Protein AF-A0A8B7I8Q2-F1 (afdb_monomer)

Structure (mmCIF, N/CA/C/O backbone):
data_AF-A0A8B7I8Q2-F1
#
_entry.id   AF-A0A8B7I8Q2-F1
#
loop_
_atom_site.group_PDB
_atom_site.id
_atom_site.type_symbol
_atom_site.label_atom_id
_atom_site.label_alt_id
_atom_site.label_comp_id
_atom_site.label_asym_id
_atom_site.label_entity_id
_atom_site.label_seq_id
_atom_site.pdbx_PDB_ins_code
_atom_site.Cartn_x
_atom_site.Cartn_y
_atom_site.Cartn_z
_atom_site.occupancy
_atom_site.B_iso_or_equiv
_atom_site.auth_seq_id
_atom_site.auth_comp_id
_atom_site.auth_asym_id
_atom_site.auth_atom_id
_atom_site.pdbx_PDB_model_num
ATOM 1 N N . MET A 1 1 ? -118.260 15.295 162.765 1.00 47.03 1 MET A N 1
ATOM 2 C CA . MET A 1 1 ? -116.824 15.470 162.445 1.00 47.03 1 MET A CA 1
ATOM 3 C C . MET A 1 1 ? -116.044 14.214 162.834 1.00 47.03 1 MET A C 1
ATOM 5 O O . MET A 1 1 ? -115.246 14.248 163.761 1.00 47.03 1 MET A O 1
ATOM 9 N N . GLN A 1 2 ? -116.308 13.088 162.168 1.00 52.12 2 GLN A N 1
ATOM 10 C CA . GLN A 1 2 ? -115.640 11.808 162.457 1.00 52.12 2 GLN A CA 1
ATOM 11 C C . GLN A 1 2 ? -115.205 11.066 161.174 1.00 52.12 2 GLN A C 1
ATOM 13 O O . GLN A 1 2 ? -114.336 10.209 161.255 1.00 52.12 2 GLN A O 1
ATOM 18 N N . ASP A 1 3 ? -115.677 11.500 159.994 1.00 51.75 3 ASP A N 1
ATOM 19 C CA . ASP A 1 3 ? -115.380 10.877 158.690 1.00 51.75 3 ASP A CA 1
ATOM 20 C C . ASP A 1 3 ? -114.091 11.359 157.990 1.00 51.7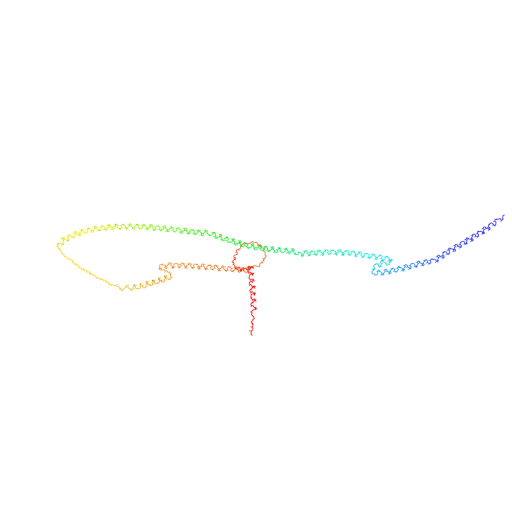5 3 ASP A C 1
ATOM 22 O O . ASP A 1 3 ? -113.591 10.687 157.098 1.00 51.75 3 ASP A O 1
ATOM 26 N N . GLN A 1 4 ? -113.489 12.486 158.393 1.00 56.09 4 GLN A N 1
ATOM 27 C CA . GLN A 1 4 ? -112.260 13.007 157.752 1.00 56.09 4 GLN A CA 1
ATOM 28 C C . GLN A 1 4 ? -110.961 12.338 158.244 1.00 56.09 4 GLN A C 1
ATOM 30 O O . GLN A 1 4 ? -109.911 12.470 157.621 1.00 56.09 4 GLN A O 1
ATOM 35 N N . LYS A 1 5 ? -111.002 11.619 159.375 1.00 56.53 5 LYS A N 1
ATOM 36 C CA . LYS A 1 5 ? -109.811 11.001 159.994 1.00 56.53 5 LYS A CA 1
ATOM 37 C C . LYS A 1 5 ? -109.520 9.592 159.450 1.00 56.53 5 LYS A C 1
ATOM 39 O O . LYS A 1 5 ? -108.396 9.103 159.573 1.00 56.53 5 LYS A O 1
ATOM 44 N N . THR A 1 6 ? -110.522 8.951 158.855 1.00 57.69 6 THR A N 1
ATOM 45 C CA . THR A 1 6 ? -110.436 7.654 158.167 1.00 57.69 6 THR A CA 1
ATOM 46 C C . THR A 1 6 ? -109.921 7.801 156.731 1.00 57.69 6 THR A C 1
ATOM 48 O O . THR A 1 6 ? -109.089 6.999 156.320 1.00 57.69 6 THR A O 1
ATOM 51 N N . ASP A 1 7 ? -110.295 8.873 156.026 1.00 63.97 7 ASP A N 1
ATOM 52 C CA . ASP A 1 7 ? -109.866 9.170 154.645 1.00 63.97 7 ASP A CA 1
ATOM 53 C C . ASP A 1 7 ? -108.349 9.448 154.526 1.00 63.97 7 ASP A C 1
ATOM 55 O O . ASP A 1 7 ? -107.637 8.852 153.717 1.00 63.97 7 ASP A O 1
ATOM 59 N N . ILE A 1 8 ? -107.799 10.259 155.438 1.00 68.25 8 ILE A N 1
ATOM 60 C CA . ILE A 1 8 ? -106.362 10.599 155.453 1.00 68.25 8 ILE A CA 1
ATOM 61 C C . ILE A 1 8 ? -105.486 9.371 155.755 1.00 68.25 8 ILE A C 1
ATOM 63 O O . ILE A 1 8 ? -104.403 9.218 155.190 1.00 68.25 8 ILE A O 1
ATOM 67 N N . ASN A 1 9 ? -105.938 8.469 156.632 1.00 65.56 9 ASN A N 1
ATOM 68 C CA . ASN A 1 9 ? -105.179 7.254 156.946 1.00 65.56 9 ASN A CA 1
ATOM 69 C C . ASN A 1 9 ? -105.118 6.286 155.758 1.00 65.56 9 ASN A C 1
ATOM 71 O O . ASN A 1 9 ? -104.094 5.632 155.562 1.00 65.56 9 ASN A O 1
ATOM 75 N N . GLN A 1 10 ? -106.172 6.228 154.943 1.00 73.62 10 GLN A N 1
ATOM 76 C CA . GLN A 1 10 ? -106.195 5.404 153.740 1.00 73.62 10 GLN A CA 1
ATOM 77 C C . GLN A 1 10 ? -105.263 5.966 152.657 1.00 73.62 10 GLN A C 1
ATOM 79 O O . GLN A 1 10 ? -104.451 5.216 152.116 1.00 73.62 10 GLN A O 1
ATOM 84 N N . GLN A 1 11 ? -105.257 7.289 152.448 1.00 75.00 11 GLN A N 1
ATOM 85 C CA . GLN A 1 11 ? -104.297 7.955 151.555 1.00 75.00 11 GLN A CA 1
ATOM 86 C C . GLN A 1 11 ? -102.836 7.762 151.993 1.00 75.00 11 GLN A C 1
ATOM 88 O O . GLN A 1 11 ? -101.957 7.552 151.157 1.00 75.00 11 GLN A O 1
ATOM 93 N N . ILE A 1 12 ? -102.548 7.786 153.301 1.00 75.69 12 ILE A N 1
ATOM 94 C CA . ILE A 1 12 ? -101.197 7.512 153.821 1.00 75.69 12 ILE A CA 1
ATOM 95 C C . ILE A 1 12 ? -100.788 6.060 153.542 1.00 75.69 12 ILE A C 1
ATOM 97 O O . ILE A 1 12 ? -99.634 5.804 153.187 1.00 75.69 12 ILE A O 1
ATOM 101 N N . GLN A 1 13 ? -101.712 5.109 153.679 1.00 76.12 13 GLN A N 1
ATOM 102 C CA . GLN A 1 13 ? -101.445 3.699 153.403 1.00 76.12 13 GLN A CA 1
ATOM 103 C C . GLN A 1 13 ? -101.223 3.452 151.899 1.00 76.12 13 GLN A C 1
ATOM 105 O O . GLN A 1 13 ? -100.302 2.721 151.526 1.00 76.12 13 GLN A O 1
ATOM 110 N N . GLU A 1 14 ? -101.986 4.113 151.026 1.00 79.06 14 GLU A N 1
ATOM 111 C CA . GLU A 1 14 ? -101.798 4.065 149.570 1.00 79.06 14 GLU A CA 1
ATOM 112 C C . GLU A 1 14 ? -100.461 4.678 149.148 1.00 79.06 14 GLU A C 1
ATOM 114 O O . GLU A 1 14 ? -99.699 4.037 148.427 1.00 79.06 14 GLU A O 1
ATOM 119 N N . LEU A 1 15 ? -100.109 5.863 149.660 1.00 82.50 15 LEU A N 1
ATOM 120 C CA . LEU A 1 15 ? -98.821 6.501 149.373 1.00 82.50 15 LEU A CA 1
ATOM 121 C C . LEU A 1 15 ? -97.637 5.650 149.842 1.00 82.50 15 LEU A C 1
ATOM 123 O O . LEU A 1 15 ? -96.655 5.524 149.115 1.00 82.50 15 LEU A O 1
ATOM 127 N N . ARG A 1 16 ? -97.730 5.001 151.011 1.00 79.25 16 ARG A N 1
ATOM 128 C CA . ARG A 1 16 ? -96.712 4.035 151.465 1.00 79.25 16 ARG A CA 1
ATOM 129 C C . ARG A 1 16 ? -96.596 2.839 150.523 1.00 79.25 16 ARG A C 1
ATOM 131 O O . ARG A 1 16 ? -95.485 2.392 150.246 1.00 79.25 16 ARG A O 1
ATOM 138 N N . THR A 1 17 ? -97.719 2.351 150.003 1.00 78.38 17 THR A N 1
ATOM 139 C CA . THR A 1 17 ? -97.742 1.240 149.041 1.00 78.38 17 THR A CA 1
ATOM 140 C C . THR A 1 17 ? -97.115 1.651 147.705 1.00 78.38 17 THR A C 1
ATOM 142 O O . THR A 1 17 ? -96.287 0.922 147.164 1.00 78.38 17 THR A O 1
ATOM 145 N N . ILE A 1 18 ? -97.429 2.853 147.211 1.00 82.81 18 ILE A N 1
ATOM 146 C CA . ILE A 1 18 ? -96.861 3.419 145.977 1.00 82.81 18 ILE A CA 1
ATOM 147 C C . ILE A 1 18 ? -95.353 3.650 146.118 1.00 82.81 18 ILE A C 1
ATOM 149 O O . ILE A 1 18 ? -94.598 3.278 145.221 1.00 82.81 18 ILE A O 1
ATOM 153 N N . ILE A 1 19 ? -94.900 4.221 147.239 1.00 82.69 19 ILE A N 1
ATOM 154 C CA . ILE A 1 19 ? -93.471 4.431 147.514 1.00 82.69 19 ILE A CA 1
ATOM 155 C C . ILE A 1 19 ? -92.742 3.084 147.564 1.00 82.69 19 ILE A C 1
ATOM 157 O O . ILE A 1 19 ? -91.712 2.933 146.911 1.00 82.69 19 ILE A O 1
ATOM 161 N N . SER A 1 20 ? -93.312 2.079 148.237 1.00 81.31 20 SER A N 1
ATOM 162 C CA . SER A 1 20 ? -92.741 0.729 148.286 1.00 81.31 20 SER A CA 1
ATOM 163 C C . SER A 1 20 ? -92.626 0.090 146.894 1.00 81.31 20 SER A C 1
ATOM 165 O O . SER A 1 20 ? -91.579 -0.467 146.564 1.00 81.31 20 SER A O 1
ATOM 167 N N . LEU A 1 21 ? -93.649 0.232 146.043 1.00 84.31 21 LEU A N 1
ATOM 168 C CA . LEU A 1 21 ? -93.635 -0.234 144.651 1.00 84.31 21 LEU A CA 1
ATOM 169 C C . LEU A 1 21 ? -92.610 0.512 143.788 1.00 84.31 21 LEU A C 1
ATOM 171 O O . LEU A 1 21 ? -91.916 -0.112 142.988 1.00 84.31 21 LEU A O 1
ATOM 175 N N . GLN A 1 22 ? -92.473 1.831 143.950 1.00 84.25 22 GLN A N 1
ATOM 176 C CA . GLN A 1 22 ? -91.458 2.614 143.241 1.00 84.25 22 GLN A CA 1
ATOM 177 C C . GLN A 1 22 ? -90.038 2.255 143.688 1.00 84.25 22 GLN A C 1
ATOM 179 O O . GLN A 1 22 ? -89.136 2.182 142.853 1.00 84.25 22 GLN A O 1
ATOM 184 N N . GLU A 1 23 ? -89.822 2.007 144.978 1.00 83.25 23 GLU A N 1
ATOM 185 C CA . GLU A 1 23 ? -88.543 1.526 145.504 1.00 83.25 23 GLU A CA 1
ATOM 186 C C . GLU A 1 23 ? -88.225 0.116 144.994 1.00 83.25 23 GLU A C 1
ATOM 188 O O . GLU A 1 23 ? -87.094 -0.140 144.573 1.00 83.25 23 GLU A O 1
ATOM 193 N N . GLN A 1 24 ? -89.222 -0.772 144.918 1.00 84.19 24 GLN A N 1
ATOM 194 C CA . GLN A 1 24 ? -89.082 -2.083 144.279 1.00 84.19 24 GLN A CA 1
ATOM 195 C C . GLN A 1 24 ? -88.766 -1.970 142.784 1.00 84.19 24 GLN A C 1
ATOM 197 O O . GLN A 1 24 ? -87.852 -2.639 142.307 1.00 84.19 24 GLN A O 1
ATOM 202 N N . GLY A 1 25 ? -89.461 -1.100 142.049 1.00 84.19 25 GLY A N 1
ATOM 203 C CA . GLY A 1 25 ? -89.227 -0.869 140.623 1.00 84.19 25 GLY A CA 1
ATOM 204 C C . GLY A 1 25 ? -87.832 -0.311 140.341 1.00 84.19 25 GLY A C 1
ATOM 205 O O . GLY A 1 25 ? -87.136 -0.809 139.458 1.00 84.19 25 GLY A O 1
ATOM 206 N N . LYS A 1 26 ? -87.367 0.661 141.141 1.00 88.31 26 LYS A N 1
ATOM 207 C CA . LYS A 1 26 ? -85.987 1.175 141.071 1.00 88.31 26 LYS A CA 1
ATOM 208 C C . LYS A 1 26 ? -84.963 0.081 141.360 1.00 88.31 26 LYS A C 1
ATOM 210 O O . LYS A 1 26 ? -83.946 0.007 140.674 1.00 88.31 26 LYS A O 1
ATOM 215 N N . LYS A 1 27 ? -85.237 -0.783 142.341 1.00 87.88 27 LYS A N 1
ATOM 216 C CA . LYS A 1 27 ? -84.365 -1.908 142.688 1.00 87.88 27 LYS A CA 1
ATOM 217 C C . LYS A 1 27 ? -84.275 -2.928 141.551 1.00 87.88 27 LYS A C 1
ATOM 219 O O . LYS A 1 27 ? -83.167 -3.294 141.180 1.00 87.88 27 LYS A O 1
ATOM 224 N N . LEU A 1 28 ? -85.403 -3.324 140.960 1.00 86.94 28 LEU A N 1
ATOM 225 C CA . LEU A 1 28 ? -85.438 -4.244 139.818 1.00 86.94 28 LEU A CA 1
ATOM 226 C C . LEU A 1 28 ? -84.756 -3.650 138.576 1.00 86.94 28 LEU A C 1
ATOM 228 O O . LEU A 1 28 ? -84.016 -4.351 137.894 1.00 86.94 28 LEU A O 1
ATOM 232 N N . TYR A 1 29 ? -84.947 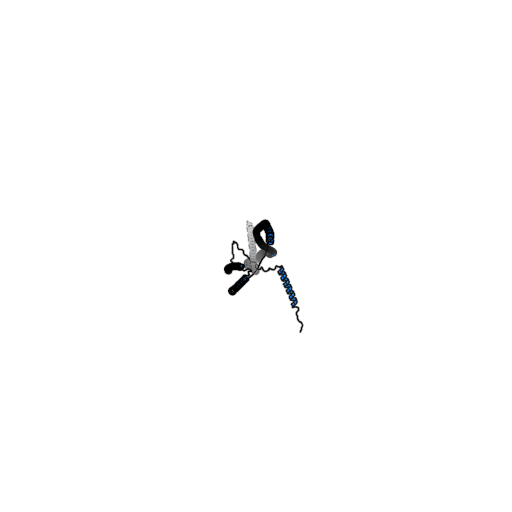-2.355 138.297 1.00 88.06 29 TYR A N 1
ATOM 233 C CA . TYR A 1 29 ? -84.272 -1.688 137.179 1.00 88.06 29 TYR A CA 1
ATOM 234 C C . TYR A 1 29 ? -82.755 -1.608 137.384 1.00 88.06 29 TYR A C 1
ATOM 236 O O . TYR A 1 29 ? -82.004 -1.902 136.457 1.00 88.06 29 TYR A O 1
ATOM 244 N N . MET A 1 30 ? -82.292 -1.253 138.591 1.00 88.31 30 MET A N 1
ATOM 245 C CA . MET A 1 30 ? -80.858 -1.290 138.897 1.00 88.31 30 MET A CA 1
ATOM 246 C C . MET A 1 30 ? -80.298 -2.703 138.763 1.00 88.31 30 MET A C 1
ATOM 248 O O . MET A 1 30 ? -79.259 -2.860 138.136 1.00 88.31 30 MET A O 1
ATOM 252 N N . GLN A 1 31 ? -81.007 -3.722 139.258 1.00 88.06 31 GLN A N 1
ATOM 253 C CA . GLN A 1 31 ? -80.599 -5.121 139.105 1.00 88.06 31 GLN A CA 1
ATOM 254 C C . GLN A 1 31 ? -80.479 -5.527 137.631 1.00 88.06 31 GLN A C 1
ATOM 256 O O . GLN A 1 31 ? -79.477 -6.119 137.247 1.00 88.06 31 GLN A O 1
ATOM 261 N N . LEU A 1 32 ? -81.444 -5.152 136.785 1.00 89.06 32 LEU A N 1
ATOM 262 C CA . LEU A 1 32 ? -81.399 -5.439 135.350 1.00 89.06 32 LEU A CA 1
ATOM 263 C C . LEU A 1 32 ? -80.264 -4.688 134.631 1.00 89.06 32 LEU A C 1
ATOM 265 O O . LEU A 1 32 ? -79.595 -5.246 133.761 1.00 89.06 32 LEU A O 1
ATOM 269 N N . ALA A 1 33 ? -80.038 -3.417 134.971 1.00 87.62 33 ALA A N 1
ATOM 270 C CA . ALA A 1 33 ? -78.952 -2.623 134.401 1.00 87.62 33 ALA A CA 1
ATOM 271 C C . ALA A 1 33 ? -77.576 -3.165 134.823 1.00 87.62 33 ALA A C 1
ATOM 273 O O . ALA A 1 33 ? -76.662 -3.242 134.003 1.00 87.62 33 ALA A O 1
ATOM 274 N N . GLU A 1 34 ? -77.445 -3.585 136.080 1.00 88.69 34 GLU A N 1
ATOM 275 C CA . GLU A 1 34 ? -76.244 -4.210 136.628 1.00 88.69 34 GLU A CA 1
ATOM 276 C C . GLU A 1 34 ? -75.988 -5.582 135.988 1.00 88.69 34 GLU A C 1
ATOM 278 O O . GLU A 1 34 ? -74.852 -5.875 135.620 1.00 88.69 34 GLU A O 1
ATOM 283 N N . GLU A 1 35 ? -77.038 -6.365 135.722 1.00 88.00 35 GLU A N 1
ATOM 284 C CA . GLU A 1 35 ? -76.958 -7.624 134.972 1.00 88.00 35 GLU A CA 1
ATOM 285 C C . GLU A 1 35 ? -76.541 -7.411 133.505 1.00 88.00 35 GLU A C 1
ATOM 287 O O . GLU A 1 35 ? -75.734 -8.161 132.959 1.00 88.00 35 GLU A O 1
ATOM 292 N N . LYS A 1 36 ? -77.027 -6.360 132.835 1.00 88.31 36 LYS A N 1
ATOM 293 C CA . LYS A 1 36 ? -76.575 -6.031 131.471 1.00 88.31 36 LYS A CA 1
ATOM 294 C C . LYS A 1 36 ? -75.138 -5.524 131.439 1.00 88.31 36 LYS A C 1
ATOM 296 O O . LYS A 1 36 ? -74.395 -5.850 130.512 1.00 88.31 36 LYS A O 1
ATOM 301 N N . LEU A 1 37 ? -74.731 -4.743 132.436 1.00 89.31 37 LEU A N 1
ATOM 302 C CA . LEU A 1 37 ? -73.348 -4.297 132.571 1.00 89.31 37 LEU A CA 1
ATOM 303 C C . LEU A 1 37 ? -72.409 -5.459 132.899 1.00 89.31 37 LEU A C 1
ATOM 305 O O . LEU A 1 37 ? -71.310 -5.483 132.350 1.00 89.31 37 LEU A O 1
ATOM 309 N N . SER A 1 38 ? -72.826 -6.432 133.714 1.00 87.31 38 SER A N 1
ATOM 310 C CA . SER A 1 38 ? -72.037 -7.641 133.972 1.00 87.31 38 SER A CA 1
ATOM 311 C C . SER A 1 38 ? -71.929 -8.516 132.720 1.00 87.31 38 SER A C 1
ATOM 313 O O . SER A 1 38 ? -70.814 -8.822 132.311 1.00 87.31 38 SER A O 1
ATOM 315 N N . GLN A 1 39 ? -73.038 -8.772 132.014 1.00 89.00 39 GLN A N 1
ATOM 316 C CA . GLN A 1 39 ? -73.032 -9.473 130.719 1.00 89.00 39 GLN A CA 1
ATOM 317 C C . GLN A 1 39 ? -72.083 -8.804 129.710 1.00 89.00 39 GLN A C 1
ATOM 319 O O . GLN A 1 39 ? -71.291 -9.472 129.045 1.00 89.00 39 GLN A O 1
ATOM 324 N N . ASN A 1 40 ? -72.115 -7.472 129.615 1.00 86.69 40 ASN A N 1
ATOM 325 C CA . ASN A 1 40 ? -71.211 -6.727 128.739 1.00 86.69 40 ASN A CA 1
ATOM 326 C C . ASN A 1 40 ? -69.755 -6.781 129.217 1.00 86.69 40 ASN A C 1
ATOM 328 O O . ASN A 1 40 ? -68.848 -6.880 128.388 1.00 86.69 40 ASN A O 1
ATOM 332 N N . ARG A 1 41 ? -69.517 -6.725 130.532 1.00 90.19 41 ARG A N 1
ATOM 333 C CA . ARG A 1 41 ? -68.182 -6.855 131.133 1.00 90.19 41 ARG A CA 1
ATOM 334 C C . ARG A 1 41 ? -67.573 -8.230 130.852 1.00 90.19 41 ARG A C 1
ATOM 336 O O . ARG A 1 41 ? -66.362 -8.299 130.653 1.00 90.19 41 ARG A O 1
ATOM 343 N N . ASP A 1 42 ? -68.403 -9.264 130.755 1.00 88.00 42 ASP A N 1
ATOM 344 C CA . ASP A 1 42 ? -67.989 -10.634 130.451 1.00 88.00 42 ASP A CA 1
ATOM 345 C C . ASP A 1 42 ? -67.789 -10.876 128.939 1.00 88.00 42 ASP A C 1
ATOM 347 O O . ASP A 1 42 ? -66.884 -11.615 128.546 1.00 88.00 42 ASP A O 1
ATOM 351 N N . LEU A 1 43 ? -68.554 -10.207 128.062 1.00 91.94 43 LEU A N 1
ATOM 352 C CA . LEU A 1 43 ? -68.443 -10.356 126.599 1.00 91.94 43 LEU A CA 1
ATOM 353 C C . LEU A 1 43 ? -67.264 -9.578 125.980 1.00 91.94 43 LEU A C 1
ATOM 355 O O . LEU A 1 43 ? -66.635 -10.039 125.024 1.00 91.94 43 LEU A O 1
ATOM 359 N N . LEU A 1 44 ? -66.938 -8.395 126.510 1.00 91.44 44 LEU A N 1
ATOM 360 C CA . LEU A 1 44 ? -65.878 -7.517 125.985 1.00 91.44 44 LEU A CA 1
ATOM 361 C C . LEU A 1 44 ? -64.494 -8.196 125.888 1.00 91.44 44 LEU A C 1
ATOM 363 O O . LEU A 1 44 ? -63.813 -8.019 124.872 1.00 91.44 44 LEU A O 1
ATOM 367 N N . PRO A 1 45 ? -64.052 -8.980 126.893 1.00 91.56 45 PRO A N 1
ATOM 368 C CA . PRO A 1 45 ? -62.825 -9.766 126.814 1.00 91.56 45 PRO A CA 1
ATOM 369 C C . PRO A 1 45 ? -62.837 -10.801 125.687 1.00 91.56 45 PRO A C 1
ATOM 371 O O . PRO A 1 45 ? -61.803 -10.976 125.045 1.00 91.56 45 PRO A O 1
ATOM 374 N N . CYS A 1 46 ? -63.985 -11.436 125.420 1.00 89.50 46 CYS A N 1
ATOM 375 C CA . CYS A 1 46 ? -64.140 -12.421 124.348 1.00 89.50 46 CYS A CA 1
ATOM 376 C C . CYS A 1 46 ? -63.974 -11.766 122.970 1.00 89.50 46 CYS A C 1
ATOM 378 O O . CYS A 1 46 ? -63.105 -12.183 122.213 1.00 89.50 46 CYS A O 1
ATOM 380 N N . LEU A 1 47 ? -64.683 -10.663 122.698 1.00 90.75 47 LEU A N 1
ATOM 381 C CA . LEU A 1 47 ? -64.549 -9.917 121.435 1.00 90.75 47 LEU A CA 1
ATOM 382 C C . LEU A 1 47 ? -63.133 -9.364 121.228 1.00 90.75 47 LEU A C 1
ATOM 384 O O . LEU A 1 47 ? -62.590 -9.423 120.128 1.00 90.75 47 LEU A O 1
ATOM 388 N N . ARG A 1 48 ? -62.496 -8.851 122.290 1.00 93.19 48 ARG A N 1
ATOM 389 C CA . ARG A 1 48 ? -61.084 -8.432 122.233 1.00 93.19 48 ARG A CA 1
ATOM 390 C C . ARG A 1 48 ? -60.139 -9.612 122.011 1.00 93.19 48 ARG A C 1
ATOM 392 O O . ARG A 1 48 ? -59.080 -9.415 121.426 1.00 93.19 48 ARG A O 1
ATOM 399 N N . GLY A 1 49 ? -60.493 -10.796 122.507 1.00 92.12 49 GLY A N 1
ATOM 400 C CA . GLY A 1 49 ? -59.822 -12.058 122.205 1.00 92.12 49 GLY A CA 1
ATOM 401 C C . GLY A 1 49 ? -59.877 -12.346 120.713 1.00 92.12 49 GLY A C 1
ATOM 402 O O . GLY A 1 49 ? -58.829 -12.364 120.084 1.00 92.12 49 GLY A O 1
ATOM 403 N N . THR A 1 50 ? -61.081 -12.402 120.141 1.00 92.88 50 THR A N 1
ATOM 404 C CA . THR A 1 50 ? -61.298 -12.633 118.706 1.00 92.88 50 THR A CA 1
ATOM 405 C C . THR A 1 50 ? -60.540 -11.633 117.837 1.00 92.88 50 THR A C 1
ATOM 407 O O . THR A 1 50 ? -59.797 -12.034 116.956 1.00 92.88 50 THR A O 1
ATOM 410 N N . VAL A 1 51 ? -60.622 -10.332 118.138 1.00 92.88 51 VAL A N 1
ATOM 411 C CA . VAL A 1 51 ? -59.893 -9.306 117.373 1.00 92.88 51 VAL A CA 1
ATOM 412 C C . VAL A 1 51 ? -58.376 -9.490 117.473 1.00 92.88 51 VAL A C 1
ATOM 414 O O . VAL A 1 51 ? -57.669 -9.291 116.489 1.00 92.88 51 VAL A O 1
ATOM 417 N N . ARG A 1 52 ? -57.844 -9.871 118.642 1.00 93.62 52 ARG A N 1
ATOM 418 C CA . ARG A 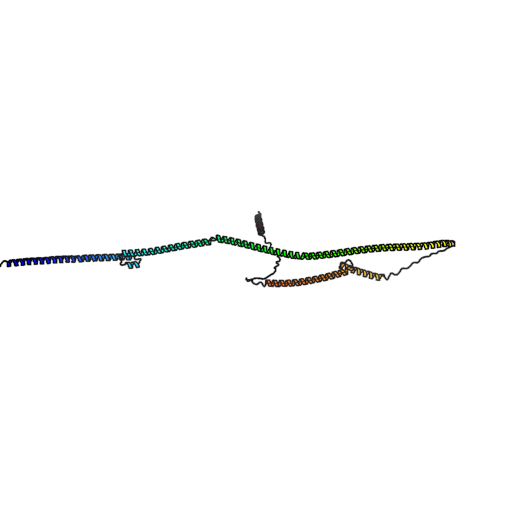1 52 ? -56.411 -10.176 118.769 1.00 93.62 52 ARG A CA 1
ATOM 419 C C . ARG A 1 52 ? -56.031 -11.425 117.985 1.00 93.62 52 ARG A C 1
ATOM 421 O O . ARG A 1 52 ? -54.977 -11.415 117.358 1.00 93.62 52 ARG A O 1
ATOM 428 N N . ASP A 1 53 ? -56.863 -12.457 118.011 1.00 91.75 53 ASP A N 1
ATOM 429 C CA . ASP A 1 53 ? -56.628 -13.696 117.274 1.00 91.75 53 ASP A CA 1
ATOM 430 C C . ASP A 1 53 ? -56.651 -13.439 115.759 1.00 91.75 53 ASP A C 1
ATOM 432 O O . ASP A 1 53 ? -55.751 -13.897 115.055 1.00 91.75 53 ASP A O 1
ATOM 436 N N . ASP A 1 54 ? -57.577 -12.608 115.272 1.00 90.75 54 ASP A N 1
ATOM 437 C CA . ASP A 1 54 ? -57.655 -12.177 113.871 1.00 90.75 54 ASP A CA 1
ATOM 438 C C . ASP A 1 54 ? -56.435 -11.337 113.459 1.00 90.75 54 ASP A C 1
ATOM 440 O O . ASP A 1 54 ? -55.850 -11.561 112.398 1.00 90.75 54 ASP A O 1
ATOM 444 N N . ILE A 1 55 ? -55.986 -10.406 114.312 1.00 89.88 55 ILE A N 1
ATOM 445 C CA . ILE A 1 55 ? -54.754 -9.629 114.083 1.00 89.88 55 ILE A CA 1
ATOM 446 C C . ILE A 1 55 ? -53.533 -10.558 114.035 1.00 89.88 55 ILE A C 1
ATOM 448 O O . ILE A 1 55 ? -52.664 -10.403 113.174 1.00 89.88 55 ILE A O 1
ATOM 452 N N . CYS A 1 56 ? -53.459 -11.542 114.932 1.00 89.56 56 CYS A N 1
ATOM 453 C CA . CYS A 1 56 ? -52.401 -12.548 114.924 1.00 89.56 56 CYS A CA 1
ATOM 454 C C . CYS A 1 56 ? -52.446 -13.402 113.648 1.00 89.56 56 CYS A C 1
ATOM 456 O O . CYS A 1 56 ? -51.399 -13.644 113.045 1.00 89.56 56 CYS A O 1
ATOM 458 N N . ALA A 1 57 ? -53.632 -13.825 113.204 1.00 88.38 57 ALA A N 1
ATOM 459 C CA . ALA A 1 57 ? -53.818 -14.599 111.981 1.00 88.38 57 ALA A CA 1
ATOM 460 C C . ALA A 1 57 ? -53.406 -13.805 110.729 1.00 88.38 57 ALA A C 1
ATOM 462 O O . ALA A 1 57 ? -52.677 -14.337 109.888 1.00 88.38 57 ALA A O 1
ATOM 463 N N . LEU A 1 58 ? -53.780 -12.524 110.646 1.00 87.62 58 LEU A N 1
ATOM 464 C CA . LEU A 1 58 ? -53.339 -11.607 109.589 1.00 87.62 58 LEU A CA 1
ATOM 465 C C . LEU A 1 58 ? -51.817 -11.442 109.590 1.00 87.62 58 LEU A C 1
ATOM 467 O O . LEU A 1 58 ? -51.185 -11.609 108.551 1.00 87.62 58 LEU A O 1
ATOM 471 N N . GLY A 1 59 ? -51.203 -11.225 110.756 1.00 85.44 59 GLY A N 1
ATOM 472 C CA . GLY A 1 59 ? -49.747 -11.121 110.865 1.00 85.44 59 GLY A CA 1
ATOM 473 C C . GLY A 1 59 ? -49.007 -12.408 110.472 1.00 85.44 59 GLY A C 1
ATOM 474 O O . GLY A 1 59 ? -47.893 -12.349 109.949 1.00 85.44 59 GLY A O 1
ATOM 475 N N . ILE A 1 60 ? -49.601 -13.588 110.694 1.00 86.19 60 ILE A N 1
ATOM 476 C CA . ILE A 1 60 ? -49.055 -14.869 110.214 1.00 86.19 60 ILE A CA 1
ATOM 477 C C . ILE A 1 60 ? -49.193 -14.979 108.690 1.00 86.19 60 ILE A C 1
ATOM 479 O O . ILE A 1 60 ? -48.248 -15.424 108.036 1.00 86.19 60 ILE A O 1
ATOM 483 N N . ALA A 1 61 ? -50.332 -14.578 108.122 1.00 84.25 61 ALA A N 1
ATOM 484 C CA . ALA A 1 61 ? -50.558 -14.582 106.678 1.00 84.25 61 ALA A CA 1
ATOM 485 C C . ALA A 1 61 ? -49.594 -13.630 105.949 1.00 84.25 61 ALA A C 1
ATOM 487 O O . ALA A 1 61 ? -48.900 -14.061 105.035 1.00 84.25 61 ALA A O 1
ATOM 488 N N . GLU A 1 62 ? -49.434 -12.393 106.427 1.00 82.94 62 GLU A N 1
ATOM 489 C CA . GLU A 1 62 ? -48.490 -11.416 105.865 1.00 82.94 62 GLU A CA 1
ATOM 490 C C . GLU A 1 62 ? -47.039 -11.915 105.896 1.00 82.94 62 GLU A C 1
ATOM 492 O O . GLU A 1 62 ? -46.295 -11.747 104.931 1.00 82.94 62 GLU A O 1
ATOM 497 N N . LYS A 1 63 ? -46.624 -12.579 106.984 1.00 84.06 63 LYS A N 1
ATOM 498 C CA . LYS A 1 63 ? -45.285 -13.184 107.072 1.00 84.06 63 LYS A CA 1
ATOM 499 C C . LYS A 1 63 ? -45.100 -14.319 106.068 1.00 84.06 63 LYS A C 1
ATOM 501 O O . LYS A 1 63 ? -44.022 -14.438 105.490 1.00 84.06 63 LYS A O 1
ATOM 506 N N . ARG A 1 64 ? -46.121 -15.158 105.859 1.00 82.88 64 ARG A N 1
ATOM 507 C CA . ARG A 1 64 ? -46.081 -16.227 104.846 1.00 82.88 64 ARG A CA 1
ATOM 508 C C . ARG A 1 64 ? -45.986 -15.641 103.442 1.00 82.88 64 ARG A C 1
ATOM 510 O O . ARG A 1 64 ? -45.120 -16.065 102.683 1.00 82.88 64 ARG A O 1
ATOM 517 N N . ASP A 1 65 ? -46.787 -14.626 103.145 1.00 83.44 65 ASP A N 1
ATOM 518 C CA . ASP A 1 65 ? -46.746 -13.902 101.876 1.00 83.44 65 ASP A CA 1
ATOM 519 C C . ASP A 1 65 ? -45.364 -13.287 101.634 1.00 83.44 65 ASP A C 1
ATOM 521 O O . ASP A 1 65 ? -44.787 -13.446 100.560 1.00 83.44 65 ASP A O 1
ATOM 525 N N . GLN A 1 66 ? -44.769 -12.669 102.655 1.00 81.06 66 GLN A N 1
ATOM 526 C CA . GLN A 1 66 ? -43.435 -12.082 102.561 1.00 81.06 66 GLN A CA 1
ATOM 527 C C . GLN A 1 66 ? -42.344 -13.129 102.283 1.00 81.06 66 GLN A C 1
ATOM 529 O O . GLN A 1 66 ? -41.429 -12.866 101.496 1.00 81.06 66 GLN A O 1
ATOM 534 N N . VAL A 1 67 ? -42.440 -14.322 102.882 1.00 83.31 67 VAL A N 1
ATOM 535 C CA . VAL A 1 67 ? -41.519 -15.440 102.612 1.00 83.31 67 VAL A CA 1
ATOM 536 C C . VAL A 1 67 ? -41.684 -15.946 101.179 1.00 83.31 67 VAL A C 1
ATOM 538 O O . VAL A 1 67 ? -40.687 -16.058 100.465 1.00 83.31 67 VAL A O 1
ATOM 541 N N . ILE A 1 68 ? -42.922 -16.175 100.731 1.00 81.88 68 ILE A N 1
ATOM 542 C CA . ILE A 1 68 ? -43.226 -16.652 99.373 1.00 81.88 68 ILE A CA 1
ATOM 543 C C . ILE A 1 68 ? -42.729 -15.645 98.326 1.00 81.88 68 ILE A C 1
ATOM 545 O O . ILE A 1 68 ? -42.030 -16.021 97.385 1.00 81.88 68 ILE A O 1
ATOM 549 N N . ILE A 1 69 ? -43.009 -14.352 98.514 1.00 80.19 69 ILE A N 1
ATOM 550 C CA . ILE A 1 69 ? -42.554 -13.282 97.615 1.00 80.19 69 ILE A CA 1
ATOM 551 C C . ILE A 1 69 ? -41.023 -13.208 97.585 1.00 80.19 69 ILE A C 1
ATOM 553 O O . ILE A 1 69 ? -40.436 -13.075 96.513 1.00 80.19 69 ILE A O 1
ATOM 557 N N . SER A 1 70 ? -40.353 -13.328 98.733 1.00 78.50 70 SER A N 1
ATOM 558 C CA . SER A 1 70 ? -38.885 -13.278 98.800 1.00 78.50 70 SER A CA 1
ATOM 559 C C . SER A 1 70 ? -38.220 -14.481 98.126 1.00 78.50 70 SER A C 1
ATOM 561 O O . SER A 1 70 ? -37.158 -14.344 97.518 1.00 78.50 70 SER A O 1
ATOM 563 N N . GLU A 1 71 ? -38.834 -15.661 98.217 1.00 79.75 71 GLU A N 1
ATOM 564 C CA . GLU A 1 71 ? -38.347 -16.877 97.572 1.00 79.75 71 GLU A CA 1
ATOM 565 C C . GLU A 1 71 ? -38.519 -16.835 96.050 1.00 79.75 71 GLU A C 1
ATOM 567 O O . GLU A 1 71 ? -37.564 -17.114 95.322 1.00 79.75 71 GLU A O 1
ATOM 572 N N . VAL A 1 72 ? -39.685 -16.407 95.563 1.00 73.31 72 VAL A N 1
ATOM 573 C CA . VAL A 1 72 ? -39.967 -16.296 94.122 1.00 73.31 72 VAL A CA 1
ATOM 574 C C . VAL A 1 72 ? -39.157 -15.162 93.483 1.00 73.31 72 VAL A C 1
ATOM 576 O O . VAL A 1 72 ? -38.594 -15.325 92.401 1.00 73.31 72 VAL A O 1
ATOM 579 N N . CYS A 1 73 ? -39.002 -14.032 94.176 1.00 71.19 73 CYS A N 1
ATOM 580 C CA . CYS A 1 73 ? -38.231 -12.886 93.690 1.00 71.19 73 CYS A CA 1
ATOM 581 C C . CYS A 1 73 ? -36.719 -12.994 93.962 1.00 71.19 73 CYS A C 1
ATOM 583 O O . CYS A 1 73 ? -35.992 -12.029 93.715 1.00 71.19 73 CYS A O 1
ATOM 585 N N . ARG A 1 74 ? -36.204 -14.143 94.429 1.00 71.44 74 ARG A N 1
ATOM 586 C CA . ARG A 1 74 ? -34.779 -14.336 94.782 1.00 71.44 74 ARG A CA 1
ATOM 587 C C . ARG A 1 74 ? -33.823 -13.979 93.631 1.00 71.44 74 ARG A C 1
A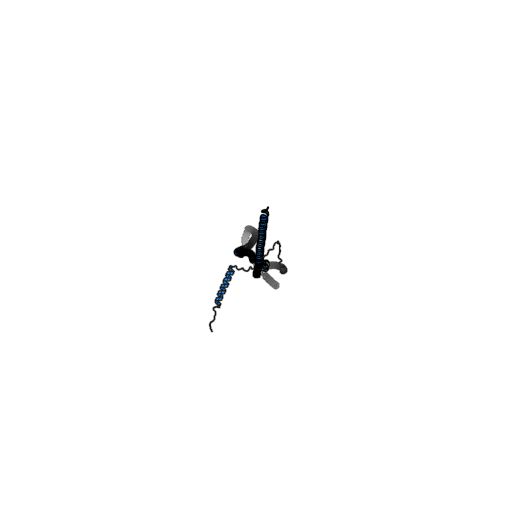TOM 589 O O . ARG A 1 74 ? -32.717 -13.500 93.876 1.00 71.44 74 ARG A O 1
ATOM 596 N N . ALA A 1 75 ? -34.261 -14.159 92.383 1.00 66.81 75 ALA A N 1
ATOM 597 C CA . ALA A 1 75 ? -33.504 -13.792 91.185 1.00 66.81 75 ALA A CA 1
ATOM 598 C C . ALA A 1 75 ? -33.653 -12.308 90.774 1.00 66.81 75 ALA A C 1
ATOM 600 O O . ALA A 1 75 ? -32.725 -11.733 90.208 1.00 66.81 75 ALA A O 1
ATOM 601 N N . GLN A 1 76 ? -34.783 -11.658 91.080 1.00 70.00 76 GLN A N 1
ATOM 602 C CA . GLN A 1 76 ? -35.088 -10.266 90.715 1.00 70.00 76 GLN A CA 1
ATOM 603 C C . GLN A 1 76 ? -35.121 -9.370 91.960 1.00 70.00 76 GLN A C 1
ATOM 605 O O . GLN A 1 76 ? -36.172 -9.016 92.497 1.00 70.00 76 GLN A O 1
ATOM 610 N N . LYS A 1 77 ? -33.925 -8.945 92.388 1.00 67.62 77 LYS A N 1
ATOM 611 C CA . LYS A 1 77 ? -33.719 -8.130 93.601 1.00 67.62 77 LYS A CA 1
ATOM 612 C C . LYS A 1 77 ? -34.540 -6.832 93.616 1.00 67.62 77 LYS A C 1
ATOM 614 O O . LYS A 1 77 ? -35.046 -6.451 94.664 1.00 67.62 77 LYS A O 1
ATOM 619 N N . HIS A 1 78 ? -34.713 -6.178 92.465 1.00 67.19 78 HIS A N 1
ATOM 620 C CA . HIS A 1 78 ? -35.499 -4.942 92.350 1.00 67.19 78 HIS A CA 1
ATOM 621 C C . HIS A 1 78 ? -37.003 -5.171 92.600 1.00 67.19 78 HIS A C 1
ATOM 623 O O . HIS A 1 78 ? -37.653 -4.375 93.272 1.00 67.19 78 HIS A O 1
ATOM 629 N N . LEU A 1 79 ? -37.554 -6.288 92.115 1.00 64.44 79 LEU A N 1
ATOM 630 C CA . LEU A 1 79 ? -38.975 -6.617 92.264 1.00 64.44 79 LEU A CA 1
ATOM 631 C C . LEU A 1 79 ? -39.304 -7.118 93.680 1.00 64.44 79 LEU A C 1
ATOM 633 O O . LEU A 1 79 ? -40.378 -6.822 94.209 1.00 64.44 79 LEU A O 1
ATOM 637 N N . GLY A 1 80 ? -38.351 -7.808 94.319 1.00 63.59 80 GLY A N 1
ATOM 638 C CA . GLY A 1 80 ? -38.457 -8.257 95.710 1.00 63.59 80 GLY A CA 1
ATOM 639 C C . GLY A 1 80 ? -38.572 -7.104 96.712 1.00 63.59 80 GLY A C 1
ATOM 640 O O . GLY A 1 80 ? -39.373 -7.181 97.639 1.00 63.59 80 GLY A O 1
ATOM 641 N N . VAL A 1 81 ? -37.851 -5.997 96.492 1.00 66.75 81 VAL A N 1
ATOM 642 C CA . VAL A 1 81 ? -37.920 -4.804 97.361 1.00 66.75 81 VAL A CA 1
ATOM 643 C C . VAL A 1 81 ? -39.255 -4.067 97.205 1.00 66.75 81 VAL A C 1
ATOM 645 O O . VAL A 1 81 ? -39.858 -3.662 98.196 1.00 66.75 81 VAL A O 1
ATOM 648 N N . VAL A 1 82 ? -39.758 -3.941 95.973 1.00 64.00 82 VAL A N 1
ATOM 649 C CA . VAL A 1 82 ? -41.022 -3.241 95.663 1.00 64.00 82 VAL A CA 1
ATOM 650 C C . VAL A 1 82 ? -42.264 -4.027 96.118 1.00 64.00 82 VAL A C 1
ATOM 652 O O . VAL A 1 82 ? -43.339 -3.446 96.285 1.00 64.00 82 VAL A O 1
ATOM 655 N N . SER A 1 83 ? -42.127 -5.335 96.350 1.00 63.38 83 SER A N 1
ATOM 656 C CA . SER A 1 83 ? -43.235 -6.239 96.701 1.00 63.38 83 SER A CA 1
ATOM 657 C C . SER A 1 83 ? -43.206 -6.714 98.161 1.00 63.38 83 SER A C 1
ATOM 659 O O . SER A 1 83 ? -44.078 -7.464 98.585 1.00 63.38 83 SER A O 1
ATOM 661 N N . ALA A 1 84 ? -42.246 -6.247 98.970 1.00 62.03 84 ALA A N 1
ATOM 662 C CA . ALA A 1 84 ? -42.008 -6.721 100.339 1.00 62.03 84 ALA A CA 1
ATOM 663 C C . ALA A 1 84 ? -43.140 -6.426 101.351 1.00 62.03 84 ALA A C 1
ATOM 665 O O . ALA A 1 84 ? -43.053 -6.868 102.496 1.00 62.03 84 ALA A O 1
ATOM 666 N N . ARG A 1 85 ? -44.166 -5.659 100.951 1.00 64.56 85 ARG A N 1
ATOM 667 C CA . ARG A 1 85 ? -45.349 -5.291 101.758 1.00 64.56 85 ARG A CA 1
ATOM 668 C C . ARG A 1 85 ? -46.681 -5.490 101.022 1.00 64.56 85 ARG A C 1
ATOM 670 O O . ARG A 1 85 ? -47.704 -4.987 101.471 1.00 64.56 85 ARG A O 1
ATOM 677 N N . SER A 1 86 ? -46.673 -6.143 99.863 1.00 67.00 86 SER A N 1
ATOM 678 C CA . SER A 1 86 ? -47.887 -6.391 99.079 1.00 67.00 86 SER A CA 1
ATOM 679 C C . SER A 1 86 ? -48.373 -7.820 99.263 1.00 67.00 86 SER A C 1
ATOM 681 O O . SER A 1 86 ? -47.550 -8.723 99.377 1.00 67.00 86 SER A O 1
ATOM 683 N N . ALA A 1 87 ? -49.688 -8.029 99.200 1.00 76.81 87 ALA A N 1
ATOM 684 C CA . ALA A 1 87 ? -50.259 -9.366 99.069 1.00 76.81 87 ALA A CA 1
ATOM 685 C C . ALA A 1 87 ? -49.698 -10.083 97.826 1.00 76.81 87 ALA A C 1
ATOM 687 O O . ALA A 1 87 ? -49.374 -9.437 96.819 1.00 76.81 87 ALA A O 1
ATOM 688 N N . VAL A 1 88 ? -49.620 -11.414 97.885 1.00 77.94 88 VAL A N 1
ATOM 689 C CA . VAL A 1 88 ? -49.063 -12.268 96.816 1.00 77.94 88 VAL A CA 1
ATOM 690 C C . VAL A 1 88 ? -49.686 -11.981 95.441 1.00 77.94 88 VAL A C 1
ATOM 692 O O . VAL A 1 88 ? -48.966 -11.964 94.444 1.00 77.94 88 VAL A O 1
ATOM 695 N N . GLU A 1 89 ? -50.981 -11.660 95.374 1.00 79.19 89 GLU A N 1
ATOM 696 C CA . GLU A 1 89 ? -51.666 -11.349 94.107 1.00 79.19 89 GLU A CA 1
ATOM 697 C C . GLU A 1 89 ? -51.135 -10.082 93.416 1.00 79.19 89 GLU A C 1
ATOM 699 O O . GLU A 1 89 ? -50.897 -10.089 92.210 1.00 79.19 89 GLU A O 1
ATOM 704 N N . MET A 1 90 ? -50.845 -9.012 94.164 1.00 80.44 90 MET A N 1
ATOM 705 C CA . MET A 1 90 ? -50.260 -7.797 93.575 1.00 80.44 90 MET A CA 1
ATOM 706 C C . MET A 1 90 ? -48.816 -8.023 93.108 1.00 80.44 90 MET A C 1
ATOM 708 O O . MET A 1 90 ? -48.380 -7.433 92.120 1.00 80.44 90 MET A O 1
ATOM 712 N N . ALA A 1 91 ? -48.056 -8.869 93.810 1.00 79.56 91 ALA A N 1
ATOM 713 C CA . ALA A 1 91 ? -46.708 -9.247 93.385 1.00 79.56 91 ALA A CA 1
ATOM 714 C C . ALA A 1 91 ? -46.748 -10.083 92.093 1.00 79.56 91 ALA A C 1
ATOM 716 O O . ALA A 1 91 ? -45.937 -9.870 91.188 1.00 79.56 91 ALA A O 1
ATOM 717 N N . ARG A 1 92 ? -47.731 -10.986 91.981 1.00 82.12 92 ARG A N 1
ATOM 718 C CA . ARG A 1 92 ? -47.985 -11.797 90.788 1.00 82.12 92 ARG A CA 1
ATOM 719 C C . ARG A 1 92 ? -48.346 -10.940 89.576 1.00 82.12 92 ARG A C 1
ATOM 721 O O . ARG A 1 92 ? -47.763 -11.141 88.516 1.00 82.12 92 ARG A O 1
ATOM 728 N N . GLU A 1 93 ? -49.241 -9.967 89.731 1.00 87.62 93 GLU A N 1
ATOM 729 C CA . GLU A 1 93 ? -49.628 -9.055 88.645 1.00 87.62 93 GLU A CA 1
ATOM 730 C C . GLU A 1 93 ? -48.441 -8.209 88.157 1.00 87.62 93 GLU A C 1
ATOM 732 O O . GLU A 1 93 ? -48.199 -8.102 86.955 1.00 87.62 93 GLU A O 1
ATOM 737 N N . LYS A 1 94 ? -47.621 -7.680 89.077 1.00 84.38 94 LYS A N 1
ATOM 738 C CA . LYS A 1 94 ? -46.399 -6.939 88.720 1.00 84.38 94 LYS A CA 1
ATOM 739 C C . LYS A 1 94 ? -45.395 -7.795 87.950 1.00 84.38 94 LYS A C 1
ATOM 741 O O . LYS A 1 94 ? -44.821 -7.319 86.974 1.00 84.38 94 LYS A O 1
ATOM 746 N N . LEU A 1 95 ? -45.183 -9.043 88.371 1.00 84.56 95 LEU A N 1
ATOM 747 C CA . LEU A 1 95 ? -44.307 -9.975 87.658 1.00 84.56 95 LEU A CA 1
ATOM 748 C C . LEU A 1 95 ? -44.871 -10.318 86.274 1.00 84.56 95 LEU A C 1
ATOM 750 O O . LEU A 1 95 ? -44.125 -10.377 85.302 1.00 84.56 95 LEU A O 1
ATOM 754 N N . GLN A 1 96 ? -46.185 -10.510 86.169 1.00 89.06 96 GLN A N 1
ATOM 755 C CA . GLN A 1 96 ? -46.850 -10.778 84.898 1.00 89.06 96 GLN A CA 1
ATOM 756 C C . GLN A 1 96 ? -46.700 -9.603 83.919 1.00 89.06 96 GLN A C 1
ATOM 758 O O . GLN A 1 96 ? -46.417 -9.836 82.744 1.00 89.06 96 GLN A O 1
ATOM 763 N N . ASN A 1 97 ? -46.802 -8.364 84.405 1.00 90.31 97 ASN A N 1
ATOM 764 C CA . ASN A 1 97 ? -46.562 -7.165 83.602 1.00 90.31 97 ASN A CA 1
ATOM 765 C C . ASN A 1 97 ? -45.089 -7.053 83.159 1.00 90.31 97 ASN A C 1
ATOM 767 O O . ASN A 1 97 ? -44.846 -6.850 81.974 1.00 90.31 97 ASN A O 1
ATOM 771 N N . ASP A 1 98 ? -44.106 -7.297 84.042 1.00 87.44 98 ASP A N 1
ATOM 772 C CA . ASP A 1 98 ? -42.674 -7.322 83.662 1.00 87.44 98 ASP A CA 1
ATOM 773 C C . ASP A 1 98 ? -42.380 -8.399 82.603 1.00 87.44 98 ASP A C 1
ATOM 775 O O . ASP A 1 98 ? -41.648 -8.157 81.643 1.00 87.44 98 ASP A O 1
ATOM 779 N N . ILE A 1 99 ? -42.979 -9.589 82.732 1.00 90.25 99 ILE A N 1
ATOM 780 C CA . ILE A 1 99 ? -42.854 -10.654 81.728 1.00 90.25 99 ILE A CA 1
ATOM 781 C C . ILE A 1 99 ? -43.450 -10.200 80.392 1.00 90.25 99 ILE A C 1
ATOM 783 O O . ILE A 1 99 ? -42.828 -10.408 79.350 1.00 90.25 99 ILE A O 1
ATOM 787 N N . PHE A 1 100 ? -44.628 -9.575 80.406 1.00 94.56 100 PHE A N 1
ATOM 788 C CA . PHE A 1 100 ? -45.279 -9.088 79.193 1.00 94.56 100 PHE A CA 1
ATOM 789 C C . PHE A 1 100 ? -44.458 -7.993 78.503 1.00 94.56 100 PHE A C 1
ATOM 791 O O . PHE A 1 100 ? -44.218 -8.078 77.298 1.00 94.56 100 PHE A O 1
ATOM 798 N N . ASP A 1 101 ? -43.943 -7.027 79.263 1.00 92.75 101 ASP A N 1
ATOM 799 C CA . ASP A 1 101 ? -43.080 -5.963 78.749 1.00 92.75 101 ASP A CA 1
ATOM 800 C C . ASP A 1 101 ? -41.800 -6.536 78.130 1.00 92.75 101 ASP A C 1
ATOM 802 O O . ASP A 1 101 ? -41.431 -6.184 77.006 1.00 92.75 101 ASP A O 1
ATOM 806 N N . ARG A 1 102 ? -41.156 -7.500 78.800 1.00 93.69 102 ARG A N 1
ATOM 807 C CA . ARG A 1 102 ? -39.980 -8.204 78.263 1.00 93.69 102 ARG A CA 1
ATOM 808 C C . ARG A 1 102 ? -40.297 -8.964 76.978 1.00 93.69 102 ARG A C 1
ATOM 810 O O . ARG A 1 102 ? -39.515 -8.900 76.032 1.00 93.69 102 ARG A O 1
ATOM 817 N N . VAL A 1 103 ? -41.425 -9.672 76.918 1.00 96.75 103 VAL A N 1
ATOM 818 C CA . VAL A 1 103 ? -41.861 -10.390 75.709 1.00 96.75 103 VAL A CA 1
ATOM 819 C C . VAL A 1 103 ? -42.135 -9.411 74.568 1.00 96.75 103 VAL A C 1
ATOM 821 O O . VAL A 1 103 ? -41.727 -9.676 73.438 1.00 96.75 103 VAL A O 1
ATOM 824 N N . ASN A 1 104 ? -42.744 -8.259 74.848 1.00 96.12 104 ASN A N 1
ATOM 825 C CA . ASN A 1 104 ? -42.966 -7.216 73.848 1.00 96.12 104 ASN A CA 1
ATOM 826 C C . ASN A 1 104 ? -41.650 -6.660 73.301 1.00 96.12 104 ASN A C 1
ATOM 828 O O . ASN A 1 104 ? -41.502 -6.548 72.084 1.00 96.12 104 ASN A O 1
ATOM 832 N N . VAL A 1 105 ? -40.668 -6.391 74.166 1.00 96.75 105 VAL A N 1
ATOM 833 C CA . VAL A 1 105 ? -39.322 -5.979 73.737 1.00 96.75 105 VAL A CA 1
ATOM 834 C C . VAL A 1 105 ? -38.673 -7.060 72.866 1.00 96.75 105 VAL A C 1
ATOM 836 O O . VAL A 1 105 ? -38.165 -6.754 71.788 1.00 96.75 105 VAL A O 1
ATOM 839 N N . CYS A 1 106 ? -38.742 -8.332 73.267 1.00 96.50 106 CYS A N 1
ATOM 840 C CA . CYS A 1 106 ? -38.224 -9.445 72.466 1.00 96.50 106 CYS A CA 1
ATOM 841 C C . CYS A 1 106 ? -38.919 -9.561 71.100 1.00 96.50 106 CYS A C 1
ATOM 843 O O . CYS A 1 106 ? -38.250 -9.772 70.090 1.00 96.50 106 CYS A O 1
ATOM 845 N N . ASN A 1 107 ? -40.242 -9.390 71.043 1.00 97.12 107 ASN A N 1
ATOM 846 C CA . ASN A 1 107 ? -41.008 -9.422 69.797 1.00 97.12 107 ASN A CA 1
ATOM 847 C C . ASN A 1 107 ? -40.619 -8.272 68.859 1.00 97.12 107 ASN A C 1
ATOM 849 O O . ASN A 1 107 ? -40.465 -8.494 67.656 1.00 97.12 107 ASN A O 1
ATOM 853 N N . MET A 1 108 ? -40.400 -7.071 69.402 1.00 97.06 108 MET A N 1
ATOM 854 C CA . MET A 1 108 ? -39.899 -5.927 68.636 1.00 97.06 108 MET A CA 1
ATOM 855 C C . MET A 1 108 ? -38.504 -6.198 68.066 1.00 97.06 108 MET A C 1
ATOM 857 O O . MET A 1 108 ? -38.286 -6.015 66.869 1.00 97.06 108 MET A O 1
ATOM 861 N N . LEU A 1 109 ? -37.580 -6.713 68.883 1.00 97.38 109 LEU A N 1
ATOM 862 C CA . LEU A 1 109 ? -36.232 -7.072 68.431 1.00 97.38 109 LEU A CA 1
ATOM 863 C C . LEU A 1 109 ? -36.251 -8.177 67.364 1.00 97.38 109 LEU A C 1
ATOM 865 O O . LEU A 1 109 ? -35.523 -8.092 66.377 1.00 97.38 109 LEU A O 1
ATOM 869 N N . LEU A 1 110 ? -37.110 -9.190 67.513 1.00 97.56 110 LEU A N 1
ATOM 870 C CA . LEU A 1 110 ? -37.301 -10.239 66.506 1.00 97.56 110 LEU A CA 1
ATOM 871 C C . LEU A 1 110 ? -37.840 -9.683 65.187 1.00 97.56 110 LEU A C 1
ATOM 873 O O . LEU A 1 110 ? -37.417 -10.122 64.117 1.00 97.56 110 LEU A O 1
ATOM 877 N N . TYR A 1 111 ? -38.772 -8.731 65.246 1.00 97.31 111 TYR A N 1
ATOM 878 C CA . TYR A 1 111 ? -39.273 -8.060 64.053 1.00 97.31 111 TYR A CA 1
ATOM 879 C C . TYR A 1 111 ? -38.155 -7.297 63.338 1.00 97.31 111 TYR A C 1
ATOM 881 O O . TYR A 1 111 ? -37.990 -7.457 62.127 1.00 97.31 111 TYR A O 1
ATOM 889 N N . GLU A 1 112 ? -37.346 -6.530 64.072 1.00 97.44 112 GLU A N 1
ATOM 890 C CA . GLU A 1 112 ? -36.211 -5.829 63.477 1.00 97.44 112 GLU A CA 1
ATOM 891 C C . GLU A 1 112 ? -35.172 -6.782 62.877 1.00 97.44 112 GLU A C 1
ATOM 893 O O . GLU A 1 112 ? -34.660 -6.524 61.788 1.00 97.44 112 GLU A O 1
ATOM 898 N N . LEU A 1 113 ? -34.864 -7.889 63.559 1.00 97.81 113 LEU A N 1
ATOM 899 C CA . LEU A 1 113 ? -33.931 -8.902 63.065 1.00 97.81 113 LEU A CA 1
ATOM 900 C C . LEU A 1 113 ? -34.434 -9.488 61.740 1.00 97.81 113 LEU A C 1
ATOM 902 O O . LEU A 1 113 ? -33.696 -9.503 60.761 1.00 97.81 113 LEU A O 1
ATOM 906 N N . ARG A 1 114 ? -35.723 -9.837 61.658 1.00 97.56 114 ARG A N 1
ATOM 907 C CA . ARG A 1 114 ? -36.347 -10.308 60.410 1.00 97.56 114 ARG A CA 1
ATOM 908 C C . ARG A 1 114 ? -36.302 -9.269 59.291 1.00 97.56 114 ARG A C 1
ATOM 910 O O . ARG A 1 114 ? -36.170 -9.641 58.129 1.00 97.56 114 ARG A O 1
ATOM 917 N N . GLN A 1 115 ? -36.441 -7.981 59.605 1.00 97.12 115 GLN A N 1
ATOM 918 C CA . GLN A 1 115 ? -36.308 -6.919 58.602 1.00 97.12 115 GLN A CA 1
ATOM 919 C C . GLN A 1 115 ? -34.867 -6.806 58.091 1.00 97.12 115 GLN A C 1
ATOM 921 O O . GLN A 1 115 ? -34.654 -6.696 56.884 1.00 97.12 115 GLN A O 1
ATOM 926 N N . ARG A 1 116 ? -33.879 -6.899 58.990 1.00 97.44 116 ARG A N 1
ATOM 927 C CA . ARG A 1 116 ? -32.458 -6.916 58.618 1.00 97.44 116 ARG A CA 1
ATOM 928 C C . ARG A 1 116 ? -32.106 -8.143 57.773 1.00 97.44 116 ARG A C 1
ATOM 930 O O . ARG A 1 116 ? -31.427 -7.982 56.766 1.00 97.44 116 ARG A O 1
ATOM 937 N N . ASP A 1 117 ? -32.627 -9.320 58.112 1.00 97.38 117 ASP A N 1
ATOM 938 C CA . ASP A 1 117 ? -32.432 -10.542 57.319 1.00 97.38 117 ASP A CA 1
ATOM 939 C C . ASP A 1 117 ? -32.977 -10.390 55.894 1.00 97.38 117 ASP A C 1
ATOM 941 O O . ASP A 1 117 ? -32.271 -10.674 54.929 1.00 97.38 117 ASP A O 1
ATOM 945 N N . ARG A 1 118 ? -34.194 -9.850 55.737 1.00 97.56 118 ARG A N 1
ATOM 946 C CA . ARG A 1 118 ? -34.769 -9.576 54.406 1.00 97.56 118 ARG A CA 1
ATOM 947 C C . ARG A 1 118 ? -33.912 -8.605 53.595 1.00 97.56 118 ARG A C 1
ATOM 949 O O . ARG A 1 118 ? -33.713 -8.825 52.405 1.00 97.56 118 ARG A O 1
ATOM 956 N N . ALA A 1 119 ? -33.404 -7.545 54.226 1.00 97.12 119 ALA A N 1
ATOM 957 C CA . ALA A 1 119 ? -32.534 -6.577 53.562 1.00 97.12 119 ALA A CA 1
ATOM 958 C C . ALA A 1 119 ? -31.196 -7.203 53.129 1.00 97.12 119 ALA A C 1
ATOM 960 O O . ALA A 1 119 ? -30.705 -6.916 52.039 1.00 97.12 119 ALA A O 1
ATOM 961 N N . LEU A 1 120 ? -30.622 -8.086 53.953 1.00 97.62 120 LEU A N 1
ATOM 962 C CA . LEU A 1 120 ? -29.409 -8.827 53.607 1.00 97.62 120 LEU A CA 1
ATOM 963 C C . LEU A 1 120 ? -29.637 -9.804 52.453 1.00 97.62 120 LEU A C 1
ATOM 965 O O . LEU A 1 120 ? -28.791 -9.895 51.566 1.00 97.62 120 LEU A O 1
ATOM 969 N N . ASP A 1 121 ? -30.761 -10.517 52.439 1.00 97.31 121 ASP A N 1
ATOM 970 C CA . ASP A 1 121 ? -31.097 -11.433 51.348 1.00 97.31 121 ASP A CA 1
ATOM 971 C C . ASP A 1 121 ? -31.313 -10.696 50.020 1.00 97.31 121 ASP A C 1
ATOM 973 O O . ASP A 1 121 ? -30.918 -11.195 48.965 1.00 97.31 121 ASP A O 1
ATOM 977 N N . GLU A 1 122 ? -31.892 -9.495 50.064 1.00 97.25 122 GLU A N 1
ATOM 978 C CA . GLU A 1 122 ? -32.028 -8.626 48.894 1.00 97.25 122 GLU A CA 1
ATOM 979 C C . GLU A 1 122 ? -30.658 -8.153 48.383 1.00 97.25 122 GLU A C 1
ATOM 981 O O . GLU A 1 122 ? -30.341 -8.323 47.206 1.00 97.25 122 GLU A O 1
ATOM 986 N N . LEU A 1 123 ? -29.789 -7.659 49.273 1.00 96.94 123 LEU A N 1
ATOM 987 C CA . LEU A 1 123 ? -28.419 -7.266 48.919 1.00 96.94 123 LEU A CA 1
ATOM 988 C C . LEU A 1 123 ? -27.606 -8.435 48.346 1.00 96.94 123 LEU A C 1
ATOM 990 O O . LEU A 1 123 ? -26.865 -8.259 47.380 1.00 96.94 123 LEU A O 1
ATOM 994 N N . ARG A 1 124 ? -27.757 -9.644 48.900 1.00 96.62 124 ARG A N 1
ATOM 995 C CA . ARG A 1 124 ? -27.114 -10.861 48.376 1.00 96.62 124 ARG A CA 1
ATOM 996 C C . ARG A 1 124 ? -27.595 -11.198 46.968 1.00 96.62 124 ARG A C 1
ATOM 998 O O . ARG A 1 124 ? -26.765 -11.523 46.122 1.00 96.62 124 ARG A O 1
ATOM 1005 N N . ARG A 1 125 ? -28.901 -11.091 46.693 1.00 96.19 125 ARG A N 1
ATOM 1006 C CA . ARG A 1 125 ? -29.445 -11.278 45.336 1.00 96.19 125 ARG A CA 1
ATOM 1007 C C . ARG A 1 125 ? -28.900 -10.245 44.357 1.00 96.19 125 ARG A C 1
ATOM 1009 O O . ARG A 1 125 ? -28.503 -10.618 43.258 1.00 96.19 125 ARG A O 1
ATOM 1016 N N . GLN A 1 126 ? -28.841 -8.976 44.757 1.00 95.38 126 GLN A N 1
ATOM 1017 C CA . GLN A 1 126 ? -28.293 -7.905 43.920 1.00 95.38 126 GLN A CA 1
ATOM 1018 C C . GLN A 1 126 ? -26.812 -8.130 43.608 1.00 95.38 126 GLN A C 1
ATOM 1020 O O . GLN A 1 126 ? -26.410 -8.023 42.451 1.00 95.38 126 GLN A O 1
ATOM 1025 N N . LEU A 1 127 ? -26.014 -8.513 44.609 1.00 93.25 127 LEU A N 1
ATOM 1026 C CA . LEU A 1 127 ? -24.609 -8.871 44.412 1.00 93.25 127 LEU A CA 1
ATOM 1027 C C . LEU A 1 127 ? -24.471 -10.037 43.427 1.00 93.25 127 LEU A C 1
ATOM 1029 O O . LEU A 1 127 ? -23.664 -9.972 42.506 1.00 93.25 127 LEU A O 1
ATOM 1033 N N . GLN A 1 128 ? -25.275 -11.087 43.593 1.00 92.44 128 GLN A N 1
ATOM 1034 C CA . GLN A 1 128 ? -25.220 -12.251 42.718 1.00 92.44 128 GLN A CA 1
ATOM 1035 C C . GLN A 1 128 ? -25.604 -11.911 41.274 1.00 92.44 128 GLN A C 1
ATOM 1037 O O . GLN A 1 128 ? -24.897 -12.313 40.355 1.00 92.44 128 GLN A O 1
ATOM 1042 N N . HIS A 1 129 ? -26.639 -11.094 41.072 1.00 88.25 129 HIS A N 1
ATOM 1043 C CA . HIS A 1 129 ? -26.995 -10.589 39.748 1.00 88.25 129 HIS A CA 1
ATOM 1044 C C . HIS A 1 129 ? -25.857 -9.767 39.127 1.00 88.25 129 HIS A C 1
ATOM 1046 O O . HIS A 1 129 ? -25.560 -9.927 37.946 1.00 88.25 129 HIS A O 1
ATOM 1052 N N . LEU A 1 130 ? -25.196 -8.902 39.906 1.00 87.56 130 LEU A N 1
ATOM 1053 C CA . LEU A 1 130 ? -24.053 -8.123 39.424 1.00 87.56 130 LEU A CA 1
ATOM 1054 C C . LEU A 1 130 ? -22.891 -9.029 38.995 1.00 87.56 130 LEU A C 1
ATOM 1056 O O . LEU A 1 130 ? -22.370 -8.855 37.895 1.00 87.56 130 LEU A O 1
ATOM 1060 N N . MET A 1 131 ? -22.547 -10.045 39.792 1.00 83.25 131 MET A N 1
ATOM 1061 C CA . MET A 1 131 ? -21.521 -11.028 39.418 1.00 83.25 131 MET A CA 1
ATOM 1062 C C . MET A 1 131 ? -21.910 -11.831 38.166 1.00 83.25 131 MET A C 1
ATOM 1064 O O . MET A 1 131 ? -21.062 -12.113 37.322 1.00 83.25 131 MET A O 1
ATOM 1068 N N . GLU A 1 132 ? -23.184 -12.192 38.006 1.00 80.38 132 GLU A N 1
ATOM 1069 C CA . GLU A 1 132 ? -23.691 -12.882 36.810 1.00 80.38 132 GLU A CA 1
ATOM 1070 C C . GLU A 1 132 ? -23.646 -11.983 35.561 1.00 80.38 132 GLU A C 1
ATOM 1072 O O . GLU A 1 132 ? -23.308 -12.450 34.473 1.00 80.38 132 GLU A O 1
ATOM 1077 N N . THR A 1 133 ? -23.907 -10.678 35.700 1.00 72.62 133 THR A N 1
ATOM 1078 C CA . THR A 1 133 ? -23.730 -9.715 34.599 1.00 72.62 133 THR A CA 1
ATOM 1079 C C . THR A 1 133 ? -22.264 -9.470 34.255 1.00 72.62 133 THR A C 1
ATOM 1081 O O . THR A 1 133 ? -21.932 -9.351 33.077 1.00 72.62 133 THR A O 1
ATOM 1084 N N . GLU A 1 134 ? -21.378 -9.442 35.252 1.00 66.56 134 GLU A N 1
ATOM 1085 C CA . GLU A 1 134 ? -19.933 -9.279 35.062 1.00 66.56 134 GLU A CA 1
ATOM 1086 C C . GLU A 1 134 ? -19.318 -10.526 34.400 1.00 66.56 134 GLU A C 1
ATOM 1088 O O . GLU A 1 134 ? -18.479 -10.414 33.513 1.00 66.56 134 GLU A O 1
ATOM 1093 N N . THR A 1 135 ? -19.833 -11.718 34.725 1.00 58.91 135 THR A N 1
ATOM 1094 C CA . THR A 1 135 ? -19.491 -12.993 34.062 1.00 58.91 135 THR A CA 1
ATOM 1095 C C . THR A 1 135 ? -20.230 -13.227 32.738 1.00 58.91 135 THR A C 1
ATOM 1097 O O . THR A 1 135 ? -20.017 -14.251 32.079 1.00 58.91 135 THR A O 1
ATOM 1100 N N . GLY A 1 136 ? -21.024 -12.258 32.263 1.00 61.19 136 GLY A N 1
ATOM 1101 C CA . GLY A 1 136 ? -21.593 -12.179 30.911 1.00 61.19 136 GLY A CA 1
ATOM 1102 C C . GLY A 1 136 ? -20.543 -11.987 29.800 1.00 61.19 136 GLY A C 1
ATOM 1103 O O . GLY A 1 136 ? -20.795 -11.331 28.788 1.00 61.19 136 GLY A O 1
ATOM 1104 N N . ASP A 1 137 ? -19.366 -12.589 29.962 1.00 68.50 137 ASP A N 1
ATOM 1105 C CA . ASP A 1 137 ? -18.171 -12.535 29.120 1.00 68.50 137 ASP A CA 1
ATOM 1106 C C . ASP A 1 137 ? -18.424 -12.902 27.660 1.00 68.50 137 ASP A C 1
ATOM 1108 O O . ASP A 1 137 ? -17.638 -12.550 26.792 1.00 68.50 137 ASP A O 1
ATOM 1112 N N . LYS A 1 138 ? -19.527 -13.581 27.335 1.00 76.88 138 LYS A N 1
ATOM 1113 C CA . LYS A 1 138 ? -19.841 -13.962 25.949 1.00 76.88 138 LYS A CA 1
ATOM 1114 C C . LYS A 1 138 ? -19.964 -12.746 25.032 1.00 76.88 138 LYS A C 1
ATOM 1116 O O . LYS A 1 138 ? -19.535 -12.809 23.881 1.00 76.88 138 LYS A O 1
ATOM 1121 N N . GLN A 1 139 ? -20.525 -11.642 25.529 1.00 80.00 139 GLN A N 1
ATOM 1122 C CA . GLN A 1 139 ? -20.701 -10.427 24.734 1.00 80.00 139 GLN A CA 1
ATOM 1123 C C . GLN A 1 139 ? -19.371 -9.675 24.566 1.00 80.00 139 GLN A C 1
ATOM 1125 O O . GLN A 1 139 ? -19.036 -9.277 23.451 1.00 80.00 139 GLN A O 1
ATOM 1130 N N . HIS A 1 140 ? -18.562 -9.590 25.627 1.00 82.12 140 HIS A N 1
ATOM 1131 C CA . HIS A 1 140 ? -17.197 -9.051 25.574 1.00 82.12 140 HIS A CA 1
ATOM 1132 C C . HIS A 1 140 ? -16.265 -9.911 24.707 1.00 82.12 140 HIS A C 1
ATOM 1134 O O . HIS A 1 140 ? -15.484 -9.388 23.915 1.00 82.12 140 HIS A O 1
ATOM 1140 N N . GLN A 1 141 ? -16.388 -11.234 24.772 1.00 86.50 141 GLN A N 1
ATOM 1141 C CA . GLN A 1 141 ? -15.632 -12.180 23.958 1.00 86.50 141 GLN A CA 1
ATOM 1142 C C . GLN A 1 141 ? -16.015 -12.075 22.478 1.00 86.50 141 GLN A C 1
ATOM 1144 O O . GLN A 1 141 ? -15.127 -12.074 21.622 1.00 86.50 141 GLN A O 1
ATOM 1149 N N . ALA A 1 142 ? -17.308 -11.940 22.163 1.00 89.44 142 ALA A N 1
ATOM 1150 C CA . ALA A 1 142 ? -17.771 -11.678 20.802 1.00 89.44 142 ALA A CA 1
ATOM 1151 C C . ALA A 1 142 ? -17.233 -10.335 20.281 1.00 89.44 142 ALA A C 1
ATOM 1153 O O . ALA A 1 142 ? -16.703 -10.278 19.172 1.00 89.44 142 ALA A O 1
ATOM 1154 N N . GLN A 1 143 ? -17.276 -9.274 21.094 1.00 91.25 143 GLN A N 1
ATOM 1155 C CA . GLN A 1 143 ? -16.678 -7.981 20.745 1.00 91.25 143 GLN A CA 1
ATOM 1156 C C . GLN A 1 143 ? -15.162 -8.086 20.522 1.00 91.25 143 GLN A C 1
ATOM 1158 O O . GLN A 1 143 ? -14.669 -7.597 19.510 1.00 91.25 143 GLN A O 1
ATOM 1163 N N . MET A 1 144 ? -14.420 -8.790 21.382 1.00 91.75 144 MET A N 1
ATOM 1164 C CA . MET A 1 144 ? -12.984 -9.031 21.192 1.00 91.75 144 MET A CA 1
ATOM 1165 C C . MET A 1 144 ? -12.681 -9.809 19.907 1.00 91.75 144 MET A C 1
ATOM 1167 O O . MET A 1 144 ? -11.679 -9.536 19.247 1.00 91.75 144 MET A O 1
ATOM 1171 N N . GLN A 1 145 ? -13.517 -10.779 19.524 1.00 94.88 145 GLN A N 1
ATOM 1172 C CA . GLN A 1 145 ? -13.363 -11.477 18.244 1.00 94.88 145 GLN A CA 1
ATOM 1173 C C . GLN A 1 145 ? -13.583 -10.534 17.057 1.00 94.88 145 GLN A C 1
ATOM 1175 O O . GLN A 1 145 ? -12.802 -10.574 16.106 1.00 94.88 145 GLN A O 1
ATOM 1180 N N . VAL A 1 146 ? -14.593 -9.661 17.126 1.00 96.69 146 VAL A N 1
ATOM 1181 C CA . VAL A 1 146 ? -14.837 -8.640 16.097 1.00 96.69 146 VAL A CA 1
ATOM 1182 C C . VAL A 1 146 ? -13.658 -7.670 16.003 1.00 96.69 146 VAL A C 1
ATOM 1184 O O . VAL A 1 146 ? -13.181 -7.424 14.898 1.00 96.69 146 VAL A O 1
ATOM 1187 N N . ILE A 1 147 ? -13.136 -7.184 17.133 1.00 96.38 147 ILE A N 1
ATOM 1188 C CA . ILE A 1 147 ? -11.965 -6.294 17.175 1.00 96.38 147 ILE A CA 1
ATOM 1189 C C . ILE A 1 147 ? -10.765 -6.966 16.503 1.00 96.38 147 ILE A C 1
ATOM 1191 O O . ILE A 1 147 ? -10.232 -6.419 15.542 1.00 96.38 147 ILE A O 1
ATOM 1195 N N . ARG A 1 148 ? -10.419 -8.201 16.893 1.00 97.38 148 ARG A N 1
ATOM 1196 C CA . ARG A 1 148 ? -9.316 -8.952 16.262 1.00 97.38 148 ARG A CA 1
ATOM 1197 C C . ARG A 1 148 ? -9.518 -9.146 14.760 1.00 97.38 148 ARG A C 1
ATOM 1199 O O . ARG A 1 148 ? -8.561 -9.129 13.986 1.00 97.38 148 ARG A O 1
ATOM 1206 N N . GLN A 1 149 ? -10.753 -9.377 14.317 1.00 98.06 149 GLN A N 1
ATOM 1207 C CA . GLN A 1 149 ? -11.054 -9.530 12.894 1.00 98.06 149 GLN A CA 1
ATOM 1208 C C . GLN A 1 149 ? -10.872 -8.208 12.136 1.00 98.06 149 GLN A C 1
ATOM 1210 O O . GLN A 1 149 ? -10.332 -8.213 11.028 1.00 98.06 149 GLN A O 1
ATOM 1215 N N . LEU A 1 150 ? -11.302 -7.090 12.725 1.00 98.06 150 LEU A N 1
ATOM 1216 C CA . LEU A 1 150 ? -11.133 -5.754 12.161 1.00 98.06 150 LEU A CA 1
ATOM 1217 C C . LEU A 1 150 ? -9.658 -5.354 12.107 1.00 98.06 150 LEU A C 1
ATOM 1219 O O . LEU A 1 150 ? -9.209 -4.924 11.050 1.00 98.06 150 LEU A O 1
ATOM 1223 N N . GLU A 1 151 ? -8.890 -5.584 13.171 1.00 97.75 151 GLU A N 1
ATOM 1224 C CA . GLU A 1 151 ? -7.439 -5.351 13.212 1.00 97.75 151 GLU A CA 1
ATOM 1225 C C . GLU A 1 151 ? -6.723 -6.115 12.092 1.00 97.75 151 GLU A C 1
ATOM 1227 O O . GLU A 1 151 ? -6.020 -5.519 11.276 1.00 97.75 151 GLU A O 1
ATOM 1232 N N . ASN A 1 152 ? -7.005 -7.415 11.953 1.00 98.50 152 ASN A N 1
ATOM 1233 C CA . ASN A 1 152 ? -6.451 -8.238 10.875 1.00 98.50 152 ASN A CA 1
ATOM 1234 C C . ASN A 1 152 ? -6.843 -7.735 9.476 1.00 98.50 152 ASN A C 1
ATOM 1236 O O . ASN A 1 152 ? -6.064 -7.840 8.524 1.00 98.50 152 ASN A O 1
ATOM 1240 N N . ASN A 1 153 ? -8.070 -7.239 9.310 1.00 98.62 153 ASN A N 1
ATOM 1241 C CA . ASN A 1 153 ? -8.537 -6.700 8.035 1.00 98.62 153 ASN A CA 1
ATOM 1242 C C . ASN A 1 153 ? -7.872 -5.354 7.713 1.00 98.62 153 ASN A C 1
ATOM 1244 O O . ASN A 1 153 ? -7.512 -5.119 6.556 1.00 98.62 153 ASN A O 1
ATOM 1248 N N . ILE A 1 154 ? -7.674 -4.499 8.719 1.00 98.31 154 ILE A N 1
ATOM 1249 C CA . ILE A 1 154 ? -6.963 -3.224 8.598 1.00 98.31 154 ILE A CA 1
ATOM 1250 C C . ILE A 1 154 ? -5.510 -3.485 8.217 1.00 98.31 154 ILE A C 1
ATOM 1252 O O . ILE A 1 154 ? -5.052 -2.946 7.214 1.00 98.31 154 ILE A O 1
ATOM 1256 N N . GLU A 1 155 ? -4.814 -4.375 8.924 1.00 98.31 155 GLU A N 1
ATOM 1257 C CA . GLU A 1 155 ? -3.415 -4.692 8.637 1.00 98.31 155 GLU A CA 1
ATOM 1258 C C . GLU A 1 155 ? -3.242 -5.263 7.221 1.00 98.31 155 GLU A C 1
ATOM 1260 O O . GLU A 1 155 ? -2.402 -4.796 6.451 1.00 98.31 155 GLU A O 1
ATOM 1265 N N . LYS A 1 156 ? -4.120 -6.182 6.792 1.00 98.62 156 LYS A N 1
ATOM 1266 C CA . LYS A 1 156 ? -4.138 -6.670 5.399 1.00 98.62 156 LYS A CA 1
ATOM 1267 C C . LYS A 1 156 ? -4.363 -5.550 4.386 1.00 98.62 156 LYS A C 1
ATOM 1269 O O . LYS A 1 156 ? -3.788 -5.587 3.298 1.00 98.62 156 LYS A O 1
ATOM 1274 N N . THR A 1 157 ? -5.221 -4.588 4.708 1.00 98.44 157 THR A N 1
ATOM 1275 C CA . THR A 1 157 ? -5.512 -3.455 3.825 1.00 98.44 157 THR A CA 1
ATOM 1276 C C . THR A 1 157 ? -4.318 -2.509 3.748 1.00 98.44 157 THR A C 1
ATOM 1278 O O . THR A 1 157 ? -3.925 -2.140 2.645 1.00 98.44 157 THR A O 1
ATOM 1281 N N . LEU A 1 158 ? -3.670 -2.205 4.874 1.00 98.44 158 LEU A N 1
ATOM 1282 C CA . LEU A 1 158 ? -2.439 -1.413 4.926 1.00 98.44 158 LEU A CA 1
ATOM 1283 C C . LEU A 1 158 ? -1.315 -2.066 4.116 1.00 98.44 158 LEU A C 1
ATOM 1285 O O . LEU A 1 158 ? -0.686 -1.399 3.297 1.00 98.44 158 LEU A O 1
ATOM 1289 N N . MET A 1 159 ? -1.123 -3.380 4.255 1.00 98.06 159 MET A N 1
ATOM 1290 C CA . MET A 1 159 ? -0.138 -4.117 3.460 1.00 98.06 159 MET A CA 1
ATOM 1291 C C . MET A 1 159 ? -0.437 -4.032 1.958 1.00 98.06 159 MET A C 1
ATOM 1293 O O . MET A 1 159 ? 0.472 -3.780 1.169 1.00 98.06 159 MET A O 1
ATOM 1297 N N . LYS A 1 160 ? -1.708 -4.163 1.546 1.00 98.62 160 LYS A N 1
ATOM 1298 C CA . LYS A 1 160 ? -2.113 -3.985 0.139 1.00 98.62 160 LYS A CA 1
ATOM 1299 C C . LYS A 1 160 ? -1.864 -2.567 -0.366 1.00 98.62 160 LYS A C 1
ATOM 1301 O O . LYS A 1 160 ? -1.388 -2.413 -1.487 1.00 98.62 160 LYS A O 1
ATOM 1306 N N . VAL A 1 161 ? -2.171 -1.550 0.440 1.00 98.38 161 VAL A N 1
ATOM 1307 C CA . VAL A 1 161 ? -1.916 -0.143 0.097 1.00 98.38 161 VAL A CA 1
ATOM 1308 C C . VAL A 1 161 ? -0.423 0.085 -0.095 1.00 98.38 161 VAL A C 1
ATOM 1310 O O . VAL A 1 161 ? -0.028 0.619 -1.124 1.00 98.38 161 VAL A O 1
ATOM 1313 N N . HIS A 1 162 ? 0.413 -0.388 0.826 1.00 98.38 162 HIS A N 1
ATOM 1314 C CA . HIS A 1 162 ? 1.861 -0.241 0.730 1.00 98.38 162 HIS A CA 1
ATOM 1315 C C . HIS A 1 162 ? 2.444 -0.967 -0.494 1.00 98.38 162 HIS A C 1
ATOM 1317 O O . HIS A 1 162 ? 3.253 -0.402 -1.232 1.00 98.38 162 HIS A O 1
ATOM 1323 N N . THR A 1 163 ? 1.997 -2.194 -0.785 1.00 98.31 163 THR A N 1
ATOM 1324 C CA . THR A 1 163 ? 2.383 -2.890 -2.023 1.00 98.31 163 THR A CA 1
ATOM 1325 C C . THR A 1 163 ? 1.907 -2.131 -3.264 1.00 98.31 163 THR A C 1
ATOM 1327 O O . THR A 1 163 ? 2.675 -1.970 -4.209 1.00 98.31 163 THR A O 1
ATOM 1330 N N . GLY A 1 164 ? 0.676 -1.612 -3.259 1.00 98.50 164 GLY A N 1
ATOM 1331 C CA . GLY A 1 164 ? 0.135 -0.795 -4.347 1.00 98.50 164 GLY A CA 1
ATOM 1332 C C . GLY A 1 164 ? 0.919 0.501 -4.565 1.00 98.50 164 GLY A C 1
ATOM 1333 O O . GLY A 1 164 ? 1.189 0.871 -5.707 1.00 98.50 164 GLY A O 1
ATOM 1334 N N . GLN A 1 165 ? 1.357 1.156 -3.489 1.00 98.50 165 GLN A N 1
ATOM 1335 C CA . GLN A 1 165 ? 2.222 2.335 -3.541 1.00 98.50 165 GLN A CA 1
ATOM 1336 C C . GLN A 1 165 ? 3.573 1.997 -4.171 1.00 98.50 165 GLN A C 1
ATOM 1338 O O . GLN A 1 165 ? 3.980 2.679 -5.105 1.00 98.50 165 GLN A O 1
ATOM 1343 N N . LYS A 1 166 ? 4.228 0.907 -3.746 1.00 98.25 166 LYS A N 1
ATOM 1344 C CA . LYS A 1 166 ? 5.489 0.445 -4.353 1.00 98.25 166 LYS A CA 1
ATOM 1345 C C . LYS A 1 166 ? 5.347 0.195 -5.851 1.00 98.25 166 LYS A C 1
ATOM 1347 O O . LYS A 1 166 ? 6.157 0.680 -6.636 1.00 98.25 166 LYS A O 1
ATOM 1352 N N . VAL A 1 167 ? 4.293 -0.518 -6.249 1.00 98.31 167 VAL A N 1
ATOM 1353 C CA . VAL A 1 167 ? 3.993 -0.784 -7.662 1.00 98.31 167 VAL A CA 1
ATOM 1354 C C . VAL A 1 167 ? 3.769 0.522 -8.425 1.00 98.31 167 VAL A C 1
ATOM 1356 O O . VAL A 1 167 ? 4.325 0.702 -9.504 1.00 98.31 167 VAL A O 1
ATOM 1359 N N . THR A 1 168 ? 3.015 1.464 -7.856 1.00 98.50 168 THR A N 1
ATOM 1360 C CA . THR A 1 168 ? 2.762 2.773 -8.476 1.00 98.50 168 THR A CA 1
ATOM 1361 C C . THR A 1 168 ? 4.055 3.560 -8.668 1.00 98.50 168 THR A C 1
ATOM 1363 O O . THR A 1 168 ? 4.301 4.065 -9.761 1.00 98.50 168 THR A O 1
ATOM 1366 N N . THR A 1 169 ? 4.915 3.620 -7.651 1.00 98.50 169 THR A N 1
ATOM 1367 C CA . THR A 1 169 ? 6.223 4.283 -7.737 1.00 98.50 169 THR A CA 1
ATOM 1368 C C . THR A 1 169 ? 7.087 3.678 -8.841 1.00 98.50 169 THR A C 1
ATOM 1370 O O . THR A 1 169 ? 7.663 4.419 -9.636 1.00 98.50 169 THR A O 1
ATOM 1373 N N . LEU A 1 170 ? 7.124 2.345 -8.953 1.00 98.38 170 LEU A N 1
ATOM 1374 C CA . LEU A 1 170 ? 7.845 1.660 -10.028 1.00 98.38 170 LEU A CA 1
ATOM 1375 C C . LEU A 1 170 ? 7.274 2.006 -11.408 1.00 98.38 170 LEU A C 1
ATOM 1377 O O . LEU A 1 170 ? 8.031 2.370 -12.303 1.00 98.38 170 LEU A O 1
ATOM 1381 N N . TYR A 1 171 ? 5.950 1.963 -11.583 1.00 98.56 171 TYR A N 1
ATOM 1382 C CA . TYR A 1 171 ? 5.319 2.337 -12.854 1.00 98.56 171 TYR A CA 1
ATOM 1383 C C . TYR A 1 171 ? 5.627 3.780 -13.259 1.00 98.56 171 TYR A C 1
ATOM 1385 O O . TYR A 1 171 ? 5.884 4.046 -14.434 1.00 98.56 171 TYR A O 1
ATOM 1393 N N . LEU A 1 172 ? 5.625 4.711 -12.302 1.00 98.50 172 LEU A N 1
ATOM 1394 C CA . LEU A 1 172 ? 5.991 6.103 -12.555 1.00 98.50 172 LEU A CA 1
ATOM 1395 C C . LEU A 1 172 ? 7.460 6.222 -12.981 1.00 98.50 172 LEU A C 1
ATOM 1397 O O . LEU A 1 172 ? 7.736 6.886 -13.979 1.00 98.50 172 LEU A O 1
ATOM 1401 N N . ALA A 1 173 ? 8.375 5.522 -12.305 1.00 98.25 173 ALA A N 1
ATOM 1402 C CA . ALA A 1 173 ? 9.792 5.506 -12.662 1.00 98.25 173 ALA A CA 1
ATOM 1403 C C . ALA A 1 173 ? 10.030 4.946 -14.076 1.00 98.25 173 ALA A C 1
ATOM 1405 O O . ALA A 1 173 ? 10.737 5.567 -14.870 1.00 98.25 173 ALA A O 1
ATOM 1406 N N . VAL A 1 174 ? 9.387 3.824 -14.431 1.00 98.25 174 VAL A N 1
ATOM 1407 C CA . VAL A 1 174 ? 9.477 3.246 -15.785 1.00 98.25 174 VAL A CA 1
ATOM 1408 C C . VAL A 1 174 ? 8.918 4.208 -16.828 1.00 98.25 174 VAL A C 1
ATOM 1410 O O . VAL A 1 174 ? 9.553 4.445 -17.853 1.00 98.25 174 VAL A O 1
ATOM 1413 N N . ARG A 1 175 ? 7.750 4.806 -16.572 1.00 98.25 175 ARG A N 1
ATOM 1414 C CA . ARG A 1 175 ? 7.156 5.795 -17.479 1.00 98.25 175 ARG A CA 1
ATOM 1415 C C . ARG A 1 175 ? 8.103 6.969 -17.715 1.00 98.25 175 ARG A C 1
ATOM 1417 O O . ARG A 1 175 ? 8.231 7.427 -18.847 1.00 98.25 175 ARG A O 1
ATOM 1424 N N . ASP A 1 176 ? 8.741 7.473 -16.668 1.00 98.06 176 ASP A N 1
ATOM 1425 C CA . ASP A 1 176 ? 9.625 8.629 -16.776 1.00 98.06 176 ASP A CA 1
ATOM 1426 C C . ASP A 1 176 ? 10.936 8.273 -17.496 1.00 98.06 176 ASP A C 1
ATOM 1428 O O . ASP A 1 176 ? 11.421 9.075 -18.294 1.00 98.06 176 ASP A O 1
ATOM 1432 N N . ALA A 1 177 ? 11.459 7.055 -17.315 1.00 97.31 177 ALA A N 1
ATOM 1433 C CA . ALA A 1 177 ? 12.567 6.533 -18.116 1.00 97.31 177 ALA A CA 1
ATOM 1434 C C . ALA A 1 177 ? 12.190 6.427 -19.604 1.00 97.31 177 ALA A C 1
ATOM 1436 O O . ALA A 1 177 ? 12.892 6.963 -20.456 1.00 97.31 177 ALA A O 1
ATOM 1437 N N . LEU A 1 178 ? 11.031 5.842 -19.922 1.00 97.38 178 LEU A N 1
ATOM 1438 C CA . LEU A 1 178 ? 10.543 5.740 -21.302 1.00 97.38 178 LEU A CA 1
ATOM 1439 C C . LEU A 1 178 ? 10.311 7.111 -21.945 1.00 97.38 178 LEU A C 1
ATOM 1441 O O . LEU A 1 178 ? 10.609 7.297 -23.120 1.00 97.38 178 LEU A O 1
ATOM 1445 N N . LYS A 1 179 ? 9.817 8.094 -21.184 1.00 97.69 179 LYS A N 1
ATOM 1446 C CA . LYS A 1 179 ? 9.692 9.478 -21.666 1.00 97.69 179 LYS A CA 1
ATOM 1447 C C . LYS A 1 179 ? 11.047 10.090 -22.011 1.00 97.69 179 LYS A C 1
ATOM 1449 O O . LYS A 1 179 ? 11.136 10.804 -23.005 1.00 97.69 179 LYS A O 1
ATOM 1454 N N . LYS A 1 180 ? 12.085 9.823 -21.211 1.00 95.94 180 LYS A N 1
ATOM 1455 C CA . LYS A 1 180 ? 13.449 10.271 -21.516 1.00 95.94 180 LYS A CA 1
ATOM 1456 C C . LYS A 1 180 ? 13.955 9.614 -22.796 1.00 95.94 180 LYS A C 1
ATOM 1458 O O . LYS A 1 180 ? 14.409 10.339 -23.670 1.00 95.94 180 LYS A O 1
ATOM 1463 N N . GLU A 1 181 ? 13.815 8.300 -22.952 1.00 95.88 181 GLU A N 1
ATOM 1464 C CA . GLU A 1 181 ? 14.212 7.597 -24.185 1.00 95.88 181 GLU A CA 1
ATOM 1465 C C . GLU A 1 181 ? 13.489 8.155 -25.418 1.00 95.88 181 GLU A C 1
ATOM 1467 O O . GLU A 1 181 ? 14.114 8.509 -26.419 1.00 95.88 181 GLU A O 1
ATOM 1472 N N . LEU A 1 182 ? 12.170 8.342 -25.315 1.00 96.75 182 LEU A N 1
ATOM 1473 C CA . LEU A 1 182 ? 11.364 8.909 -26.392 1.00 96.75 182 LEU A CA 1
ATOM 1474 C C . LEU A 1 182 ? 11.815 10.326 -26.777 1.00 96.75 182 LEU A C 1
ATOM 1476 O O . LEU A 1 182 ? 11.736 10.685 -27.946 1.00 96.75 182 LEU A O 1
ATOM 1480 N N . ALA A 1 183 ? 12.305 11.123 -25.825 1.00 95.75 183 ALA A N 1
ATOM 1481 C CA . ALA A 1 183 ? 12.818 12.462 -26.103 1.00 95.75 183 ALA A CA 1
ATOM 1482 C C . ALA A 1 183 ? 14.156 12.457 -26.871 1.00 95.75 183 ALA A C 1
ATOM 1484 O O . ALA A 1 183 ? 14.432 13.410 -27.596 1.00 95.75 183 ALA A O 1
ATOM 1485 N N . HIS A 1 184 ? 14.976 11.406 -26.748 1.00 93.69 184 HIS A N 1
ATOM 1486 C CA . HIS A 1 184 ? 16.274 11.310 -27.437 1.00 93.69 184 HIS A CA 1
ATOM 1487 C C . HIS A 1 184 ? 16.160 10.736 -28.855 1.00 93.69 184 HIS A C 1
ATOM 1489 O O . HIS A 1 184 ? 16.985 11.050 -29.715 1.00 93.69 184 HIS A O 1
ATOM 1495 N N . LEU A 1 185 ? 15.135 9.921 -29.116 1.00 96.31 185 LEU A N 1
ATOM 1496 C CA . LEU A 1 185 ? 14.940 9.248 -30.401 1.00 96.31 185 LEU A CA 1
ATOM 1497 C C . LEU A 1 185 ? 14.868 10.210 -31.609 1.00 96.31 185 LEU A C 1
ATOM 1499 O O . LEU A 1 185 ? 15.544 9.943 -32.602 1.00 96.31 185 LEU A O 1
ATOM 1503 N N . PRO A 1 186 ? 14.126 11.339 -31.555 1.00 96.62 186 PRO A N 1
ATOM 1504 C CA . PRO A 1 186 ? 14.080 12.299 -32.658 1.00 96.62 186 PRO A CA 1
ATOM 1505 C C . PRO A 1 186 ? 15.449 12.898 -32.978 1.00 96.62 186 PRO A C 1
ATOM 1507 O O . PRO A 1 186 ? 15.804 13.011 -34.143 1.00 96.62 186 PRO A O 1
ATOM 1510 N N . LEU A 1 187 ? 16.262 13.200 -31.960 1.00 95.06 187 LEU A N 1
ATOM 1511 C CA . LEU A 1 187 ? 17.603 13.748 -32.169 1.00 95.06 187 LEU A CA 1
ATOM 1512 C C . LEU A 1 187 ? 18.515 12.743 -32.888 1.00 95.06 187 LEU A C 1
ATOM 1514 O O . LEU A 1 187 ? 19.245 13.110 -33.807 1.00 95.06 187 LEU A O 1
ATOM 1518 N N . GLN A 1 188 ? 18.468 11.469 -32.489 1.00 95.88 188 GLN A N 1
ATOM 1519 C CA . GLN A 1 188 ? 19.207 10.408 -33.179 1.00 95.88 188 GLN A CA 1
ATOM 1520 C C . GLN A 1 188 ? 18.736 10.252 -34.626 1.00 95.88 188 GLN A C 1
ATOM 1522 O O . GLN A 1 188 ? 19.552 10.081 -35.533 1.00 95.88 188 GLN A O 1
ATOM 1527 N N . LEU A 1 189 ? 17.424 10.348 -34.841 1.00 97.31 189 LEU A N 1
ATOM 1528 C CA . LEU A 1 189 ? 16.824 10.276 -36.161 1.00 97.31 189 LEU A CA 1
ATOM 1529 C C . LEU A 1 189 ? 17.263 11.453 -37.044 1.00 97.31 189 LEU A C 1
ATOM 1531 O O . LEU A 1 189 ? 17.610 11.226 -38.199 1.00 97.31 189 LEU A O 1
ATOM 1535 N N . ASP A 1 190 ? 17.318 12.675 -36.514 1.00 97.56 190 ASP A N 1
ATOM 1536 C CA . ASP A 1 190 ? 17.789 13.866 -37.232 1.00 97.56 190 ASP A CA 1
ATOM 1537 C C . ASP A 1 190 ? 19.257 13.735 -37.651 1.00 97.56 190 ASP A C 1
ATOM 1539 O O . ASP A 1 190 ? 19.622 14.076 -38.778 1.00 97.56 190 ASP A O 1
ATOM 1543 N N . VAL A 1 191 ? 20.113 13.207 -36.768 1.00 97.06 191 VAL A N 1
ATOM 1544 C CA . VAL A 1 191 ? 21.521 12.929 -37.094 1.00 97.06 191 VAL A CA 1
ATOM 1545 C C . VAL A 1 191 ? 21.616 11.912 -38.230 1.00 97.06 191 VAL A C 1
ATOM 1547 O O . VAL A 1 191 ? 22.382 12.117 -39.173 1.00 97.06 191 VAL A O 1
ATOM 1550 N N . LEU A 1 192 ? 20.818 10.842 -38.176 1.00 97.50 192 LEU A N 1
ATOM 1551 C CA . LEU A 1 192 ? 20.789 9.824 -39.223 1.00 97.50 192 LEU A CA 1
ATOM 1552 C C . LEU A 1 192 ? 20.308 10.399 -40.564 1.00 97.50 192 LEU A C 1
ATOM 1554 O O . LEU A 1 192 ? 20.944 10.156 -41.588 1.00 97.50 192 LEU A O 1
ATOM 1558 N N . HIS A 1 193 ? 19.242 11.205 -40.555 1.00 97.81 193 HIS A N 1
ATOM 1559 C CA . HIS A 1 193 ? 18.736 11.880 -41.753 1.00 97.81 193 HIS A CA 1
ATOM 1560 C C . HIS A 1 193 ? 19.792 12.793 -42.374 1.00 97.81 193 HIS A C 1
ATOM 1562 O O . HIS A 1 193 ? 20.051 12.689 -43.570 1.00 97.81 193 HIS A O 1
ATOM 1568 N N . ARG A 1 194 ? 20.477 13.612 -41.566 1.00 98.00 194 ARG A N 1
ATOM 1569 C CA . ARG A 1 194 ? 21.557 14.481 -42.059 1.00 98.00 194 ARG A CA 1
ATOM 1570 C C . ARG A 1 194 ? 22.698 13.693 -42.695 1.00 98.00 194 ARG A C 1
ATOM 1572 O O . ARG A 1 194 ? 23.222 14.109 -43.722 1.00 98.00 194 ARG A O 1
ATOM 1579 N N . MET A 1 195 ? 23.088 12.554 -42.118 1.00 97.94 195 MET A N 1
ATOM 1580 C CA . MET A 1 195 ? 24.121 11.703 -42.725 1.00 97.94 195 MET A CA 1
ATOM 1581 C C . MET A 1 195 ? 23.678 11.156 -44.083 1.00 97.94 195 MET A C 1
ATOM 1583 O O . MET A 1 195 ? 24.461 11.168 -45.030 1.00 97.94 195 MET A O 1
ATOM 1587 N N . VAL A 1 196 ? 22.422 10.718 -44.198 1.00 98.19 196 VAL A N 1
ATOM 1588 C CA . VAL A 1 196 ? 21.863 10.249 -45.473 1.00 98.19 196 VAL A CA 1
ATOM 1589 C C . VAL A 1 196 ? 21.865 11.367 -46.516 1.00 98.19 196 VAL A C 1
ATOM 1591 O O . VAL A 1 196 ? 22.282 11.127 -47.646 1.00 98.19 196 VAL A O 1
ATOM 1594 N N . GLU A 1 197 ? 21.463 12.583 -46.147 1.00 98.25 197 GLU A N 1
ATOM 1595 C CA . GLU A 1 197 ? 21.502 13.746 -47.043 1.00 98.25 197 GLU A CA 1
ATOM 1596 C C . GLU A 1 197 ? 22.926 14.050 -47.529 1.00 98.25 197 GLU A C 1
ATOM 1598 O O . GLU A 1 197 ? 23.127 14.287 -48.723 1.00 98.25 197 GLU A O 1
ATOM 1603 N N . MET A 1 198 ? 23.929 13.983 -46.643 1.00 97.88 198 MET A N 1
ATOM 1604 C CA . MET A 1 198 ? 25.329 14.167 -47.044 1.00 97.88 198 MET A CA 1
ATOM 1605 C C . MET A 1 198 ? 25.779 13.094 -48.039 1.00 97.88 198 MET A C 1
ATOM 1607 O O . MET A 1 198 ? 26.309 13.437 -49.094 1.00 97.88 198 MET A O 1
ATOM 1611 N N . TYR A 1 199 ? 25.510 11.815 -47.761 1.00 97.75 199 TYR A N 1
ATOM 1612 C CA . TYR A 1 199 ? 25.885 10.725 -48.667 1.00 97.75 199 TYR A CA 1
ATOM 1613 C C . TYR A 1 199 ? 25.170 10.803 -50.018 1.00 97.75 199 TYR A C 1
ATOM 1615 O O . TYR A 1 199 ? 25.770 10.512 -51.051 1.00 97.75 199 TYR A O 1
ATOM 1623 N N . GLN A 1 200 ? 23.908 11.234 -50.044 1.00 98.12 200 GLN A N 1
ATOM 1624 C CA . GLN A 1 200 ? 23.199 11.494 -51.298 1.00 98.12 200 GLN A CA 1
ATOM 1625 C C . GLN A 1 200 ? 23.848 12.639 -52.089 1.00 98.12 200 GLN A C 1
ATOM 1627 O O . GLN A 1 200 ? 23.976 12.545 -53.311 1.00 98.12 200 GLN A O 1
ATOM 1632 N N . GLY A 1 201 ? 24.288 13.700 -51.405 1.00 97.56 201 GLY A N 1
ATOM 1633 C CA . GLY A 1 201 ? 25.033 14.801 -52.014 1.00 97.56 201 GLY A CA 1
ATOM 1634 C C . GLY A 1 201 ? 26.370 14.354 -52.611 1.00 97.56 201 GLY A C 1
ATOM 1635 O O . GLY A 1 201 ? 26.662 14.673 -53.764 1.00 97.56 201 GLY A O 1
ATOM 1636 N N . GLU A 1 202 ? 27.151 13.575 -51.862 1.00 97.69 202 GLU A N 1
ATOM 1637 C CA . GLU A 1 202 ? 28.426 13.004 -52.317 1.00 97.69 202 GLU A CA 1
ATOM 1638 C C . GLU A 1 202 ? 28.238 12.087 -53.530 1.00 97.69 202 GLU A C 1
ATOM 1640 O O . GLU A 1 202 ? 28.961 12.214 -54.521 1.00 97.69 202 GLU A O 1
ATOM 1645 N N . LEU A 1 203 ? 27.228 11.211 -53.488 1.00 97.94 203 LEU A N 1
ATOM 1646 C CA . LEU A 1 203 ? 26.904 10.312 -54.592 1.00 97.94 203 LEU A CA 1
ATOM 1647 C C . LEU A 1 203 ? 26.568 11.097 -55.864 1.00 97.94 203 LEU A C 1
ATOM 1649 O O . LEU A 1 203 ? 27.149 10.839 -56.917 1.00 97.94 203 LEU A O 1
ATOM 1653 N N . LYS A 1 204 ? 25.699 12.109 -55.756 1.00 98.12 204 LYS A N 1
ATOM 1654 C CA . LYS A 1 204 ? 25.336 12.974 -56.884 1.00 98.12 204 LYS A CA 1
ATOM 1655 C C . LYS A 1 204 ? 26.542 13.747 -57.430 1.00 98.12 204 LYS A C 1
ATOM 1657 O O . LYS A 1 204 ? 26.663 13.929 -58.640 1.00 98.12 204 LYS A O 1
ATOM 1662 N N . GLY A 1 205 ? 27.451 14.187 -56.558 1.00 97.50 205 GLY A N 1
ATOM 1663 C CA . GLY A 1 205 ? 28.712 14.813 -56.962 1.00 97.50 205 GLY A CA 1
ATOM 1664 C C . GLY A 1 205 ? 29.609 13.865 -57.763 1.00 97.50 205 GLY A C 1
ATOM 1665 O O . GLY A 1 205 ? 30.151 14.251 -58.800 1.00 97.50 205 GLY A O 1
ATOM 1666 N N . MET A 1 206 ? 29.720 12.608 -57.330 1.00 97.38 206 MET A N 1
ATOM 1667 C CA . MET A 1 206 ? 30.493 11.581 -58.030 1.00 97.38 206 MET A CA 1
ATOM 1668 C C . MET A 1 206 ? 29.875 11.208 -59.387 1.00 97.38 206 MET A C 1
ATOM 1670 O O . MET A 1 206 ? 30.608 11.046 -60.360 1.00 97.38 206 MET A O 1
ATOM 1674 N N . GLU A 1 207 ? 28.545 11.131 -59.486 1.00 97.75 207 GLU A N 1
ATOM 1675 C CA . GLU A 1 207 ? 27.833 10.909 -60.755 1.00 97.75 207 GLU A CA 1
ATOM 1676 C C . GLU A 1 207 ? 28.103 12.025 -61.774 1.00 97.75 207 GLU A C 1
ATOM 1678 O O . GLU A 1 207 ? 28.375 11.743 -62.943 1.00 97.75 207 GLU A O 1
ATOM 1683 N N . LEU A 1 208 ? 28.082 13.290 -61.336 1.00 97.88 208 LEU A N 1
ATOM 1684 C CA . LEU A 1 208 ? 28.419 14.431 -62.192 1.00 97.88 208 LEU A CA 1
ATOM 1685 C C . LEU A 1 208 ? 29.877 14.376 -62.658 1.00 97.88 208 LEU A C 1
ATOM 1687 O O . LEU A 1 208 ? 30.145 14.546 -63.845 1.00 97.88 208 LEU A O 1
ATOM 1691 N N . MET A 1 209 ? 30.809 14.068 -61.751 1.00 97.62 209 MET A N 1
ATOM 1692 C CA . MET A 1 209 ? 32.222 13.911 -62.101 1.00 97.62 209 MET A CA 1
ATOM 1693 C C . MET A 1 209 ? 32.437 12.776 -63.112 1.00 97.62 209 MET A C 1
ATOM 1695 O O . MET A 1 209 ? 33.203 12.938 -64.061 1.00 97.62 209 MET A O 1
ATOM 1699 N N . ALA A 1 210 ? 31.744 11.646 -62.950 1.00 97.69 210 ALA A N 1
ATOM 1700 C CA . ALA A 1 210 ? 31.794 10.542 -63.903 1.00 97.69 210 ALA A CA 1
ATOM 1701 C C . ALA A 1 210 ? 31.249 10.960 -65.278 1.00 97.69 210 ALA A C 1
ATOM 1703 O O . ALA A 1 210 ? 31.868 10.659 -66.298 1.00 97.69 210 ALA A O 1
ATOM 1704 N N . LEU A 1 211 ? 30.132 11.694 -65.320 1.00 97.81 211 LEU A N 1
ATOM 1705 C CA . LEU A 1 211 ? 29.559 12.216 -66.563 1.00 97.81 211 LEU A CA 1
ATOM 1706 C C . LEU A 1 211 ? 30.519 13.171 -67.287 1.00 97.81 211 LEU A C 1
ATOM 1708 O O . LEU A 1 211 ? 30.676 13.078 -68.505 1.00 97.81 211 LEU A O 1
ATOM 1712 N N . ASP A 1 212 ? 31.169 14.075 -66.557 1.00 97.56 212 ASP A N 1
ATOM 1713 C CA . ASP A 1 212 ? 32.140 15.006 -67.133 1.00 97.56 212 ASP A CA 1
ATOM 1714 C C . ASP A 1 212 ? 33.400 14.284 -67.616 1.00 97.56 212 ASP A C 1
ATOM 1716 O O . ASP A 1 212 ? 33.901 14.591 -68.700 1.00 97.56 212 ASP A O 1
ATOM 1720 N N . ALA A 1 213 ? 33.862 13.263 -66.886 1.00 97.94 213 ALA A N 1
ATOM 1721 C CA . ALA A 1 213 ? 34.938 12.391 -67.342 1.00 97.94 213 ALA A CA 1
ATOM 1722 C C . ALA A 1 213 ? 34.563 11.672 -68.651 1.00 97.94 213 ALA A C 1
ATOM 1724 O O . ALA A 1 213 ? 35.361 11.672 -69.587 1.00 97.94 213 ALA A O 1
ATOM 1725 N N . PHE A 1 214 ? 33.340 11.136 -68.770 1.00 97.44 214 PHE A N 1
ATOM 1726 C CA . PHE A 1 214 ? 32.861 10.531 -70.018 1.00 97.44 214 PHE A CA 1
ATOM 1727 C C . PHE A 1 214 ? 32.872 11.529 -71.177 1.00 97.44 214 PHE A C 1
ATOM 1729 O O . PHE A 1 214 ? 33.483 11.253 -72.211 1.00 97.44 214 PHE A O 1
ATOM 1736 N N . LYS A 1 215 ? 32.290 12.719 -70.990 1.00 97.62 215 LYS A N 1
ATOM 1737 C CA . LYS A 1 215 ? 32.299 13.777 -72.014 1.00 97.62 215 LYS A CA 1
ATOM 1738 C C . LYS A 1 215 ? 33.718 14.159 -72.426 1.00 97.62 215 LYS A C 1
ATOM 1740 O O . LYS A 1 215 ? 33.989 14.280 -73.615 1.00 97.62 215 LYS A O 1
ATOM 1745 N N . ALA A 1 216 ? 34.634 14.314 -71.469 1.00 97.69 216 ALA A N 1
ATOM 1746 C CA . ALA A 1 216 ? 36.032 14.621 -71.755 1.00 97.69 216 ALA A CA 1
ATOM 1747 C C . ALA A 1 216 ? 36.702 13.509 -72.577 1.00 97.69 216 ALA A C 1
ATOM 1749 O O . ALA A 1 216 ? 37.418 13.803 -73.535 1.00 97.69 216 ALA A O 1
ATOM 1750 N N . THR A 1 217 ? 36.438 12.237 -72.255 1.00 97.25 217 THR A N 1
ATOM 1751 C CA . THR A 1 217 ? 36.970 11.111 -73.037 1.00 97.25 217 THR A CA 1
ATOM 1752 C C . THR A 1 217 ? 36.391 11.042 -74.446 1.00 97.25 217 THR A C 1
ATOM 1754 O O . THR A 1 217 ? 37.131 10.738 -75.379 1.00 97.25 217 THR A O 1
ATOM 1757 N N . ASP A 1 218 ? 35.107 11.343 -74.633 1.00 97.44 218 ASP A N 1
ATOM 1758 C CA . ASP A 1 218 ? 34.481 11.336 -75.957 1.00 97.44 218 ASP A CA 1
ATOM 1759 C C . ASP A 1 218 ? 34.977 12.499 -76.823 1.00 97.44 218 ASP A C 1
ATOM 1761 O O . ASP A 1 218 ? 35.293 12.286 -77.994 1.00 97.44 218 ASP A O 1
ATOM 1765 N N . THR A 1 219 ? 35.164 13.690 -76.241 1.00 97.75 219 THR A N 1
ATOM 1766 C CA . THR A 1 219 ? 35.834 14.812 -76.917 1.00 97.75 219 THR A CA 1
ATOM 1767 C C . THR A 1 219 ? 37.256 14.428 -77.328 1.00 97.75 219 THR A C 1
ATOM 1769 O O . THR A 1 219 ? 37.611 14.577 -78.493 1.00 97.75 219 THR A O 1
ATOM 1772 N N . ALA A 1 220 ? 38.045 13.841 -76.420 1.00 97.44 220 ALA A N 1
ATOM 1773 C CA . ALA A 1 220 ? 39.412 13.415 -76.724 1.00 97.44 220 ALA A CA 1
ATOM 1774 C C . ALA A 1 220 ? 39.473 12.343 -77.830 1.00 97.44 220 ALA A C 1
ATOM 1776 O O . ALA A 1 220 ? 40.367 12.381 -78.675 1.00 97.44 220 ALA A O 1
ATOM 1777 N N . LYS A 1 221 ? 38.515 11.404 -77.869 1.00 97.88 221 LYS A N 1
ATOM 1778 C CA . LYS A 1 221 ? 38.384 10.435 -78.973 1.00 97.88 221 LYS A CA 1
ATOM 1779 C C . LYS A 1 221 ? 38.049 11.124 -80.296 1.00 97.88 221 LYS A C 1
ATOM 1781 O O . LYS A 1 221 ? 38.611 10.752 -81.324 1.00 97.88 221 LYS A O 1
ATOM 1786 N N . GLY A 1 222 ? 37.145 12.105 -80.277 1.00 97.50 222 GLY A N 1
ATOM 1787 C CA . GLY A 1 222 ? 36.798 12.903 -81.453 1.00 97.50 222 GLY A CA 1
ATOM 1788 C C . GLY A 1 222 ? 37.999 13.673 -82.002 1.00 97.50 222 GLY A C 1
ATOM 1789 O O . GLY A 1 222 ? 38.288 13.598 -83.196 1.00 97.50 222 GLY A O 1
ATOM 1790 N N . ASP A 1 223 ? 38.748 14.340 -81.125 1.00 96.94 223 ASP A N 1
ATOM 1791 C CA . ASP A 1 223 ? 39.971 15.062 -81.482 1.00 96.94 223 ASP A CA 1
ATOM 1792 C C . ASP A 1 223 ? 41.046 14.125 -82.042 1.00 96.94 223 ASP A C 1
ATOM 1794 O O . ASP A 1 223 ? 41.671 14.443 -83.056 1.00 96.94 223 ASP A O 1
ATOM 1798 N N . LEU A 1 224 ? 41.222 12.941 -81.443 1.00 97.31 224 LEU A N 1
ATOM 1799 C CA . LEU A 1 224 ? 42.144 11.922 -81.941 1.00 97.31 224 LEU A CA 1
ATOM 1800 C C . LEU A 1 224 ? 41.765 11.460 -83.356 1.00 97.31 224 LEU A C 1
ATOM 1802 O O . LEU A 1 224 ? 42.625 11.439 -84.232 1.00 97.31 224 LEU A O 1
ATOM 1806 N N . ALA A 1 225 ? 40.489 11.156 -83.608 1.00 97.50 225 ALA A N 1
ATOM 1807 C CA . ALA A 1 225 ? 40.015 10.750 -84.934 1.00 97.50 225 ALA A CA 1
ATOM 1808 C C . ALA A 1 225 ? 40.190 11.868 -85.982 1.00 97.50 225 ALA A C 1
ATOM 1810 O O . ALA A 1 225 ? 40.606 11.622 -87.119 1.00 97.50 225 ALA A O 1
ATOM 1811 N N . ASN A 1 226 ? 39.928 13.122 -85.604 1.00 97.44 226 ASN A N 1
ATOM 1812 C CA . ASN A 1 226 ? 40.174 14.280 -86.464 1.00 97.44 226 ASN A CA 1
ATOM 1813 C C . ASN A 1 226 ? 41.667 14.429 -86.792 1.00 97.44 226 ASN A C 1
ATOM 1815 O O . ASN A 1 226 ? 42.032 14.639 -87.948 1.00 97.44 226 ASN A O 1
ATOM 1819 N N . LEU A 1 227 ? 42.543 14.271 -85.802 1.00 97.19 227 LEU A N 1
ATOM 1820 C CA . LEU A 1 227 ? 43.986 14.340 -85.999 1.00 97.19 227 LEU A CA 1
ATOM 1821 C C . LEU A 1 227 ? 44.492 13.186 -86.884 1.00 97.19 227 LEU A C 1
ATOM 1823 O O . LEU A 1 227 ? 45.282 13.415 -87.799 1.00 97.19 227 LEU A O 1
ATOM 1827 N N . GLU A 1 228 ? 44.000 11.962 -86.676 1.00 97.25 228 GLU A N 1
ATOM 1828 C CA . GLU A 1 228 ? 44.308 10.801 -87.521 1.00 97.25 228 GLU A CA 1
ATOM 1829 C C . GLU A 1 228 ? 43.916 11.036 -88.986 1.00 97.25 228 GLU A C 1
ATOM 1831 O O . GLU A 1 228 ? 44.712 10.774 -89.894 1.00 97.25 228 GLU A O 1
ATOM 1836 N N . THR A 1 229 ? 42.716 11.570 -89.239 1.00 96.94 229 THR A N 1
ATOM 1837 C CA . THR A 1 229 ? 42.274 11.879 -90.609 1.00 96.94 229 THR A CA 1
ATOM 1838 C C . THR A 1 229 ? 43.133 12.964 -91.257 1.00 96.94 229 THR A C 1
ATOM 1840 O O . THR A 1 229 ? 43.533 12.803 -92.413 1.00 96.94 229 THR A O 1
ATOM 1843 N N . GLN A 1 230 ? 43.492 14.020 -90.520 1.00 96.75 230 GLN A N 1
ATOM 1844 C CA . GLN A 1 230 ? 44.412 15.057 -90.998 1.00 96.75 230 GLN A CA 1
ATOM 1845 C C . GLN A 1 230 ? 45.792 14.482 -91.339 1.00 96.75 230 GLN A C 1
ATOM 1847 O O . GLN A 1 230 ? 46.298 14.727 -92.437 1.00 96.75 230 GLN A O 1
ATOM 1852 N N . PHE A 1 231 ? 46.371 13.658 -90.460 1.00 96.88 231 PHE A N 1
ATOM 1853 C CA . PHE A 1 231 ? 47.655 12.999 -90.715 1.00 96.88 231 PHE A CA 1
ATOM 1854 C C . PHE A 1 231 ? 47.610 12.093 -91.945 1.00 96.88 231 PHE A C 1
ATOM 1856 O O . PHE A 1 231 ? 48.546 12.095 -92.746 1.00 96.88 231 PHE A O 1
ATOM 1863 N N . LEU A 1 232 ? 46.529 11.333 -92.138 1.00 96.75 232 LEU A N 1
ATOM 1864 C CA . LEU A 1 232 ? 46.350 10.507 -93.332 1.00 96.75 232 LEU A CA 1
ATOM 1865 C C . LEU A 1 232 ? 46.263 11.357 -94.605 1.00 96.75 232 LEU A C 1
ATOM 1867 O O . LEU A 1 232 ? 46.894 11.011 -95.605 1.00 96.75 232 LEU A O 1
ATOM 1871 N N . MET A 1 233 ? 45.518 12.466 -94.585 1.00 95.88 233 MET A N 1
ATOM 1872 C CA . MET A 1 233 ? 45.435 13.390 -95.722 1.00 95.88 233 MET A CA 1
ATOM 1873 C C . MET A 1 233 ? 46.796 14.010 -96.046 1.00 95.88 233 MET A C 1
ATOM 1875 O O . MET A 1 233 ? 47.200 14.018 -97.212 1.00 95.88 233 MET A O 1
ATOM 1879 N N . GLU A 1 234 ? 47.527 14.471 -95.031 1.00 96.06 234 GLU A N 1
ATOM 1880 C CA . GLU A 1 234 ? 48.865 15.034 -95.193 1.00 96.06 234 GLU A CA 1
ATOM 1881 C C . GLU A 1 234 ? 49.847 13.991 -95.741 1.00 96.06 234 GLU A C 1
ATOM 1883 O O . GLU A 1 234 ? 50.567 14.262 -96.705 1.00 96.06 234 GLU A O 1
ATOM 1888 N N . ARG A 1 235 ? 49.837 12.769 -95.191 1.00 96.00 235 ARG A N 1
ATOM 1889 C CA . ARG A 1 235 ? 50.643 11.646 -95.687 1.00 96.00 235 ARG A CA 1
ATOM 1890 C C . ARG A 1 235 ? 50.330 11.354 -97.151 1.00 96.00 235 ARG A C 1
ATOM 1892 O O . ARG A 1 235 ? 51.247 11.304 -97.961 1.00 96.00 235 ARG A O 1
ATOM 1899 N N . ASN A 1 236 ? 49.052 11.246 -97.513 1.00 95.94 236 ASN A N 1
ATOM 1900 C CA . ASN A 1 236 ? 48.634 11.002 -98.893 1.00 95.94 236 ASN A CA 1
ATOM 1901 C C . ASN A 1 236 ? 49.086 12.129 -99.840 1.00 95.94 236 ASN A C 1
ATOM 1903 O O . ASN A 1 236 ? 49.480 11.858 -100.975 1.00 95.94 236 ASN A O 1
ATOM 1907 N N . LEU A 1 237 ? 49.048 13.391 -99.398 1.00 96.19 237 LEU A N 1
ATOM 1908 C CA . LEU A 1 237 ? 49.545 14.530 -100.176 1.00 96.19 237 LEU A CA 1
ATOM 1909 C C . LEU A 1 237 ? 51.066 14.444 -100.381 1.00 96.19 237 LEU A C 1
ATOM 1911 O O . LEU A 1 237 ? 51.551 14.627 -101.503 1.00 96.19 237 LEU A O 1
ATOM 1915 N N . ARG A 1 238 ? 51.817 14.133 -99.317 1.00 95.94 238 ARG A N 1
ATOM 1916 C CA . ARG A 1 238 ? 5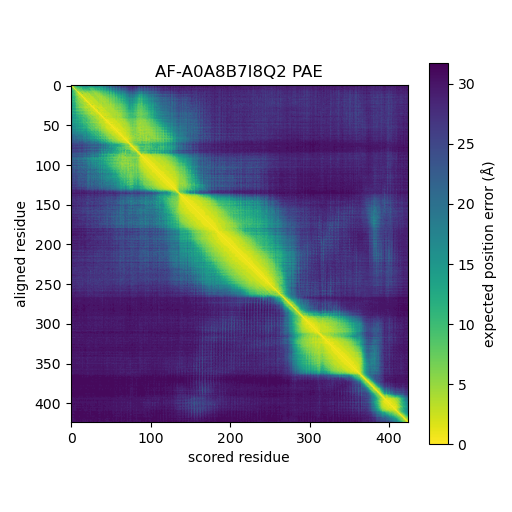3.272 13.918 -99.365 1.00 95.94 238 ARG A CA 1
ATOM 1917 C C . ARG A 1 238 ? 53.624 12.759 -100.297 1.00 95.94 238 ARG A C 1
ATOM 1919 O O . ARG A 1 238 ? 54.475 12.932 -101.164 1.00 95.94 238 ARG A O 1
ATOM 1926 N N . ASP A 1 239 ? 52.925 11.632 -100.195 1.00 95.00 239 ASP A N 1
ATOM 1927 C CA . ASP A 1 239 ? 53.131 10.454 -101.043 1.00 95.00 239 ASP A CA 1
ATOM 1928 C C . ASP A 1 239 ? 52.849 10.757 -102.520 1.00 95.00 239 ASP A C 1
ATOM 1930 O O . ASP A 1 239 ? 53.653 10.403 -103.383 1.00 95.00 239 ASP A O 1
ATOM 1934 N N . ARG A 1 240 ? 51.766 11.486 -102.830 1.00 95.94 240 ARG A N 1
ATOM 1935 C CA . ARG A 1 240 ? 51.472 11.959 -104.197 1.00 95.94 240 ARG A CA 1
ATOM 1936 C C . ARG A 1 240 ? 52.566 12.882 -104.730 1.00 95.94 240 ARG A C 1
ATOM 1938 O O . ARG A 1 240 ? 52.977 12.750 -105.881 1.00 95.94 240 ARG A O 1
ATOM 1945 N N . SER A 1 241 ? 53.056 13.793 -103.894 1.00 95.38 241 SER A N 1
ATOM 1946 C CA . SER A 1 241 ? 54.118 14.738 -104.260 1.00 95.38 241 SER A CA 1
ATOM 1947 C C . SER A 1 241 ? 55.443 14.012 -104.522 1.00 95.38 241 SER A C 1
ATOM 1949 O O . SER A 1 241 ? 56.100 14.256 -105.536 1.00 95.38 241 SER A O 1
ATOM 1951 N N . LEU A 1 242 ? 55.801 13.057 -103.657 1.00 95.25 242 LEU A N 1
ATOM 1952 C CA . LEU A 1 242 ? 56.963 12.186 -103.825 1.00 95.25 242 LEU A CA 1
ATOM 1953 C C . LEU A 1 242 ? 56.838 11.305 -105.071 1.00 95.25 242 LEU A C 1
ATOM 1955 O O . LEU A 1 242 ? 57.819 11.151 -105.794 1.00 95.25 242 LEU A O 1
ATOM 1959 N N . ALA A 1 243 ? 55.657 10.752 -105.356 1.00 94.44 243 ALA A N 1
ATOM 1960 C CA . ALA A 1 243 ? 55.403 9.982 -106.572 1.00 94.44 243 ALA A CA 1
ATOM 1961 C C . ALA A 1 243 ? 55.595 10.843 -107.832 1.00 94.44 243 ALA A C 1
ATOM 1963 O O . ALA A 1 243 ? 56.328 10.443 -108.735 1.00 94.44 243 ALA A O 1
ATOM 1964 N N . ALA A 1 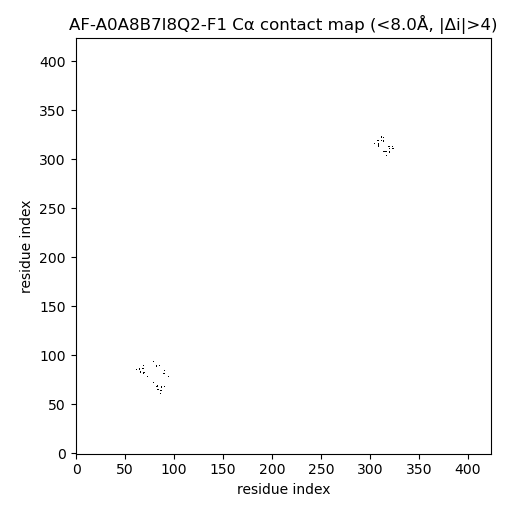244 ? 55.049 12.063 -107.862 1.00 94.38 244 ALA A N 1
ATOM 1965 C CA . ALA A 1 244 ? 55.241 12.997 -108.973 1.00 94.38 244 ALA A CA 1
ATOM 1966 C C . ALA A 1 244 ? 56.721 13.389 -109.170 1.00 94.38 244 ALA A C 1
ATOM 1968 O O . ALA A 1 244 ? 57.208 13.484 -110.303 1.00 94.38 244 ALA A O 1
ATOM 1969 N N . GLN A 1 245 ? 57.466 13.585 -108.075 1.00 92.62 245 GLN A N 1
ATOM 1970 C CA . GLN A 1 245 ? 58.907 13.844 -108.130 1.00 92.62 245 GLN A CA 1
ATOM 1971 C C . GLN A 1 245 ? 59.685 12.621 -108.635 1.00 92.62 245 GLN A C 1
ATOM 1973 O O . GLN A 1 245 ? 60.568 12.781 -109.482 1.00 92.62 245 GLN A O 1
ATOM 1978 N N . LYS A 1 246 ? 59.345 11.411 -108.170 1.00 94.25 246 LYS A N 1
ATOM 1979 C CA . LYS A 1 246 ? 59.921 10.147 -108.654 1.00 94.25 246 LYS A CA 1
ATOM 1980 C C . LYS A 1 246 ? 59.687 9.972 -110.146 1.00 94.25 246 LYS A C 1
ATOM 1982 O O . LYS A 1 246 ? 60.656 9.775 -110.863 1.00 94.25 246 LYS A O 1
ATOM 1987 N N . GLU A 1 247 ? 58.469 10.181 -110.642 1.00 93.88 247 GLU A N 1
ATOM 1988 C CA . GLU A 1 247 ? 58.206 10.133 -112.083 1.00 93.88 247 GLU A CA 1
ATOM 1989 C C . GLU A 1 247 ? 59.058 11.136 -112.866 1.00 93.88 247 GLU A C 1
ATOM 1991 O O . GLU A 1 247 ? 59.542 10.837 -113.957 1.00 93.88 247 GLU A O 1
ATOM 1996 N N . ARG A 1 248 ? 59.258 12.351 -112.337 1.00 91.50 248 ARG A N 1
ATOM 1997 C CA . ARG A 1 248 ? 60.138 13.340 -112.975 1.00 91.50 248 ARG A CA 1
ATOM 1998 C C . ARG A 1 248 ? 61.582 12.842 -113.024 1.00 91.50 248 ARG A C 1
ATOM 2000 O O . ARG A 1 248 ? 62.223 12.990 -114.063 1.00 91.50 248 ARG A O 1
ATOM 2007 N N . ILE A 1 249 ? 62.077 12.254 -111.936 1.00 89.75 249 ILE A N 1
ATOM 2008 C CA . ILE A 1 249 ? 63.407 11.637 -111.876 1.00 89.75 249 ILE A CA 1
ATOM 2009 C C . ILE A 1 249 ? 63.495 10.466 -112.852 1.00 89.75 249 ILE A C 1
ATOM 2011 O O . ILE A 1 249 ? 64.466 10.386 -113.593 1.00 89.75 249 ILE A O 1
ATOM 2015 N N . ASP A 1 250 ? 62.491 9.601 -112.915 1.00 91.19 250 ASP A N 1
ATOM 2016 C CA . ASP A 1 250 ? 62.481 8.439 -113.799 1.00 91.19 250 ASP A CA 1
ATOM 2017 C C . ASP A 1 250 ? 62.402 8.855 -115.270 1.00 91.19 250 ASP A C 1
ATOM 2019 O O . ASP A 1 250 ? 63.126 8.305 -116.094 1.00 91.19 250 ASP A O 1
ATOM 2023 N N . ARG A 1 251 ? 61.657 9.916 -115.612 1.00 91.62 251 ARG A N 1
ATOM 2024 C CA . ARG A 1 251 ? 61.709 10.549 -116.943 1.00 91.62 251 ARG A CA 1
ATOM 2025 C C . ARG A 1 251 ? 63.112 11.070 -117.272 1.00 91.62 251 ARG A C 1
ATOM 2027 O O . ARG A 1 251 ? 63.576 10.899 -118.399 1.00 91.62 251 ARG A O 1
ATOM 2034 N N . ILE A 1 252 ? 63.802 11.694 -116.313 1.00 87.75 252 ILE A N 1
ATOM 2035 C CA . ILE A 1 252 ? 65.198 12.137 -116.483 1.00 87.75 252 ILE A CA 1
ATOM 2036 C C . ILE A 1 252 ? 66.127 10.933 -116.646 1.00 87.75 252 ILE A C 1
ATOM 2038 O O . ILE A 1 252 ? 66.965 10.945 -117.540 1.00 87.75 252 ILE A O 1
ATOM 2042 N N . ARG A 1 253 ? 65.975 9.887 -115.829 1.00 85.75 253 ARG A N 1
ATOM 2043 C CA . ARG A 1 253 ? 66.765 8.654 -115.906 1.00 85.75 253 ARG A CA 1
ATOM 2044 C C . ARG A 1 253 ? 66.538 7.925 -117.215 1.00 85.75 253 ARG A C 1
ATOM 2046 O O . ARG A 1 253 ? 67.512 7.460 -117.779 1.00 85.75 253 ARG A O 1
ATOM 2053 N N . LEU A 1 254 ? 65.312 7.870 -117.730 1.00 86.75 254 LEU A N 1
ATOM 2054 C CA . LEU A 1 254 ? 65.003 7.275 -119.027 1.00 86.75 254 LEU A CA 1
ATOM 2055 C C . LEU A 1 254 ? 65.663 8.069 -120.158 1.00 86.75 254 LEU A C 1
ATOM 2057 O O . LEU A 1 254 ? 66.323 7.470 -120.999 1.00 86.75 254 LEU A O 1
ATOM 2061 N N . LYS A 1 255 ? 65.587 9.410 -120.126 1.00 84.25 255 LYS A N 1
ATOM 2062 C CA . LYS A 1 255 ? 66.333 10.281 -121.055 1.00 84.25 255 LYS A CA 1
ATOM 2063 C C . LYS A 1 255 ? 67.846 10.093 -120.933 1.00 84.25 255 LYS A C 1
ATOM 2065 O O . LYS A 1 255 ? 68.541 10.016 -121.939 1.00 84.25 255 LYS A O 1
ATOM 2070 N N . TYR A 1 256 ? 68.373 10.007 -119.714 1.00 82.69 256 TYR A N 1
ATOM 2071 C CA . TYR A 1 256 ? 69.789 9.748 -119.466 1.00 82.69 256 TYR A CA 1
ATOM 2072 C C . TYR A 1 256 ? 70.183 8.337 -119.902 1.00 82.69 256 TYR A C 1
ATOM 2074 O O . TYR A 1 256 ? 71.277 8.171 -120.408 1.00 82.69 256 TYR A O 1
ATOM 2082 N N . ALA A 1 257 ? 69.324 7.331 -119.756 1.00 80.50 257 ALA A N 1
ATOM 2083 C CA . ALA A 1 257 ? 69.560 5.963 -120.194 1.00 80.50 257 ALA A CA 1
ATOM 2084 C C . ALA A 1 257 ? 69.505 5.853 -121.719 1.00 80.50 257 ALA A C 1
ATOM 2086 O O . ALA A 1 257 ? 70.356 5.174 -122.278 1.00 80.50 257 ALA A O 1
ATOM 2087 N N . SER A 1 258 ? 68.602 6.566 -122.404 1.00 76.12 258 SER A N 1
ATOM 2088 C CA . SER A 1 258 ? 68.610 6.678 -123.868 1.00 76.12 258 SER A CA 1
ATOM 2089 C C . SER A 1 258 ? 69.844 7.435 -124.368 1.00 76.12 258 SER A C 1
ATOM 2091 O O . SER A 1 258 ? 70.492 7.005 -125.317 1.00 76.12 258 SER A O 1
ATOM 2093 N N . GLU A 1 259 ? 70.244 8.507 -123.676 1.00 72.62 259 GLU A N 1
ATOM 2094 C CA . GLU A 1 259 ? 71.468 9.272 -123.954 1.00 72.62 259 GLU A CA 1
ATOM 2095 C C . GLU A 1 259 ? 72.736 8.460 -123.626 1.00 72.62 259 GLU A C 1
ATOM 2097 O O . GLU A 1 259 ? 73.750 8.552 -124.310 1.00 72.62 259 GLU A O 1
ATOM 2102 N N . ARG A 1 260 ? 72.692 7.623 -122.588 1.00 70.00 260 ARG A N 1
ATOM 2103 C CA . ARG A 1 260 ? 73.749 6.688 -122.200 1.00 70.00 260 ARG A CA 1
ATOM 2104 C C . ARG A 1 260 ? 73.780 5.491 -123.129 1.00 70.00 260 ARG A C 1
ATOM 2106 O O . ARG A 1 260 ? 74.871 5.030 -123.378 1.00 70.00 260 ARG A O 1
ATOM 2113 N N . HIS A 1 261 ? 72.672 5.013 -123.687 1.00 61.84 261 HIS A N 1
ATOM 2114 C CA . HIS A 1 261 ? 72.687 4.037 -124.781 1.00 61.84 261 HIS A CA 1
ATOM 2115 C C . HIS A 1 261 ? 73.325 4.657 -126.030 1.00 61.84 261 HIS A C 1
ATOM 2117 O O . HIS A 1 261 ? 74.193 4.037 -126.638 1.00 61.84 261 HIS A O 1
ATOM 2123 N N . ARG A 1 262 ? 73.013 5.929 -126.324 1.00 62.72 262 ARG A N 1
ATOM 2124 C CA . ARG A 1 262 ? 73.682 6.724 -127.367 1.00 62.72 262 ARG A CA 1
ATOM 2125 C C . ARG A 1 262 ? 75.191 6.894 -127.107 1.00 62.72 262 ARG A C 1
ATOM 2127 O O . ARG A 1 262 ? 75.967 6.856 -128.052 1.00 62.72 262 ARG A O 1
ATOM 2134 N N . ARG A 1 263 ? 75.627 7.042 -125.845 1.00 61.56 263 ARG A N 1
ATOM 2135 C CA . ARG A 1 263 ? 77.054 7.138 -125.447 1.00 61.56 263 ARG A CA 1
ATOM 2136 C C . ARG A 1 263 ? 77.754 5.787 -125.233 1.00 61.56 263 ARG A C 1
ATOM 2138 O O . ARG A 1 263 ? 78.949 5.692 -125.457 1.00 61.56 263 ARG A O 1
ATOM 2145 N N . ALA A 1 264 ? 77.053 4.735 -124.829 1.00 57.16 264 ALA A N 1
ATOM 2146 C CA . ALA A 1 264 ? 77.593 3.391 -124.617 1.00 57.16 264 ALA A CA 1
ATOM 2147 C C . ALA A 1 264 ? 77.796 2.661 -125.950 1.00 57.16 264 ALA A C 1
ATOM 2149 O O . ALA A 1 264 ? 78.733 1.877 -126.066 1.00 57.16 264 ALA A O 1
ATOM 2150 N N . GLN A 1 265 ? 77.029 3.010 -126.992 1.00 54.97 265 GLN A N 1
ATOM 2151 C CA . GLN A 1 265 ? 77.396 2.687 -128.375 1.00 54.97 265 GLN A CA 1
ATOM 2152 C C . GLN A 1 265 ? 78.719 3.347 -128.819 1.00 54.97 265 GLN A C 1
ATOM 2154 O O . GLN A 1 265 ? 79.298 2.913 -129.810 1.00 54.97 265 GLN A O 1
ATOM 2159 N N . ALA A 1 266 ? 79.245 4.333 -128.078 1.00 48.62 266 ALA A N 1
ATOM 2160 C CA . ALA A 1 266 ? 80.523 4.987 -128.362 1.00 48.62 266 ALA A CA 1
ATOM 2161 C C . ALA A 1 266 ? 81.734 4.445 -127.558 1.00 48.62 266 ALA A C 1
ATOM 2163 O O . ALA A 1 266 ? 82.823 4.974 -127.758 1.00 48.62 266 ALA A O 1
ATOM 2164 N N . LYS A 1 267 ? 81.592 3.353 -126.768 1.00 44.25 267 LYS A N 1
ATOM 2165 C CA . LYS A 1 267 ? 82.661 2.663 -125.977 1.00 44.25 267 LYS A 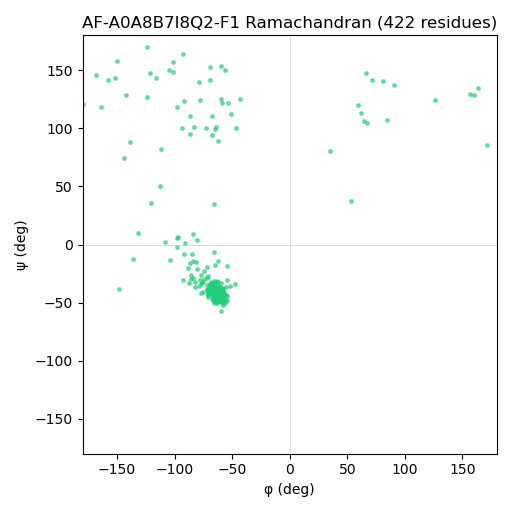CA 1
ATOM 2166 C C . LYS A 1 267 ? 83.247 3.503 -124.811 1.00 44.25 267 LYS A C 1
ATOM 2168 O O . LYS A 1 267 ? 83.341 4.715 -124.920 1.00 44.25 267 LYS A O 1
ATOM 2173 N N . GLY A 1 268 ? 83.698 2.981 -123.661 1.00 35.59 268 GLY A N 1
ATOM 2174 C CA . GLY A 1 268 ? 83.732 1.638 -123.055 1.00 35.59 268 GLY A CA 1
ATOM 2175 C C . GLY A 1 268 ? 84.759 1.597 -121.888 1.00 35.59 268 GLY A C 1
ATOM 2176 O O . GLY A 1 268 ? 85.863 2.081 -122.097 1.00 35.59 268 GLY A O 1
ATOM 2177 N N . GLU A 1 269 ? 84.384 1.006 -120.729 1.00 33.28 269 GLU A N 1
ATOM 2178 C CA . GLU A 1 269 ? 85.244 0.423 -119.641 1.00 33.28 269 GLU A CA 1
ATOM 2179 C C . GLU A 1 269 ? 86.052 1.403 -118.732 1.00 33.28 269 GLU A C 1
ATOM 2181 O O . GLU A 1 269 ? 86.501 2.437 -119.197 1.00 33.28 269 GLU A O 1
ATOM 2186 N N . LEU A 1 270 ? 86.253 1.265 -117.405 1.00 34.16 270 LEU A N 1
ATOM 2187 C CA . LEU A 1 270 ? 86.348 0.153 -116.439 1.00 34.16 270 LEU A CA 1
ATOM 2188 C C . LEU A 1 270 ? 85.857 0.583 -115.028 1.00 34.16 270 LEU A C 1
ATOM 2190 O O . LEU A 1 270 ? 85.912 1.759 -114.675 1.00 34.16 270 LEU A O 1
ATOM 2194 N N . ALA A 1 271 ? 85.456 -0.387 -114.198 1.00 36.84 271 ALA A N 1
ATOM 2195 C CA . ALA A 1 271 ? 85.141 -0.238 -112.773 1.00 36.84 271 ALA A CA 1
ATOM 2196 C C . ALA A 1 271 ? 86.126 -1.061 -111.921 1.00 36.84 271 ALA A C 1
ATOM 2198 O O . ALA A 1 271 ? 86.497 -2.161 -112.331 1.00 36.84 271 ALA A O 1
ATOM 2199 N N . VAL A 1 272 ? 86.524 -0.551 -110.749 1.00 38.34 272 VAL A N 1
ATOM 2200 C CA . VAL A 1 272 ? 87.334 -1.279 -109.754 1.00 38.34 272 VAL A CA 1
ATOM 2201 C C . VAL A 1 272 ? 86.853 -0.913 -108.342 1.00 38.34 272 VAL A C 1
ATOM 2203 O O . VAL A 1 272 ? 86.764 0.270 -108.021 1.00 38.34 272 VAL A O 1
ATOM 2206 N N . ASP A 1 273 ? 86.566 -1.928 -107.524 1.00 35.28 273 ASP A N 1
ATOM 2207 C CA . ASP A 1 273 ? 86.238 -1.855 -106.089 1.00 35.28 273 ASP A CA 1
ATOM 2208 C C . ASP A 1 273 ? 87.431 -2.336 -105.236 1.00 35.28 273 ASP A C 1
ATOM 2210 O O . ASP A 1 273 ? 88.142 -3.245 -105.662 1.00 35.28 273 ASP A O 1
ATOM 2214 N N . PHE A 1 274 ? 87.593 -1.815 -104.006 1.00 29.08 274 PHE A N 1
ATOM 2215 C CA . PHE A 1 274 ? 88.309 -2.482 -102.893 1.00 29.08 274 PHE A CA 1
ATOM 2216 C C . PHE A 1 274 ? 87.779 -2.044 -101.494 1.00 29.08 274 PHE A C 1
ATOM 2218 O O . PHE A 1 274 ? 87.478 -0.859 -101.334 1.00 29.08 274 PHE A O 1
ATOM 2225 N N . PRO A 1 275 ? 87.697 -2.938 -100.469 1.00 53.06 275 PRO A N 1
ATOM 2226 C CA . PRO A 1 275 ? 87.154 -2.628 -99.128 1.00 53.06 275 PRO A CA 1
ATOM 2227 C C . PRO A 1 275 ? 88.068 -2.897 -97.891 1.00 53.06 275 PRO A C 1
ATOM 2229 O O . PRO A 1 275 ? 89.032 -3.653 -97.966 1.00 53.06 275 PRO A O 1
ATOM 2232 N N . SER A 1 276 ? 87.5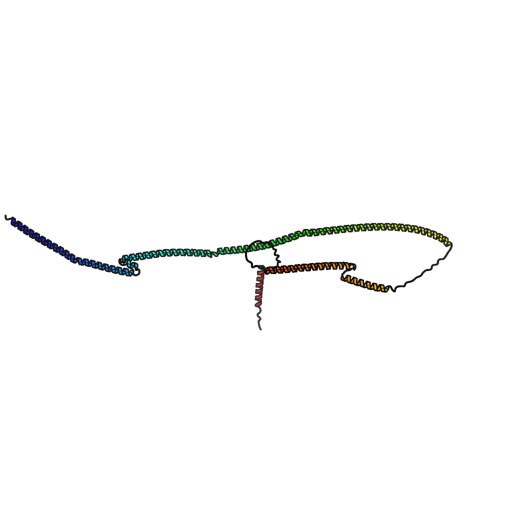91 -2.401 -96.726 1.00 42.62 276 SER A N 1
ATOM 2233 C CA . SER A 1 276 ? 87.768 -2.863 -95.316 1.00 42.62 276 SER A CA 1
ATOM 2234 C C . SER A 1 276 ? 88.936 -2.336 -94.456 1.00 42.62 276 SER A C 1
ATOM 2236 O O . SER A 1 276 ? 90.072 -2.321 -94.913 1.00 42.62 276 SER A O 1
ATOM 2238 N N . LEU A 1 277 ? 88.661 -2.008 -93.172 1.00 37.59 277 LEU A N 1
ATOM 2239 C CA . LEU A 1 277 ? 89.524 -2.356 -92.021 1.00 37.59 277 LEU A CA 1
ATOM 2240 C C . LEU A 1 277 ? 88.879 -2.121 -90.631 1.00 37.59 277 LEU A C 1
ATOM 2242 O O . LEU A 1 277 ? 88.095 -1.203 -90.412 1.00 37.59 277 LEU A O 1
ATOM 2246 N N . ILE A 1 278 ? 89.254 -3.022 -89.721 1.00 38.84 278 ILE A N 1
ATOM 2247 C CA . ILE A 1 278 ? 88.808 -3.293 -88.343 1.00 38.84 278 ILE A CA 1
ATOM 2248 C C . ILE A 1 278 ? 89.685 -2.527 -87.324 1.00 38.84 278 ILE A C 1
ATOM 2250 O O . ILE A 1 278 ? 90.818 -2.184 -87.653 1.00 38.84 278 ILE A O 1
ATOM 2254 N N . SER A 1 279 ? 89.211 -2.405 -86.069 1.00 32.97 279 SER A N 1
ATOM 2255 C CA . SER A 1 279 ? 89.962 -2.673 -84.809 1.00 32.97 279 SER A CA 1
ATOM 2256 C C . SER A 1 279 ? 89.968 -1.530 -83.780 1.00 32.97 279 SER A C 1
ATOM 2258 O O . SER A 1 279 ? 90.433 -0.436 -84.074 1.00 32.97 279 SER A O 1
ATOM 2260 N N . GLN A 1 280 ? 89.528 -1.802 -82.541 1.00 35.00 280 GLN A N 1
ATOM 2261 C CA . GLN A 1 280 ? 90.426 -2.089 -81.402 1.00 35.00 280 GLN A CA 1
ATOM 2262 C C . GLN A 1 280 ? 89.754 -1.797 -80.042 1.00 35.00 280 GLN A C 1
ATOM 2264 O O . GLN A 1 280 ? 89.234 -0.713 -79.795 1.00 35.00 280 GLN A O 1
ATOM 2269 N N . GLU A 1 281 ? 89.817 -2.782 -79.146 1.00 32.22 281 GLU A N 1
ATOM 2270 C CA . GLU A 1 281 ? 89.243 -2.808 -77.797 1.00 32.22 281 GLU A CA 1
ATOM 2271 C C . GLU A 1 281 ? 90.370 -3.098 -76.786 1.00 32.22 281 GLU A C 1
ATOM 2273 O O . GLU A 1 281 ? 91.111 -4.061 -76.976 1.00 32.22 281 GLU A O 1
ATOM 2278 N N . SER A 1 282 ? 90.539 -2.258 -75.751 1.00 39.91 282 SER A N 1
ATOM 2279 C CA . SER A 1 282 ? 91.210 -2.582 -74.471 1.00 39.91 282 SER A CA 1
ATOM 2280 C C . SER A 1 282 ? 91.209 -1.372 -73.521 1.00 39.91 282 SER A C 1
ATOM 2282 O O . SER A 1 282 ? 91.759 -0.334 -73.880 1.00 39.91 282 SER A O 1
ATOM 2284 N N . LEU A 1 283 ? 90.607 -1.517 -72.325 1.00 47.75 283 LEU A N 1
ATOM 2285 C CA . LEU A 1 283 ? 90.984 -0.886 -71.036 1.00 47.75 283 LEU A CA 1
ATOM 2286 C C . LEU A 1 283 ? 89.894 -1.159 -69.971 1.00 47.75 283 LEU A C 1
ATOM 2288 O O . LEU A 1 283 ? 88.988 -0.357 -69.751 1.00 47.75 283 LEU A O 1
ATOM 2292 N N . LEU A 1 284 ? 89.972 -2.304 -69.288 1.00 55.31 284 LEU A N 1
ATOM 2293 C CA . LEU A 1 284 ? 89.065 -2.703 -68.199 1.00 55.31 284 LEU A CA 1
ATOM 2294 C C . LEU A 1 284 ? 89.898 -3.347 -67.081 1.00 55.31 284 LEU A C 1
ATOM 2296 O O . LEU A 1 284 ? 90.136 -4.547 -67.084 1.00 55.31 284 LEU A O 1
ATOM 2300 N N . GLY A 1 285 ? 90.404 -2.538 -66.148 1.00 49.41 285 GLY A N 1
ATOM 2301 C CA . GLY A 1 285 ? 91.215 -3.049 -65.031 1.00 49.41 285 GLY A CA 1
ATOM 2302 C C . GLY A 1 285 ? 91.081 -2.248 -63.740 1.00 49.41 285 GLY A C 1
ATOM 2303 O O . GLY A 1 285 ? 90.961 -2.822 -62.668 1.00 49.41 285 GLY A O 1
ATOM 2304 N N . THR A 1 286 ? 90.984 -0.922 -63.820 1.00 53.19 286 THR A N 1
ATOM 2305 C CA . THR A 1 286 ? 90.924 -0.036 -62.638 1.00 53.19 286 THR A CA 1
ATOM 2306 C C . THR A 1 286 ? 89.512 0.403 -62.238 1.00 53.19 286 THR A C 1
ATOM 2308 O O . THR A 1 286 ? 89.335 1.062 -61.220 1.00 53.19 286 THR A O 1
ATOM 2311 N N . LYS A 1 287 ? 88.475 0.007 -62.990 1.00 54.59 287 LYS A N 1
ATOM 2312 C CA . LYS A 1 287 ? 87.068 0.367 -62.716 1.00 54.59 287 LYS A CA 1
ATOM 2313 C C . LYS A 1 287 ? 86.323 -0.656 -61.839 1.00 54.59 287 LYS A C 1
ATOM 2315 O O . LYS A 1 287 ? 85.198 -0.375 -61.435 1.00 54.59 287 LYS A O 1
ATOM 2320 N N . LEU A 1 288 ? 86.930 -1.816 -61.556 1.00 57.12 288 LEU A N 1
ATOM 2321 C CA . LEU A 1 288 ? 86.278 -2.982 -60.935 1.00 57.12 288 LEU A CA 1
ATOM 2322 C C . LEU A 1 288 ? 86.283 -2.958 -59.390 1.00 57.12 288 LEU A C 1
ATOM 2324 O O . LEU A 1 288 ? 85.329 -3.407 -58.765 1.00 57.12 288 LEU A O 1
ATOM 2328 N N . GLU A 1 289 ? 87.319 -2.406 -58.750 1.00 57.47 289 GLU A N 1
ATOM 2329 C CA . GLU A 1 289 ? 87.393 -2.357 -57.276 1.00 57.47 289 GLU A CA 1
ATOM 2330 C C . GLU A 1 289 ? 86.498 -1.267 -56.672 1.00 57.47 289 GLU A C 1
ATOM 2332 O O . GLU A 1 289 ? 85.773 -1.523 -55.712 1.00 57.47 289 GLU A O 1
ATOM 2337 N N . ALA A 1 290 ? 86.458 -0.078 -57.289 1.00 57.94 290 ALA A N 1
ATOM 2338 C CA . ALA A 1 290 ? 85.545 0.995 -56.885 1.00 57.94 290 ALA A CA 1
ATOM 2339 C C . ALA A 1 290 ? 84.068 0.589 -57.048 1.00 57.94 290 ALA A C 1
ATOM 2341 O O . ALA A 1 290 ? 83.223 0.987 -56.250 1.00 57.94 290 ALA A O 1
ATOM 2342 N N . THR A 1 291 ? 83.757 -0.250 -58.043 1.00 69.06 291 THR A N 1
ATOM 2343 C CA . THR A 1 291 ? 82.411 -0.816 -58.210 1.00 69.06 291 THR A CA 1
ATOM 2344 C C . THR A 1 291 ? 82.128 -1.945 -57.226 1.00 69.06 291 THR A C 1
ATOM 2346 O O . THR A 1 291 ? 81.001 -2.035 -56.754 1.00 69.06 291 THR A O 1
ATOM 2349 N N . LYS A 1 292 ? 83.113 -2.765 -56.842 1.00 72.12 292 LYS A N 1
ATOM 2350 C CA . LYS A 1 292 ? 82.913 -3.834 -55.852 1.00 72.12 292 LYS A CA 1
ATOM 2351 C C . LYS A 1 292 ? 82.556 -3.286 -54.465 1.00 72.12 292 LYS A C 1
ATOM 2353 O O . LYS A 1 292 ? 81.529 -3.679 -53.918 1.00 72.12 292 LYS A O 1
ATOM 2358 N N . SER A 1 293 ? 83.315 -2.319 -53.948 1.00 73.44 293 SER A N 1
ATOM 2359 C CA . SER A 1 293 ? 83.008 -1.684 -52.654 1.00 73.44 293 SER A CA 1
ATOM 2360 C C . SER A 1 293 ? 81.683 -0.910 -52.682 1.00 73.44 293 SER A C 1
ATOM 2362 O O . SER A 1 293 ? 80.954 -0.872 -51.692 1.00 73.44 293 SER A O 1
ATOM 2364 N N . GLN A 1 294 ? 81.320 -0.331 -53.834 1.00 78.56 294 GLN A N 1
ATOM 2365 C CA . GLN A 1 294 ? 80.023 0.322 -54.027 1.00 78.56 294 GLN A CA 1
ATOM 2366 C C . GLN A 1 294 ? 78.859 -0.682 -54.028 1.00 78.56 294 GLN A C 1
ATOM 2368 O O . GLN A 1 294 ? 77.810 -0.404 -53.448 1.00 78.56 294 GLN A O 1
ATOM 2373 N N . ILE A 1 295 ? 79.038 -1.854 -54.643 1.00 79.25 295 ILE A N 1
ATOM 2374 C CA . ILE A 1 295 ? 78.042 -2.934 -54.653 1.00 79.25 295 ILE A CA 1
ATOM 2375 C C . ILE A 1 295 ? 77.863 -3.521 -53.245 1.00 79.25 295 ILE A C 1
ATOM 2377 O O . ILE A 1 295 ? 76.728 -3.736 -52.824 1.00 79.25 295 ILE A O 1
ATOM 2381 N N . GLU A 1 296 ? 78.947 -3.723 -52.491 1.00 83.31 296 GLU A N 1
ATOM 2382 C CA . GLU A 1 296 ? 78.892 -4.214 -51.104 1.00 83.31 296 GLU A CA 1
ATOM 2383 C C . GLU A 1 296 ? 78.154 -3.229 -50.178 1.00 83.31 296 GLU A C 1
ATOM 2385 O O . GLU A 1 296 ? 77.254 -3.631 -49.437 1.00 83.31 296 GLU A O 1
ATOM 2390 N N . HIS A 1 297 ? 78.438 -1.926 -50.291 1.00 83.19 297 HIS A N 1
ATOM 2391 C CA . HIS A 1 297 ? 77.709 -0.889 -49.554 1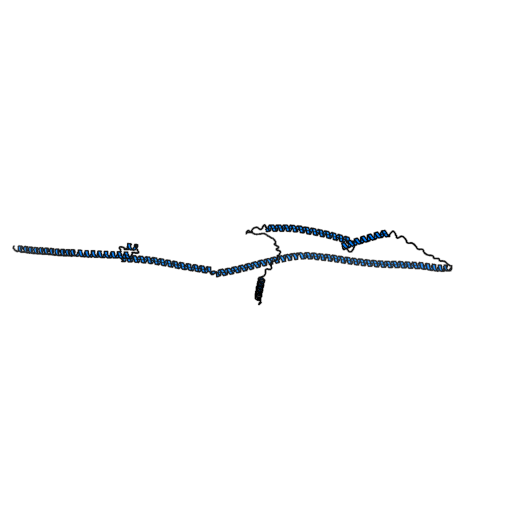.00 83.19 297 HIS A CA 1
ATOM 2392 C C . HIS A 1 297 ? 76.220 -0.834 -49.944 1.00 83.19 297 HIS A C 1
ATOM 2394 O O . HIS A 1 297 ? 75.346 -0.766 -49.078 1.00 83.19 297 HIS A O 1
ATOM 2400 N N . GLN A 1 298 ? 75.898 -0.917 -51.241 1.00 85.50 298 GLN A N 1
ATOM 2401 C CA . GLN A 1 298 ? 74.512 -0.934 -51.724 1.00 85.50 298 GLN A CA 1
ATOM 2402 C C . GLN A 1 298 ? 73.737 -2.156 -51.201 1.00 85.50 298 GLN A C 1
ATOM 2404 O O . GLN A 1 298 ? 72.566 -2.036 -50.823 1.00 85.50 298 GLN A O 1
ATOM 2409 N N . ALA A 1 299 ? 74.381 -3.325 -51.141 1.00 85.44 299 ALA A N 1
ATOM 2410 C CA . ALA A 1 299 ? 73.795 -4.541 -50.586 1.00 85.44 299 ALA A CA 1
ATOM 2411 C C . ALA A 1 299 ? 73.526 -4.407 -49.077 1.00 85.44 299 ALA A C 1
ATOM 2413 O O . ALA A 1 299 ? 72.445 -4.773 -48.611 1.00 85.44 299 ALA A O 1
ATOM 2414 N N . GLN A 1 300 ? 74.460 -3.816 -48.323 1.00 90.00 300 GLN A N 1
ATOM 2415 C CA . GLN A 1 300 ? 74.292 -3.570 -46.890 1.00 90.00 300 GLN A CA 1
ATOM 2416 C C . GLN A 1 300 ? 73.134 -2.603 -46.605 1.00 90.00 300 GLN A C 1
ATOM 2418 O O . GLN A 1 300 ? 72.275 -2.909 -45.780 1.00 90.00 300 GLN A O 1
ATOM 2423 N N . VAL A 1 301 ? 73.049 -1.483 -47.331 1.00 89.50 301 VAL A N 1
ATOM 2424 C CA . VAL A 1 301 ? 71.944 -0.515 -47.193 1.00 89.50 301 VAL A CA 1
ATOM 2425 C C . VAL A 1 301 ? 70.595 -1.167 -47.500 1.00 89.50 301 VAL A C 1
ATOM 2427 O O . VAL A 1 301 ? 69.636 -0.980 -46.755 1.00 89.50 301 VAL A O 1
ATOM 2430 N N . THR A 1 302 ? 70.519 -1.984 -48.553 1.00 86.75 302 THR A N 1
ATOM 2431 C CA . THR A 1 302 ? 69.279 -2.689 -48.920 1.00 86.75 302 THR A CA 1
ATOM 2432 C C . THR A 1 302 ? 68.864 -3.697 -47.839 1.00 86.75 302 THR A C 1
ATOM 2434 O O . THR A 1 302 ? 67.688 -3.778 -47.490 1.00 86.75 302 THR A O 1
ATOM 2437 N N . SER A 1 303 ? 69.827 -4.414 -47.250 1.00 89.94 303 SER A N 1
ATOM 2438 C CA . SER A 1 303 ? 69.591 -5.330 -46.126 1.00 89.94 303 SER A CA 1
ATOM 2439 C C . SER A 1 303 ? 69.058 -4.603 -44.884 1.00 89.94 303 SER A C 1
ATOM 2441 O O . SER A 1 303 ? 68.083 -5.050 -44.281 1.00 89.94 303 SER A O 1
ATOM 2443 N N . GLU A 1 304 ? 69.656 -3.473 -44.498 1.00 89.88 304 GLU A N 1
ATOM 2444 C CA . GLU A 1 304 ? 69.183 -2.688 -43.347 1.00 89.88 304 GLU A CA 1
ATOM 2445 C C . GLU A 1 304 ? 67.783 -2.104 -43.583 1.00 89.88 304 GLU A C 1
ATOM 2447 O O . GLU A 1 304 ? 66.934 -2.132 -42.690 1.00 89.88 304 GLU A O 1
ATOM 2452 N N . VAL A 1 305 ? 67.489 -1.660 -44.806 1.00 88.00 305 VAL A N 1
ATOM 2453 C CA . VAL A 1 305 ? 66.151 -1.189 -45.183 1.00 88.00 305 VAL A CA 1
ATOM 2454 C C . VAL A 1 305 ? 65.102 -2.302 -45.077 1.00 88.00 305 VAL A C 1
ATOM 2456 O O . VAL A 1 305 ? 64.015 -2.061 -44.552 1.00 88.00 305 VAL A O 1
ATOM 2459 N N . GLU A 1 306 ? 65.411 -3.527 -45.506 1.00 87.69 306 GLU A N 1
ATOM 2460 C CA . GLU A 1 306 ? 64.492 -4.667 -45.375 1.00 87.69 306 GLU A CA 1
ATOM 2461 C C . GLU A 1 306 ? 64.289 -5.101 -43.911 1.00 87.69 306 GLU A C 1
ATOM 2463 O O . GLU A 1 306 ? 63.174 -5.479 -43.530 1.00 87.69 306 GLU A O 1
ATOM 2468 N N . LYS A 1 307 ? 65.308 -4.968 -43.047 1.00 91.31 307 LYS A N 1
ATOM 2469 C CA . LYS A 1 307 ? 65.151 -5.161 -41.592 1.00 91.31 307 LYS A CA 1
ATOM 2470 C C . LYS A 1 307 ? 64.188 -4.138 -40.990 1.00 91.31 307 LYS A C 1
ATOM 2472 O O . LYS A 1 307 ? 63.277 -4.519 -40.257 1.00 91.31 307 LYS A O 1
ATOM 2477 N N . VAL A 1 308 ? 64.345 -2.855 -41.328 1.00 89.19 308 VAL A N 1
ATOM 2478 C CA . VAL A 1 308 ? 63.449 -1.781 -40.857 1.00 89.19 308 VAL A CA 1
ATOM 2479 C C . VAL A 1 308 ? 62.031 -1.983 -41.390 1.00 89.19 308 VAL A C 1
ATOM 2481 O O . VAL A 1 308 ? 61.064 -1.886 -40.635 1.00 89.19 308 VAL A O 1
ATOM 2484 N N . LYS A 1 309 ? 61.892 -2.342 -42.668 1.00 90.94 309 LYS A N 1
ATOM 2485 C CA . LYS A 1 309 ? 60.606 -2.660 -43.293 1.00 90.94 309 LYS A CA 1
ATOM 2486 C C . LYS A 1 309 ? 59.890 -3.805 -42.572 1.00 90.94 309 LYS A C 1
ATOM 2488 O O . LYS A 1 309 ? 58.693 -3.698 -42.300 1.00 90.94 309 LYS A O 1
ATOM 2493 N N . SER A 1 310 ? 60.632 -4.852 -42.208 1.00 85.56 310 SER A N 1
ATOM 2494 C CA . SER A 1 310 ? 60.121 -5.995 -41.442 1.00 85.56 310 SER A CA 1
ATOM 2495 C C . SER A 1 310 ? 59.717 -5.599 -40.018 1.00 85.56 310 SER A C 1
ATOM 2497 O O . SER A 1 310 ? 58.641 -5.982 -39.562 1.00 85.56 310 SER A O 1
ATOM 2499 N N . ALA A 1 311 ? 60.521 -4.778 -39.333 1.00 87.56 311 ALA A N 1
ATOM 2500 C CA . ALA A 1 311 ? 60.231 -4.303 -37.978 1.00 87.56 311 ALA A CA 1
ATOM 2501 C C . ALA A 1 311 ? 58.981 -3.404 -37.909 1.00 87.56 311 ALA A C 1
ATOM 2503 O O . ALA A 1 311 ? 58.192 -3.509 -36.975 1.00 87.56 311 ALA A O 1
ATOM 2504 N N . VAL A 1 312 ? 58.773 -2.555 -38.921 1.00 87.38 312 VAL A N 1
ATOM 2505 C CA . VAL A 1 312 ? 57.626 -1.628 -39.028 1.00 87.38 312 VAL A CA 1
ATOM 2506 C C . VAL A 1 312 ? 56.432 -2.270 -39.780 1.00 87.38 312 VAL A C 1
ATOM 2508 O O . VAL A 1 312 ? 55.371 -1.662 -39.961 1.00 87.38 312 VAL A O 1
ATOM 2511 N N . GLN A 1 313 ? 56.581 -3.534 -40.197 1.00 86.62 313 GLN A N 1
ATOM 2512 C CA . GLN A 1 313 ? 55.585 -4.357 -40.898 1.00 86.62 313 GLN A CA 1
ATOM 2513 C C . GLN A 1 313 ? 54.994 -3.709 -42.164 1.00 86.62 313 GLN A C 1
ATOM 2515 O O . GLN A 1 313 ? 53.800 -3.846 -42.438 1.00 86.62 313 GLN A O 1
ATOM 2520 N N . CYS A 1 314 ? 55.794 -2.975 -42.938 1.00 85.12 314 CYS A N 1
ATOM 2521 C CA . CYS A 1 314 ? 55.335 -2.325 -44.173 1.00 85.12 314 CYS A CA 1
ATOM 2522 C C . CYS A 1 314 ? 55.753 -3.097 -45.432 1.00 85.12 314 CYS A C 1
ATOM 2524 O O . CYS A 1 314 ? 56.692 -3.887 -45.421 1.00 85.12 314 CYS A O 1
ATOM 2526 N N . SER A 1 315 ? 55.028 -2.896 -46.536 1.00 83.88 315 SER A N 1
ATOM 2527 C CA . SER A 1 315 ? 55.291 -3.608 -47.794 1.00 83.88 315 SER A CA 1
ATOM 2528 C C . SER A 1 315 ? 56.225 -2.834 -48.725 1.00 83.88 315 SER A C 1
ATOM 2530 O O . SER A 1 315 ? 56.981 -3.456 -49.471 1.00 83.88 315 SER A O 1
ATOM 2532 N N . ARG A 1 316 ? 56.201 -1.494 -48.684 1.00 85.56 316 ARG A N 1
ATOM 2533 C CA . ARG A 1 316 ? 57.023 -0.622 -49.535 1.00 85.56 316 ARG A CA 1
ATOM 2534 C C . ARG A 1 316 ? 57.910 0.285 -48.686 1.00 85.56 316 ARG A C 1
ATOM 2536 O O . ARG A 1 316 ? 57.509 0.733 -47.619 1.00 85.56 316 ARG A O 1
ATOM 2543 N N . PHE A 1 317 ? 59.097 0.602 -49.203 1.00 82.62 317 PHE A N 1
ATOM 2544 C CA . PHE A 1 317 ? 60.070 1.484 -48.546 1.00 82.62 317 PHE A CA 1
ATOM 2545 C C . PHE A 1 317 ? 59.489 2.859 -48.183 1.00 82.62 317 PHE A C 1
ATOM 2547 O O . PHE A 1 317 ? 59.682 3.350 -47.074 1.00 82.62 317 PHE A O 1
ATOM 2554 N N . TRP A 1 318 ? 58.723 3.453 -49.101 1.00 84.81 318 TRP A N 1
ATOM 2555 C CA . TRP A 1 318 ? 58.132 4.783 -48.933 1.00 84.81 318 TRP A CA 1
ATOM 2556 C C . TRP A 1 318 ? 57.100 4.854 -47.791 1.00 84.81 318 TRP A C 1
ATOM 2558 O O . TRP A 1 318 ? 56.817 5.940 -47.291 1.00 84.81 318 TRP A O 1
ATOM 2568 N N . ASP A 1 319 ? 56.589 3.708 -47.325 1.00 87.75 319 ASP A N 1
ATOM 2569 C CA . ASP A 1 319 ? 55.585 3.634 -46.258 1.00 87.75 319 ASP A CA 1
ATOM 2570 C C . ASP A 1 319 ? 56.208 3.675 -44.849 1.00 87.75 319 ASP A C 1
ATOM 2572 O O . ASP A 1 319 ? 55.493 3.897 -43.868 1.00 87.75 319 ASP A O 1
ATOM 2576 N N . ILE A 1 320 ? 57.531 3.475 -44.728 1.00 88.00 320 ILE A N 1
ATOM 2577 C CA . ILE A 1 320 ? 58.247 3.431 -43.440 1.00 88.00 320 ILE A CA 1
ATOM 2578 C C . ILE A 1 320 ? 58.037 4.738 -42.664 1.00 88.00 320 ILE A C 1
ATOM 2580 O O . ILE A 1 320 ? 57.660 4.708 -41.493 1.00 88.00 320 ILE A O 1
ATOM 2584 N N . ALA A 1 321 ? 58.220 5.887 -43.321 1.00 88.44 321 ALA A N 1
ATOM 2585 C CA . ALA A 1 321 ? 58.075 7.198 -42.689 1.00 88.44 321 ALA A CA 1
ATOM 2586 C C . ALA A 1 321 ? 56.642 7.443 -42.185 1.00 88.44 321 ALA A C 1
ATOM 2588 O O . ALA A 1 321 ? 56.447 7.899 -41.058 1.00 88.44 321 ALA A O 1
ATOM 2589 N N . GLY A 1 322 ? 55.636 7.079 -42.987 1.00 88.44 322 GLY A N 1
ATOM 2590 C CA . GLY A 1 322 ? 54.227 7.217 -42.614 1.00 88.44 322 GLY A CA 1
ATOM 2591 C C . GLY A 1 322 ? 53.840 6.334 -41.426 1.00 88.44 322 GLY A C 1
ATOM 2592 O O . GLY A 1 322 ? 53.151 6.792 -40.516 1.00 88.44 322 GLY A O 1
ATOM 2593 N N . ARG A 1 323 ? 54.325 5.085 -41.383 1.00 89.19 323 ARG A N 1
ATOM 2594 C CA . ARG A 1 323 ? 54.057 4.175 -40.260 1.00 89.19 323 ARG A CA 1
ATOM 2595 C C . ARG A 1 323 ? 54.764 4.578 -38.975 1.00 89.19 323 ARG A C 1
ATOM 2597 O O . ARG A 1 323 ? 54.147 4.491 -37.919 1.00 89.19 323 ARG A O 1
ATOM 2604 N N . LEU A 1 324 ? 56.008 5.050 -39.051 1.00 90.19 324 LEU A N 1
ATOM 2605 C CA . LEU A 1 324 ? 56.715 5.571 -37.878 1.00 90.19 324 LEU A CA 1
ATOM 2606 C C . LEU A 1 324 ? 56.003 6.798 -37.300 1.00 90.19 324 LEU A C 1
ATOM 2608 O O . LEU A 1 324 ? 55.838 6.889 -36.087 1.00 90.19 324 LEU A O 1
ATOM 2612 N N . LEU A 1 325 ? 55.504 7.696 -38.155 1.00 91.69 325 LEU A N 1
ATOM 2613 C CA . LEU A 1 325 ? 54.712 8.847 -37.720 1.00 91.69 325 LEU A CA 1
ATOM 2614 C C . LEU A 1 325 ? 53.375 8.419 -37.087 1.00 91.69 325 LEU A C 1
ATOM 2616 O O . LEU A 1 325 ? 52.986 8.943 -36.044 1.00 91.69 325 LEU A O 1
ATOM 2620 N N . ALA A 1 326 ? 52.685 7.435 -37.673 1.00 88.94 326 ALA A N 1
ATOM 2621 C CA . ALA A 1 326 ? 51.454 6.881 -37.108 1.00 88.94 326 ALA A CA 1
ATOM 2622 C C . ALA A 1 326 ? 51.695 6.186 -35.754 1.00 88.94 326 ALA A C 1
ATOM 2624 O O . ALA A 1 326 ? 50.928 6.387 -34.813 1.00 88.94 326 ALA A O 1
ATOM 2625 N N . GLN A 1 327 ? 52.785 5.425 -35.625 1.00 90.38 327 GLN A N 1
ATOM 2626 C CA . GLN A 1 327 ? 53.200 4.796 -34.371 1.00 90.38 327 GLN A CA 1
ATOM 2627 C C . GLN A 1 327 ? 53.577 5.841 -33.317 1.00 90.38 327 GLN A C 1
ATOM 2629 O O . GLN A 1 327 ? 53.202 5.693 -32.155 1.00 90.38 327 GLN A O 1
ATOM 2634 N N . GLN A 1 328 ? 54.264 6.919 -33.706 1.00 93.81 328 GLN A N 1
ATOM 2635 C CA . GLN A 1 328 ? 54.573 8.036 -32.816 1.00 93.81 328 GLN A CA 1
ATOM 2636 C C . GLN A 1 328 ? 53.289 8.691 -32.300 1.00 93.81 328 GLN A C 1
ATOM 2638 O O . GLN A 1 328 ? 53.141 8.856 -31.091 1.00 93.81 328 GLN A O 1
ATOM 2643 N N . LYS A 1 329 ? 52.338 8.998 -33.190 1.00 93.19 329 LYS A N 1
ATOM 2644 C CA . LYS A 1 329 ? 51.044 9.577 -32.810 1.00 93.19 329 LYS A CA 1
ATOM 2645 C C . LYS A 1 329 ? 50.272 8.653 -31.865 1.00 93.19 329 LYS A C 1
ATOM 2647 O O . LYS A 1 329 ? 49.870 9.087 -30.794 1.00 93.19 329 LYS A O 1
ATOM 2652 N N . SER A 1 330 ? 50.175 7.365 -32.197 1.00 93.31 330 SER A N 1
ATOM 2653 C CA . SER A 1 330 ? 49.539 6.367 -31.330 1.00 93.31 330 SER A CA 1
ATOM 2654 C C . SER A 1 330 ? 50.233 6.253 -29.968 1.00 93.31 330 SER A C 1
ATOM 2656 O O . SER A 1 330 ? 49.559 6.130 -28.951 1.00 93.31 330 SER A O 1
ATOM 2658 N N . THR A 1 331 ? 51.563 6.350 -29.916 1.00 93.94 331 THR A N 1
ATOM 2659 C CA . THR A 1 331 ? 52.312 6.329 -28.650 1.00 93.94 331 THR A CA 1
ATOM 2660 C C . THR A 1 331 ? 51.987 7.550 -27.790 1.00 93.94 331 THR A C 1
ATOM 2662 O O . THR A 1 331 ? 51.806 7.410 -26.582 1.00 93.94 331 THR A O 1
ATOM 2665 N N . VAL A 1 332 ? 51.878 8.734 -28.398 1.00 95.69 332 VAL A N 1
ATOM 2666 C CA . VAL A 1 332 ? 51.473 9.967 -27.704 1.00 95.69 332 VAL A CA 1
ATOM 2667 C C . VAL A 1 332 ? 50.038 9.852 -27.179 1.00 95.69 332 VAL A C 1
ATOM 2669 O O . VAL A 1 332 ? 49.800 10.160 -26.012 1.00 95.69 332 VAL A O 1
ATOM 2672 N N . ASP A 1 333 ? 49.109 9.334 -27.985 1.00 93.62 333 ASP A N 1
ATOM 2673 C CA . ASP A 1 333 ? 47.714 9.126 -27.579 1.00 93.62 333 ASP A CA 1
ATOM 2674 C C . ASP A 1 333 ? 47.611 8.116 -26.416 1.00 93.62 333 ASP A C 1
ATOM 2676 O O . ASP A 1 333 ? 46.915 8.358 -25.428 1.00 93.62 333 ASP A O 1
ATOM 2680 N N . LEU A 1 334 ? 48.374 7.013 -26.457 1.00 94.94 334 LEU A N 1
ATOM 2681 C CA . LEU A 1 334 ? 48.446 6.050 -25.349 1.00 94.94 334 LEU A CA 1
ATOM 2682 C C . LEU A 1 334 ? 49.032 6.670 -24.074 1.00 94.94 334 LEU A C 1
ATOM 2684 O O . LEU A 1 334 ? 48.541 6.401 -22.975 1.00 94.94 334 LEU A O 1
ATOM 2688 N N . GLN A 1 335 ? 50.079 7.490 -24.192 1.00 94.00 335 GLN A N 1
ATOM 2689 C CA . GLN A 1 335 ? 50.657 8.199 -23.048 1.00 94.00 335 GLN A CA 1
ATOM 2690 C C . GLN A 1 335 ? 49.649 9.169 -22.428 1.00 94.00 335 GLN A C 1
ATOM 2692 O O . GLN A 1 335 ? 49.565 9.258 -21.203 1.00 94.00 335 GLN A O 1
ATOM 2697 N N . GLN A 1 336 ? 48.862 9.859 -23.254 1.00 95.62 336 GLN A N 1
ATOM 2698 C CA . GLN A 1 336 ? 47.800 10.746 -22.795 1.00 95.62 336 GLN A CA 1
ATOM 2699 C C . GLN A 1 336 ? 46.704 9.972 -22.050 1.00 95.62 336 GLN A C 1
ATOM 2701 O O . GLN A 1 336 ? 46.381 10.315 -20.913 1.00 95.62 336 GLN A O 1
ATOM 2706 N N . HIS A 1 337 ? 46.212 8.863 -22.609 1.00 90.69 337 HIS A N 1
ATOM 2707 C CA . HIS A 1 337 ? 45.244 8.004 -21.921 1.00 90.69 337 HIS A CA 1
ATOM 2708 C C . HIS A 1 337 ? 45.788 7.411 -20.619 1.00 90.69 337 HIS A C 1
ATOM 2710 O O . HIS A 1 337 ? 45.061 7.308 -19.633 1.00 90.69 337 HIS A O 1
ATOM 2716 N N . THR A 1 338 ? 47.075 7.063 -20.581 1.00 94.94 338 THR A N 1
ATOM 2717 C CA . THR A 1 338 ? 47.721 6.574 -19.355 1.00 94.94 338 THR A CA 1
ATOM 2718 C C . THR A 1 338 ? 47.692 7.646 -18.263 1.00 94.94 338 THR A C 1
ATOM 2720 O O . THR A 1 338 ? 47.315 7.345 -17.130 1.00 94.94 338 THR A O 1
ATOM 2723 N N . LYS A 1 339 ? 47.998 8.908 -18.602 1.00 95.44 339 LYS A N 1
ATOM 2724 C CA . LYS A 1 339 ? 47.909 10.042 -17.665 1.00 95.44 339 LYS A CA 1
ATOM 2725 C C . LYS A 1 339 ? 46.480 10.271 -17.169 1.00 95.44 339 LYS A C 1
ATOM 2727 O O . LYS A 1 339 ? 46.267 10.375 -15.966 1.00 95.44 339 LYS A O 1
ATOM 2732 N N . GLU A 1 340 ? 45.493 10.267 -18.063 1.00 95.50 340 GLU A N 1
ATOM 2733 C CA . GLU A 1 340 ? 44.075 10.417 -17.699 1.00 95.50 340 GLU A CA 1
ATOM 2734 C C . GLU A 1 340 ? 43.593 9.292 -16.770 1.00 95.50 340 GLU A C 1
ATOM 2736 O O . GLU A 1 340 ? 42.853 9.526 -15.811 1.00 95.50 340 GLU A O 1
ATOM 2741 N N . CYS A 1 341 ? 44.021 8.053 -17.025 1.00 91.69 341 CYS A N 1
ATOM 2742 C CA . CYS A 1 341 ? 43.746 6.917 -16.150 1.00 91.69 341 CYS A CA 1
ATOM 2743 C C . CYS A 1 341 ? 44.409 7.078 -14.774 1.00 91.69 341 CYS A C 1
ATOM 2745 O O . CYS A 1 341 ? 43.779 6.778 -13.757 1.00 91.69 341 CYS A O 1
ATOM 2747 N N . GLU A 1 342 ? 45.650 7.566 -14.711 1.00 95.56 342 GLU A N 1
ATOM 2748 C CA . GLU A 1 342 ? 46.337 7.852 -13.448 1.00 95.56 342 GLU A CA 1
ATOM 2749 C C . GLU A 1 342 ? 45.661 8.973 -12.650 1.00 95.56 342 GLU A C 1
ATOM 2751 O O . GLU A 1 342 ? 45.521 8.856 -11.431 1.00 95.56 342 GLU A O 1
ATOM 2756 N N . GLU A 1 343 ? 45.199 10.033 -13.310 1.00 96.25 343 GLU A N 1
ATOM 2757 C CA . GLU A 1 343 ? 44.449 11.126 -12.684 1.00 96.25 343 GLU A CA 1
ATOM 2758 C C . GLU A 1 343 ? 43.110 10.641 -12.130 1.00 96.25 343 GLU A C 1
ATOM 2760 O O . GLU A 1 343 ? 42.825 10.843 -10.948 1.00 96.25 343 GLU A O 1
ATOM 2765 N N . LYS A 1 344 ? 42.328 9.901 -12.926 1.00 95.50 344 LYS A N 1
ATOM 2766 C CA . LYS A 1 344 ? 41.081 9.269 -12.459 1.00 95.50 344 LYS A CA 1
ATOM 2767 C C . LYS A 1 344 ? 41.333 8.351 -11.267 1.00 95.50 344 LYS A C 1
ATOM 2769 O O . LYS A 1 344 ? 40.575 8.372 -10.300 1.00 95.50 344 LYS A O 1
ATOM 2774 N N . LYS A 1 345 ? 42.422 7.577 -11.294 1.00 95.69 345 LYS A N 1
ATOM 2775 C CA . LYS A 1 345 ? 42.823 6.716 -10.175 1.00 95.69 345 LYS A CA 1
ATOM 2776 C C . LYS A 1 345 ? 43.141 7.525 -8.914 1.00 95.69 345 LYS A C 1
ATOM 2778 O O . LYS A 1 345 ? 42.752 7.097 -7.830 1.00 95.69 345 LYS A O 1
ATOM 2783 N N . LYS A 1 346 ? 43.823 8.671 -9.029 1.00 96.19 346 LYS A N 1
ATOM 2784 C CA . LYS A 1 346 ? 44.084 9.577 -7.893 1.00 96.19 346 LYS A CA 1
ATOM 2785 C C . LYS A 1 346 ? 42.778 10.135 -7.324 1.00 96.19 346 LYS A C 1
ATOM 2787 O O . LYS A 1 346 ? 42.538 9.967 -6.134 1.00 96.19 346 LYS A O 1
ATOM 2792 N N . VAL A 1 347 ? 41.897 10.666 -8.176 1.00 96.12 347 VAL A N 1
ATOM 2793 C CA . VAL A 1 347 ? 40.585 11.206 -7.769 1.00 96.12 347 VAL A CA 1
ATOM 2794 C C . VAL A 1 347 ? 39.739 10.151 -7.052 1.00 96.12 347 VAL A C 1
ATOM 2796 O O . VAL A 1 347 ? 39.199 10.413 -5.981 1.00 96.12 347 VAL A O 1
ATOM 2799 N N . LEU A 1 348 ? 39.656 8.935 -7.599 1.00 94.44 348 LEU A N 1
ATOM 2800 C CA . LEU A 1 348 ? 38.917 7.840 -6.968 1.00 94.44 348 LEU A CA 1
ATOM 2801 C C . LEU A 1 348 ? 39.534 7.420 -5.630 1.00 94.44 348 LEU A C 1
ATOM 2803 O O . LEU A 1 348 ? 38.801 7.115 -4.694 1.00 94.44 348 LEU A O 1
ATOM 2807 N N . LYS A 1 349 ? 40.867 7.425 -5.515 1.00 96.25 349 LYS A N 1
ATOM 2808 C CA . LYS A 1 349 ? 41.560 7.117 -4.258 1.00 96.25 349 LYS A CA 1
ATOM 2809 C C . LYS A 1 349 ? 41.274 8.165 -3.182 1.00 96.25 349 LYS A C 1
ATOM 2811 O O . LYS A 1 349 ? 41.088 7.798 -2.025 1.00 96.25 349 LYS A O 1
ATOM 2816 N N . ASP A 1 350 ? 41.219 9.440 -3.548 1.00 95.56 350 ASP A N 1
ATOM 2817 C CA . ASP A 1 350 ? 40.875 10.512 -2.612 1.00 95.56 350 ASP A CA 1
ATOM 2818 C C . ASP A 1 350 ? 39.394 10.454 -2.223 1.00 95.56 350 ASP A C 1
ATOM 2820 O O . ASP A 1 350 ? 39.064 10.571 -1.043 1.00 95.56 350 ASP A O 1
ATOM 2824 N N . LYS A 1 351 ? 38.503 10.146 -3.177 1.00 94.44 351 LYS A N 1
ATOM 2825 C CA . LYS A 1 351 ? 37.080 9.939 -2.889 1.00 94.44 351 LYS A CA 1
ATOM 2826 C C . LYS A 1 351 ? 36.837 8.745 -1.968 1.00 94.44 351 LYS A C 1
ATOM 2828 O O . LYS A 1 351 ? 35.983 8.819 -1.089 1.00 94.44 351 LYS A O 1
ATOM 2833 N N . LEU A 1 352 ? 37.594 7.661 -2.145 1.00 94.94 352 LEU A N 1
ATOM 2834 C CA . LEU A 1 352 ? 37.538 6.498 -1.262 1.00 94.94 352 LEU A CA 1
ATOM 2835 C C . LEU A 1 352 ? 37.895 6.890 0.176 1.00 94.94 352 LEU A C 1
ATOM 2837 O O . LEU A 1 352 ? 37.128 6.587 1.081 1.00 94.94 352 LEU A O 1
ATOM 2841 N N . LYS A 1 353 ? 38.990 7.634 0.376 1.00 94.50 353 LYS A N 1
ATOM 2842 C CA . LYS A 1 353 ? 39.378 8.133 1.707 1.00 94.50 353 LYS A CA 1
ATOM 2843 C C . LYS A 1 353 ? 38.320 9.051 2.324 1.00 94.50 353 LYS A C 1
ATOM 2845 O O . LYS A 1 353 ? 38.067 8.966 3.520 1.00 94.50 353 LYS A O 1
ATOM 2850 N N . GLU A 1 354 ? 37.696 9.923 1.528 1.00 95.38 354 GLU A N 1
ATOM 2851 C CA . GLU A 1 354 ? 36.596 10.786 1.987 1.00 95.38 354 GLU A CA 1
ATOM 2852 C C . GLU A 1 354 ? 35.397 9.953 2.471 1.00 95.38 354 GLU A C 1
ATOM 2854 O O . GLU A 1 354 ? 34.818 10.238 3.518 1.00 95.38 354 GLU A O 1
ATOM 2859 N N . LEU A 1 355 ? 35.028 8.907 1.726 1.00 92.06 355 LEU A N 1
ATOM 2860 C CA . LEU A 1 355 ? 33.934 8.010 2.098 1.00 92.06 355 LEU A CA 1
ATOM 2861 C C . LEU A 1 355 ? 34.274 7.150 3.320 1.00 92.06 355 LEU A C 1
ATOM 2863 O O . LEU A 1 355 ? 33.406 6.948 4.164 1.00 92.06 355 LEU A O 1
ATOM 2867 N N . GLU A 1 356 ? 35.515 6.682 3.449 1.00 91.38 356 GLU A N 1
ATOM 2868 C CA . GLU A 1 356 ? 35.996 5.971 4.640 1.00 91.38 356 GLU A CA 1
ATOM 2869 C C . GLU A 1 356 ? 35.942 6.865 5.888 1.00 91.38 356 GLU A C 1
ATOM 2871 O O . GLU A 1 356 ? 35.497 6.414 6.945 1.00 91.38 356 GLU A O 1
ATOM 2876 N N . LEU A 1 357 ? 36.314 8.147 5.764 1.00 92.62 357 LEU A N 1
ATOM 2877 C CA . LEU A 1 357 ? 36.193 9.125 6.848 1.00 92.62 357 LEU A CA 1
ATOM 2878 C C . LEU A 1 357 ? 34.725 9.346 7.237 1.00 92.62 357 LEU A C 1
ATOM 2880 O O . LEU A 1 357 ? 34.384 9.218 8.409 1.00 92.62 357 LEU A O 1
ATOM 2884 N N . LYS A 1 358 ? 33.840 9.573 6.258 1.00 88.75 358 LYS A N 1
ATOM 2885 C CA . LYS A 1 358 ? 32.391 9.715 6.492 1.00 88.75 358 LYS A CA 1
ATOM 2886 C C . LYS A 1 358 ? 31.778 8.468 7.126 1.00 88.75 358 LYS A C 1
ATOM 2888 O O . LYS A 1 358 ? 30.924 8.565 8.001 1.00 88.75 358 LYS A O 1
ATOM 2893 N N . GLN A 1 359 ? 32.213 7.280 6.709 1.00 84.50 359 GLN A N 1
ATOM 2894 C CA . GLN A 1 359 ? 31.768 6.027 7.310 1.00 84.50 359 GLN A CA 1
ATOM 2895 C C . GLN A 1 359 ? 32.228 5.913 8.767 1.00 84.50 359 GLN A C 1
ATOM 2897 O O . GLN A 1 359 ? 31.456 5.461 9.612 1.00 84.50 359 GLN A O 1
ATOM 2902 N N . ALA A 1 360 ? 33.464 6.314 9.074 1.00 83.06 360 ALA A N 1
ATOM 2903 C CA . ALA A 1 360 ? 33.960 6.349 10.443 1.00 83.06 360 ALA A CA 1
ATOM 2904 C C . ALA A 1 360 ? 33.166 7.354 11.293 1.00 83.06 360 ALA A C 1
ATOM 2906 O O . ALA A 1 360 ? 32.695 6.988 12.366 1.00 83.06 360 ALA A O 1
ATOM 2907 N N . GLU A 1 361 ? 32.928 8.567 10.795 1.00 84.56 361 GLU A N 1
ATOM 2908 C CA . GLU A 1 361 ? 32.098 9.577 11.465 1.00 84.56 361 GLU A CA 1
ATOM 2909 C C . GLU A 1 361 ? 30.696 9.039 11.779 1.00 84.56 361 GLU A C 1
ATOM 2911 O O . GLU A 1 361 ? 30.263 9.105 12.925 1.00 84.56 361 GLU A O 1
ATOM 2916 N N . LEU A 1 362 ? 30.018 8.410 10.815 1.00 81.12 362 LEU A N 1
ATOM 2917 C CA . LEU A 1 362 ? 28.696 7.806 11.029 1.00 81.12 362 LEU A CA 1
ATOM 2918 C C . LEU A 1 362 ? 28.720 6.634 12.019 1.00 81.12 362 LEU A C 1
ATOM 2920 O O . LEU A 1 362 ? 27.757 6.420 12.753 1.00 81.12 362 LEU A O 1
ATOM 2924 N N . LYS A 1 363 ? 29.813 5.867 12.056 1.00 76.81 363 LYS A N 1
ATOM 2925 C CA . LYS A 1 363 ? 29.976 4.736 12.978 1.00 76.81 363 LYS A CA 1
ATOM 2926 C C . LYS A 1 363 ? 30.248 5.185 14.418 1.00 76.81 363 LYS A C 1
ATOM 2928 O O . LYS A 1 363 ? 29.884 4.463 15.342 1.00 76.81 363 LYS A O 1
ATOM 2933 N N . PHE A 1 364 ? 30.891 6.337 14.613 1.00 70.94 364 PHE A N 1
ATOM 2934 C CA . PHE A 1 364 ? 31.275 6.848 15.935 1.00 70.94 364 PHE A CA 1
ATOM 2935 C C . PHE A 1 364 ? 30.386 7.998 16.447 1.00 70.94 364 PHE A C 1
ATOM 2937 O O . PHE A 1 364 ? 30.406 8.279 17.643 1.00 70.94 364 PHE A O 1
ATOM 2944 N N . HIS A 1 365 ? 29.555 8.607 15.595 1.00 58.44 365 HIS A N 1
ATOM 2945 C CA . HIS A 1 365 ? 28.565 9.630 15.956 1.00 58.44 365 HIS A CA 1
ATOM 2946 C C . HIS A 1 365 ? 27.123 9.144 15.773 1.00 58.44 365 HIS A C 1
ATOM 2948 O O . HIS A 1 365 ? 26.299 9.829 15.173 1.00 58.44 365 HIS A O 1
ATOM 2954 N N . GLN A 1 366 ? 26.791 7.973 16.317 1.00 54.06 366 GLN A N 1
ATOM 2955 C CA . GLN A 1 366 ? 25.393 7.606 16.538 1.00 54.06 366 GLN A CA 1
ATOM 2956 C C . GLN A 1 366 ? 24.965 8.176 17.907 1.00 54.06 366 GLN A C 1
ATOM 2958 O O . GLN A 1 366 ? 25.481 7.710 18.927 1.00 54.06 366 GLN A O 1
ATOM 2963 N N . PRO A 1 367 ? 24.083 9.194 17.985 1.00 50.69 367 PRO A N 1
ATOM 2964 C CA . PRO A 1 367 ? 23.555 9.639 19.269 1.00 50.69 367 PRO A CA 1
ATOM 2965 C C . PRO A 1 367 ? 22.626 8.559 19.849 1.00 50.69 367 PRO A C 1
ATOM 2967 O O . PRO A 1 367 ? 22.002 7.817 19.080 1.00 50.69 367 PRO A O 1
ATOM 2970 N N . PRO A 1 368 ? 22.473 8.475 21.184 1.00 44.06 368 PRO A N 1
ATOM 2971 C CA . PRO A 1 368 ? 21.398 7.692 21.773 1.00 44.06 368 PRO A CA 1
ATOM 2972 C C . PRO A 1 368 ? 20.076 8.276 21.273 1.00 44.06 368 PRO A C 1
ATOM 2974 O O . PRO A 1 368 ? 19.844 9.478 21.381 1.00 44.06 368 PRO A O 1
ATOM 2977 N N . ILE A 1 369 ? 19.236 7.430 20.684 1.00 41.69 369 ILE A N 1
ATOM 2978 C CA . ILE A 1 369 ? 17.917 7.810 20.182 1.00 41.69 369 ILE A CA 1
ATOM 2979 C C . ILE A 1 369 ? 17.068 8.232 21.388 1.00 41.69 369 ILE A C 1
ATOM 2981 O O . ILE A 1 369 ? 16.573 7.378 22.123 1.00 41.69 369 ILE A O 1
ATOM 2985 N N . SER A 1 370 ? 16.917 9.540 21.591 1.00 36.88 370 SER A N 1
ATOM 2986 C CA . SER A 1 370 ? 15.874 10.108 22.440 1.00 36.88 370 SER A CA 1
ATOM 2987 C C . SER A 1 370 ? 14.661 10.418 21.575 1.00 36.88 370 SER A C 1
ATOM 2989 O O . SER A 1 370 ? 14.748 11.118 20.569 1.00 36.88 370 SER A O 1
ATOM 2991 N N . LEU A 1 371 ? 13.544 9.831 21.983 1.00 46.56 371 LEU A N 1
ATOM 2992 C CA . LEU A 1 371 ? 12.196 10.118 21.523 1.00 46.56 371 LEU A CA 1
ATOM 2993 C C . LEU A 1 371 ? 11.875 11.595 21.793 1.00 46.56 371 LEU A C 1
ATOM 2995 O O . LEU A 1 371 ? 11.960 12.008 22.944 1.00 46.56 371 LEU A O 1
ATOM 2999 N N . GLU A 1 372 ? 11.545 12.354 20.746 1.00 40.62 372 GLU A N 1
ATOM 3000 C CA . GLU A 1 372 ? 10.368 13.236 20.621 1.00 40.62 372 GLU A CA 1
ATOM 3001 C C . GLU A 1 372 ? 10.562 14.310 19.526 1.00 40.62 372 GLU A C 1
ATOM 3003 O O . GLU A 1 372 ? 11.540 15.047 19.509 1.00 40.62 372 GLU A O 1
ATOM 3008 N N . ASP A 1 373 ? 9.551 14.358 18.655 1.00 36.44 373 ASP A N 1
ATOM 3009 C CA . ASP A 1 373 ? 8.942 15.531 18.012 1.00 36.44 373 ASP A CA 1
ATOM 3010 C C . ASP A 1 373 ? 9.538 16.249 16.771 1.00 36.44 373 ASP A C 1
ATOM 3012 O O . ASP A 1 373 ? 10.732 16.473 16.610 1.00 36.44 373 ASP A O 1
ATOM 3016 N N . GLU A 1 374 ? 8.574 16.628 15.922 1.00 37.12 374 GLU A N 1
ATOM 3017 C CA . GLU A 1 374 ? 8.526 17.573 14.794 1.00 37.12 374 GLU A CA 1
ATOM 3018 C C . GLU A 1 374 ? 9.312 17.327 13.483 1.00 37.12 374 GLU A C 1
ATOM 3020 O O . GLU A 1 374 ? 10.487 17.623 13.307 1.00 37.12 374 GLU A O 1
ATOM 3025 N N . GLY A 1 375 ? 8.551 16.918 12.459 1.00 42.59 375 GLY A N 1
ATOM 3026 C CA . GLY A 1 375 ? 8.168 17.844 11.385 1.00 42.59 375 GLY A CA 1
ATOM 3027 C C . GLY A 1 375 ? 9.252 18.452 10.478 1.00 42.59 375 GLY A C 1
ATOM 3028 O O . GLY A 1 375 ? 9.811 19.499 10.773 1.00 42.59 375 GLY A O 1
ATOM 3029 N N . ARG A 1 376 ? 9.287 17.935 9.236 1.00 43.16 376 ARG A N 1
ATOM 3030 C CA . ARG A 1 376 ? 9.716 18.595 7.978 1.00 43.16 376 ARG A CA 1
ATOM 3031 C C . ARG A 1 376 ? 11.227 18.593 7.680 1.00 43.16 376 ARG A C 1
ATOM 3033 O O . ARG A 1 376 ? 11.992 19.409 8.168 1.00 43.16 376 ARG A O 1
ATOM 3040 N N . GLY A 1 377 ? 11.611 17.770 6.703 1.00 34.31 377 GLY A N 1
ATOM 3041 C CA . GLY A 1 377 ? 12.913 17.830 6.039 1.00 34.31 377 GLY A CA 1
ATOM 3042 C C . GLY A 1 377 ? 12.891 17.048 4.729 1.00 34.31 377 GLY A C 1
ATOM 3043 O O . GLY A 1 377 ? 12.576 15.866 4.705 1.00 34.31 377 GLY A O 1
ATOM 3044 N N . VAL A 1 378 ? 13.132 17.753 3.633 1.00 44.06 378 VAL A N 1
ATOM 3045 C CA . VAL A 1 378 ? 13.072 17.306 2.239 1.00 44.06 378 VAL A CA 1
ATOM 3046 C C . VAL A 1 378 ? 14.330 16.506 1.867 1.00 44.06 378 VAL A C 1
ATOM 3048 O O . VAL A 1 378 ? 15.419 16.927 2.222 1.00 44.06 378 VAL A O 1
ATOM 3051 N N . GLN A 1 379 ? 14.122 15.430 1.093 1.00 43.97 379 GLN A N 1
ATOM 3052 C CA . GLN A 1 379 ? 15.059 14.719 0.196 1.00 43.97 379 GLN A CA 1
ATOM 3053 C C . GLN A 1 379 ? 16.343 14.118 0.794 1.00 43.97 379 GLN A C 1
ATOM 3055 O O . GLN A 1 379 ? 17.246 14.828 1.201 1.00 43.97 379 GLN A O 1
ATOM 3060 N N . ASP A 1 380 ? 16.485 12.794 0.660 1.00 35.19 380 ASP A N 1
ATOM 3061 C CA . ASP A 1 380 ? 17.534 12.284 -0.227 1.00 35.19 380 ASP A CA 1
ATOM 3062 C C . ASP A 1 380 ? 17.256 10.856 -0.709 1.00 35.19 380 ASP A C 1
ATOM 3064 O O . ASP A 1 380 ? 16.688 10.012 -0.011 1.00 35.19 380 ASP A O 1
ATOM 3068 N N . ALA A 1 381 ? 17.603 10.637 -1.974 1.00 46.56 381 ALA A N 1
ATOM 3069 C CA . ALA A 1 381 ? 17.420 9.404 -2.712 1.00 46.56 381 ALA A CA 1
ATOM 3070 C C . ALA A 1 381 ? 18.323 8.300 -2.146 1.00 46.56 381 ALA A C 1
ATOM 3072 O O . ALA A 1 381 ? 19.540 8.321 -2.314 1.00 46.56 381 ALA A O 1
ATOM 3073 N N . PHE A 1 382 ? 17.713 7.308 -1.501 1.00 34.28 382 PHE A N 1
ATOM 3074 C CA . PHE A 1 382 ? 18.381 6.063 -1.151 1.00 34.28 382 PHE A CA 1
ATOM 3075 C C . PHE A 1 382 ? 18.287 5.085 -2.325 1.00 34.28 382 PHE A C 1
ATOM 3077 O O . PHE A 1 382 ? 17.306 4.354 -2.469 1.00 34.28 382 PHE A O 1
ATOM 3084 N N . ASP A 1 383 ? 19.335 5.074 -3.146 1.00 45.19 383 ASP A N 1
ATOM 3085 C CA . ASP A 1 383 ? 19.666 3.956 -4.028 1.00 45.19 383 ASP A CA 1
ATOM 3086 C C . ASP A 1 383 ? 20.084 2.764 -3.153 1.00 45.19 383 ASP A C 1
ATOM 3088 O O . ASP A 1 383 ? 21.237 2.628 -2.736 1.00 45.19 383 ASP A O 1
ATOM 3092 N N . PHE A 1 384 ? 19.132 1.887 -2.839 1.00 37.88 384 PHE A N 1
ATOM 3093 C CA . PHE A 1 384 ? 19.468 0.545 -2.386 1.00 37.88 384 PHE A CA 1
ATOM 3094 C C . PHE A 1 384 ? 19.721 -0.313 -3.618 1.00 37.88 384 PHE A C 1
ATOM 3096 O O . PHE A 1 384 ? 18.793 -0.802 -4.257 1.00 37.88 384 PHE A O 1
ATOM 3103 N N . ALA A 1 385 ? 21.004 -0.518 -3.920 1.00 44.38 385 ALA A N 1
ATOM 3104 C CA . ALA A 1 385 ? 21.434 -1.679 -4.676 1.00 44.38 385 ALA A CA 1
ATOM 3105 C C . ALA A 1 385 ? 20.836 -2.924 -4.003 1.00 44.38 385 ALA A C 1
ATOM 3107 O O . ALA A 1 385 ? 21.155 -3.250 -2.856 1.00 44.38 385 ALA A O 1
ATOM 3108 N N . GLU A 1 386 ? 19.917 -3.559 -4.722 1.00 46.09 386 GLU A N 1
ATOM 3109 C CA . GLU A 1 386 ? 19.191 -4.764 -4.357 1.00 46.09 386 GLU A CA 1
ATOM 3110 C C . GLU A 1 386 ? 20.194 -5.909 -4.180 1.00 46.09 386 GLU A C 1
ATOM 3112 O O . GLU A 1 386 ? 20.590 -6.599 -5.117 1.00 46.09 386 GLU A O 1
ATOM 3117 N N . LYS A 1 387 ? 20.691 -6.042 -2.952 1.00 48.03 387 LYS A N 1
ATOM 3118 C CA . LYS A 1 387 ? 21.583 -7.113 -2.531 1.00 48.03 387 LYS A CA 1
ATOM 3119 C C . LYS A 1 387 ? 20.716 -8.214 -1.936 1.00 48.03 387 LYS A C 1
ATOM 3121 O O . LYS A 1 387 ? 20.253 -8.090 -0.806 1.00 48.03 387 LYS A O 1
ATOM 3126 N N . ASP A 1 388 ? 20.472 -9.237 -2.751 1.00 49.34 388 ASP A N 1
ATOM 3127 C CA . ASP A 1 388 ? 19.950 -10.561 -2.409 1.00 49.34 388 ASP A CA 1
ATOM 3128 C C . ASP A 1 388 ? 18.926 -10.588 -1.266 1.00 49.34 388 ASP A C 1
ATOM 3130 O O . ASP A 1 388 ? 19.213 -10.974 -0.128 1.00 49.34 388 ASP A O 1
ATOM 3134 N N . HIS A 1 389 ? 17.675 -10.258 -1.590 1.00 49.38 389 HIS A N 1
ATOM 3135 C CA . HIS A 1 389 ? 16.560 -10.741 -0.791 1.00 49.38 389 HIS A CA 1
ATOM 3136 C C . HIS A 1 389 ? 16.512 -12.262 -0.922 1.00 49.38 389 HIS A C 1
ATOM 3138 O O . HIS A 1 389 ? 16.027 -12.810 -1.912 1.00 49.38 389 HIS A O 1
ATOM 3144 N N . GLY A 1 390 ? 17.061 -12.937 0.092 1.00 56.84 390 GLY A N 1
ATOM 3145 C CA . GLY A 1 390 ? 16.942 -14.374 0.271 1.00 56.84 390 GLY A CA 1
ATOM 3146 C C . GLY A 1 390 ? 15.509 -14.803 -0.013 1.00 56.84 390 GLY A C 1
ATOM 3147 O O . GLY A 1 390 ? 14.566 -14.241 0.540 1.00 56.84 390 GLY A O 1
ATOM 3148 N N . HIS A 1 391 ? 15.374 -15.757 -0.930 1.00 63.66 391 HIS A N 1
ATOM 3149 C CA . HIS A 1 391 ? 14.115 -16.328 -1.382 1.00 63.66 391 HIS A CA 1
ATOM 3150 C C . HIS A 1 391 ? 13.230 -16.673 -0.174 1.00 63.66 391 HIS A C 1
ATOM 3152 O O . HIS A 1 391 ? 13.446 -17.671 0.516 1.00 63.66 391 HIS A O 1
ATOM 3158 N N . VAL A 1 392 ? 12.263 -15.800 0.121 1.00 61.28 392 VAL A N 1
ATOM 3159 C CA . VAL A 1 392 ? 11.293 -16.013 1.192 1.00 61.28 392 VAL A CA 1
ATOM 3160 C C . VAL A 1 392 ? 10.349 -17.089 0.690 1.00 61.28 392 VAL A C 1
ATOM 3162 O O . VAL A 1 392 ? 9.463 -16.819 -0.119 1.00 61.28 392 VAL A O 1
ATOM 3165 N N . LEU A 1 393 ? 10.587 -18.318 1.147 1.00 67.75 393 LEU A N 1
ATOM 3166 C CA . LEU A 1 393 ? 9.775 -19.471 0.789 1.00 67.75 393 LEU A CA 1
ATOM 3167 C C . LEU A 1 393 ? 8.312 -19.158 1.101 1.00 67.75 393 LEU A C 1
ATOM 3169 O O . LEU A 1 393 ? 7.939 -18.861 2.241 1.00 67.75 393 LEU A O 1
ATOM 3173 N N . THR A 1 394 ? 7.473 -19.232 0.078 1.00 75.25 394 THR A N 1
ATOM 3174 C CA . THR A 1 394 ? 6.031 -19.115 0.248 1.00 75.25 394 THR A CA 1
ATOM 3175 C C . THR A 1 394 ? 5.532 -20.212 1.184 1.00 75.25 394 THR A C 1
ATOM 3177 O O . THR A 1 394 ? 6.104 -21.299 1.301 1.00 75.25 394 THR A O 1
ATOM 3180 N N . ARG A 1 395 ? 4.411 -19.948 1.860 1.00 78.00 395 ARG A N 1
ATOM 3181 C CA . ARG A 1 395 ? 3.765 -20.890 2.789 1.00 78.00 395 ARG A CA 1
ATOM 3182 C C . ARG A 1 395 ? 3.618 -22.304 2.205 1.00 78.00 395 ARG A C 1
ATOM 3184 O O . ARG A 1 395 ? 3.719 -23.281 2.945 1.00 78.00 395 ARG A O 1
ATOM 3191 N N . ASP A 1 396 ? 3.398 -22.421 0.899 1.00 81.00 396 ASP A N 1
ATOM 3192 C CA . ASP A 1 396 ? 3.264 -23.709 0.216 1.00 81.00 396 ASP A CA 1
ATOM 3193 C C . ASP A 1 396 ? 4.608 -24.403 -0.047 1.00 81.00 396 ASP A C 1
ATOM 3195 O O . ASP A 1 396 ? 4.680 -25.632 0.001 1.00 81.00 396 ASP A O 1
ATOM 3199 N N . GLU A 1 397 ? 5.692 -23.654 -0.242 1.00 84.81 397 GLU A N 1
ATOM 3200 C CA . GLU A 1 397 ? 7.051 -24.196 -0.354 1.00 84.81 397 GLU A CA 1
ATOM 3201 C C . GLU A 1 397 ? 7.557 -24.713 0.994 1.00 84.81 397 GLU A C 1
ATOM 3203 O O . GLU A 1 397 ? 8.101 -25.817 1.054 1.00 84.81 397 GLU A O 1
ATOM 3208 N N . ILE A 1 398 ? 7.272 -23.992 2.085 1.00 85.62 398 ILE A N 1
ATOM 3209 C CA . ILE A 1 398 ? 7.560 -24.439 3.458 1.00 85.62 398 ILE A CA 1
ATOM 3210 C C . ILE A 1 398 ? 6.798 -25.735 3.765 1.00 85.62 398 ILE A C 1
ATOM 3212 O O . ILE A 1 398 ? 7.378 -26.699 4.268 1.00 85.62 398 ILE A O 1
ATOM 3216 N N . LYS A 1 399 ? 5.509 -25.816 3.401 1.00 84.69 399 LYS A N 1
ATOM 3217 C CA . LYS A 1 399 ? 4.714 -27.049 3.555 1.00 84.69 399 LYS A CA 1
ATOM 3218 C C . LYS A 1 399 ? 5.276 -28.207 2.731 1.00 84.69 399 LYS A C 1
ATOM 3220 O O . LYS A 1 399 ? 5.374 -29.323 3.239 1.00 84.69 399 LYS A O 1
ATOM 3225 N N . LYS A 1 400 ? 5.670 -27.959 1.478 1.00 89.12 400 LYS A N 1
ATOM 3226 C CA . LYS A 1 400 ? 6.275 -28.981 0.608 1.00 89.12 400 LYS A CA 1
ATOM 3227 C C . LYS A 1 400 ? 7.617 -29.468 1.152 1.00 89.12 400 LYS A C 1
ATOM 3229 O O . LYS A 1 400 ? 7.866 -30.672 1.126 1.00 89.12 400 LYS A O 1
ATOM 3234 N N . GLN A 1 401 ? 8.468 -28.579 1.662 1.00 84.56 401 GLN A N 1
ATOM 3235 C CA . GLN A 1 401 ? 9.723 -28.972 2.309 1.00 84.56 401 GLN A CA 1
ATOM 3236 C C . GLN A 1 401 ? 9.477 -29.763 3.599 1.00 84.56 401 GLN A C 1
ATOM 3238 O O . GLN A 1 401 ? 10.116 -30.796 3.794 1.00 84.56 401 GLN A O 1
ATOM 3243 N N . GLY A 1 402 ? 8.512 -29.350 4.427 1.00 87.12 402 GLY A N 1
ATOM 3244 C CA . GLY A 1 402 ? 8.116 -30.083 5.632 1.00 87.12 402 GLY A CA 1
ATOM 3245 C C . GLY A 1 402 ? 7.640 -31.508 5.330 1.00 87.12 402 GLY A C 1
ATOM 3246 O O . GLY A 1 402 ? 8.089 -32.458 5.968 1.00 87.12 402 GLY A O 1
ATOM 3247 N N . LEU A 1 403 ? 6.809 -31.680 4.296 1.00 85.56 403 LEU A N 1
ATOM 3248 C CA . LEU A 1 403 ? 6.355 -32.999 3.837 1.00 85.56 403 LEU A CA 1
ATOM 3249 C C . LEU A 1 403 ? 7.518 -33.877 3.355 1.00 85.56 403 LEU A C 1
ATOM 3251 O O . LEU A 1 403 ? 7.633 -35.025 3.786 1.00 85.56 403 LEU A O 1
ATOM 3255 N N . ARG A 1 404 ? 8.438 -33.334 2.542 1.00 84.25 404 ARG A N 1
ATOM 3256 C CA . ARG A 1 404 ? 9.636 -34.076 2.102 1.00 84.25 404 ARG A CA 1
ATOM 3257 C C . ARG A 1 404 ? 10.529 -34.478 3.276 1.00 84.25 404 ARG A C 1
ATOM 3259 O O . ARG A 1 404 ? 11.075 -35.582 3.284 1.00 84.25 404 ARG A O 1
ATOM 3266 N N . PHE A 1 405 ? 10.678 -33.606 4.272 1.00 83.94 405 PHE A N 1
ATOM 3267 C CA . PHE A 1 405 ? 11.463 -33.898 5.468 1.00 83.94 405 PHE A CA 1
ATOM 3268 C C . PHE A 1 405 ? 10.852 -35.061 6.264 1.00 83.94 405 PHE A C 1
ATOM 3270 O O . PHE A 1 405 ? 11.558 -36.023 6.580 1.00 83.94 405 PHE A O 1
ATOM 3277 N N . ILE A 1 406 ? 9.537 -35.035 6.499 1.00 85.00 406 ILE A N 1
ATOM 3278 C CA . ILE A 1 406 ? 8.803 -36.114 7.180 1.00 85.00 406 ILE A CA 1
ATOM 3279 C C . ILE A 1 406 ? 8.929 -37.439 6.412 1.00 85.00 406 ILE A C 1
ATOM 3281 O O . ILE A 1 406 ? 9.273 -38.463 7.006 1.00 85.00 406 ILE A O 1
ATOM 3285 N N . GLU A 1 407 ? 8.737 -37.432 5.091 1.00 82.44 407 GLU A N 1
ATOM 3286 C CA . GLU A 1 407 ? 8.885 -38.632 4.257 1.00 82.44 407 GLU A CA 1
ATOM 3287 C C . GLU A 1 407 ? 10.308 -39.206 4.295 1.00 82.44 407 GLU A C 1
ATOM 3289 O O . GLU A 1 407 ? 10.492 -40.425 4.383 1.00 82.44 407 GLU A O 1
ATOM 3294 N N . SER A 1 408 ? 11.332 -38.347 4.267 1.00 79.38 408 SER A N 1
ATOM 3295 C CA . SER A 1 408 ? 12.732 -38.780 4.348 1.00 79.38 408 SER A CA 1
ATOM 3296 C C . SER A 1 408 ? 13.063 -39.425 5.700 1.00 79.38 408 SER A C 1
ATOM 3298 O O . SER A 1 408 ? 13.742 -40.456 5.748 1.00 79.38 408 SER A O 1
ATOM 3300 N N . LYS A 1 409 ? 12.517 -38.889 6.801 1.00 77.81 409 LYS A N 1
ATOM 3301 C CA . LYS A 1 409 ? 12.692 -39.451 8.145 1.00 77.81 409 LYS A CA 1
ATOM 3302 C C . LYS A 1 409 ? 11.968 -40.787 8.291 1.00 77.81 409 LYS A C 1
ATOM 3304 O O . LYS A 1 409 ? 12.583 -41.746 8.760 1.00 77.81 409 LYS A O 1
ATOM 3309 N N . MET A 1 410 ? 10.741 -40.898 7.784 1.00 73.75 410 MET A N 1
ATOM 3310 C CA . MET A 1 410 ? 9.979 -42.154 7.741 1.00 73.75 410 MET A CA 1
ATOM 3311 C C . MET A 1 410 ? 10.699 -43.246 6.926 1.00 73.75 410 MET A C 1
ATOM 3313 O O . MET A 1 410 ? 10.758 -44.402 7.349 1.00 73.75 410 MET A O 1
ATOM 3317 N N . LYS A 1 411 ? 11.320 -42.892 5.790 1.00 67.12 411 LYS A N 1
ATOM 3318 C CA . LYS A 1 411 ? 12.126 -43.829 4.981 1.00 67.12 411 LYS A CA 1
ATOM 3319 C C . LYS A 1 411 ? 13.429 -44.245 5.675 1.00 67.12 411 LYS A C 1
ATOM 3321 O O . LYS A 1 411 ? 13.831 -45.401 5.564 1.00 67.12 411 LYS A O 1
ATOM 3326 N N . SER A 1 412 ? 14.067 -43.347 6.429 1.00 58.94 412 SER A N 1
ATOM 3327 C CA . SER A 1 412 ? 15.285 -43.665 7.194 1.00 58.94 412 SER A CA 1
ATOM 3328 C C . SER A 1 412 ? 15.028 -44.562 8.417 1.00 58.94 412 SER A C 1
ATOM 3330 O O . SER A 1 412 ? 15.887 -45.369 8.770 1.00 58.94 412 SER A O 1
ATOM 3332 N N . GLY A 1 413 ? 13.828 -44.496 9.012 1.00 55.81 413 GLY A N 1
ATOM 3333 C CA . GLY A 1 413 ? 13.419 -45.362 10.124 1.00 55.81 413 GLY A CA 1
ATOM 3334 C C . GLY A 1 413 ? 13.253 -46.833 9.728 1.00 55.81 413 GLY A C 1
ATOM 3335 O O . GLY A 1 413 ? 13.612 -47.719 10.498 1.00 55.81 413 GLY A O 1
ATOM 3336 N N . LYS A 1 414 ? 12.813 -47.111 8.492 1.00 55.56 414 LYS A N 1
ATOM 3337 C CA . LYS A 1 414 ? 12.665 -48.489 7.984 1.00 55.56 414 LYS A CA 1
ATOM 3338 C C . LYS A 1 414 ? 13.992 -49.181 7.644 1.00 55.56 414 LYS A C 1
ATOM 3340 O O . LYS A 1 414 ? 14.045 -50.403 7.676 1.00 55.56 414 LYS A O 1
ATOM 3345 N N . LYS A 1 415 ? 15.078 -48.440 7.376 1.00 54.16 415 LYS A N 1
ATOM 3346 C CA . LYS A 1 415 ? 16.405 -49.037 7.102 1.00 54.16 415 LYS A CA 1
ATOM 3347 C C . LYS A 1 415 ? 17.178 -49.456 8.360 1.00 54.16 415 LYS A C 1
ATOM 3349 O O . LYS A 1 415 ? 18.051 -50.306 8.253 1.00 54.16 415 LYS A O 1
ATOM 3354 N N . LYS A 1 416 ? 16.861 -48.915 9.545 1.00 51.28 416 LYS A N 1
ATOM 3355 C CA . LYS A 1 416 ? 17.552 -49.274 10.803 1.00 51.28 416 LYS A CA 1
ATOM 3356 C C . LYS A 1 416 ? 17.005 -50.522 11.510 1.00 51.28 416 LYS A C 1
ATOM 3358 O O . LYS A 1 416 ? 17.640 -50.989 12.445 1.00 51.28 416 LYS A O 1
ATOM 3363 N N . GLN A 1 417 ? 15.884 -51.092 11.061 1.00 51.12 417 GLN A N 1
ATOM 3364 C CA . GLN A 1 417 ? 15.348 -52.352 11.606 1.00 51.12 417 GLN A CA 1
ATOM 3365 C C . GLN A 1 417 ? 15.715 -53.600 10.782 1.00 51.12 417 GLN A C 1
ATOM 3367 O O . GLN A 1 417 ? 15.268 -54.694 11.111 1.00 51.12 417 GLN A O 1
ATOM 3372 N N . GLN A 1 418 ? 16.551 -53.475 9.743 1.00 53.88 418 GLN A N 1
ATOM 3373 C CA . GLN A 1 418 ? 16.882 -54.588 8.841 1.00 53.88 418 GLN A CA 1
ATOM 3374 C C . GLN A 1 418 ? 18.383 -54.923 8.790 1.00 53.88 418 GLN A C 1
ATOM 3376 O O . GLN A 1 418 ? 18.903 -55.309 7.749 1.00 53.88 418 GLN A O 1
ATOM 3381 N N . SER A 1 419 ? 19.092 -54.799 9.915 1.00 48.62 419 SER A N 1
ATOM 3382 C CA . SER A 1 419 ? 20.453 -55.337 10.050 1.00 48.62 419 SER A CA 1
ATOM 3383 C C . SER A 1 419 ? 20.712 -55.873 11.463 1.00 48.62 419 SER A C 1
ATOM 3385 O O . SER A 1 419 ? 21.414 -55.257 12.260 1.00 48.62 419 SER A O 1
ATOM 3387 N N . PHE A 1 420 ? 20.139 -57.035 11.770 1.00 52.84 420 PHE A N 1
ATOM 3388 C CA . PHE A 1 420 ? 20.726 -57.953 12.748 1.00 52.84 420 PHE A CA 1
ATOM 3389 C C . PHE A 1 420 ? 21.501 -59.021 11.966 1.00 52.84 420 PHE A C 1
ATOM 3391 O O . PHE A 1 420 ? 20.872 -59.739 11.183 1.00 52.84 420 PHE A O 1
ATOM 3398 N N . PRO A 1 421 ? 22.828 -59.165 12.133 1.00 53.66 421 PRO A N 1
ATOM 3399 C CA . PRO A 1 421 ? 23.518 -60.347 11.654 1.00 53.66 421 PRO A CA 1
ATOM 3400 C C . PRO A 1 421 ? 23.279 -61.500 12.633 1.00 53.66 421 PRO A C 1
ATOM 3402 O O . PRO A 1 421 ? 23.547 -61.398 13.829 1.00 53.66 421 PRO A O 1
ATOM 3405 N N . LYS A 1 422 ? 22.756 -62.603 12.095 1.00 50.16 422 LYS A N 1
ATOM 3406 C CA . LYS A 1 422 ? 22.813 -63.932 12.705 1.00 50.16 422 LYS A CA 1
ATOM 3407 C C . LYS A 1 422 ? 24.261 -64.439 12.677 1.00 50.16 422 LYS A C 1
ATOM 3409 O O . LYS A 1 422 ? 24.890 -64.327 11.634 1.00 50.16 422 LYS A O 1
ATOM 3414 N N . SER A 1 423 ? 24.659 -65.110 13.763 1.00 40.91 423 SER A N 1
ATOM 3415 C CA . SER A 1 423 ? 25.604 -66.242 13.811 1.00 40.91 423 SER A CA 1
ATOM 3416 C C . SER A 1 423 ? 27.043 -66.005 13.331 1.00 40.91 423 SER A C 1
ATOM 3418 O O . SER A 1 423 ? 27.278 -65.916 12.131 1.00 40.91 423 SER A O 1
ATOM 3420 N N . PHE A 1 424 ? 28.013 -66.066 14.248 1.00 43.22 424 PHE A N 1
ATOM 3421 C CA . PHE A 1 424 ? 28.835 -67.264 14.501 1.00 43.22 424 PHE A CA 1
ATOM 3422 C C . PHE A 1 424 ? 29.473 -67.181 15.889 1.00 43.22 424 PHE A C 1
ATOM 3424 O O . PHE A 1 424 ? 29.831 -66.049 16.288 1.00 43.22 424 PHE A O 1
#

Sequence (424 aa):
MQDQKTDINQQIQELRTIISLQEQGKKLYMQLAEEKLSQNRDLLPCLRGTVRDDICALGIAEKRDQVIISEVCRAQKHLGVVSARSAVEMAREKLQNDIFDRVNVCNMLLYELRQRDRALDELRRQLQHLMETETGDKQHQAQMQVIRQLENNIEKTLMKVHTGQKVTTLYLAVRDALKKELAHLPLQLDVLHRMVEMYQGELKGMELMALDAFKATDTAKGDLANLETQFLMERNLRDRSLAAQKERIDRIRLKYASERHRRAQAKGELAVDFPSLISQESLLGTKLEATKSQIEHQAQVTSEVEKVKSAVQCSRFWDIAGRLLAQQKSTVDLQQHTKECEEKKKVLKDKLKELELKQAELKFHQPPISLEDEGRGVQDAFDFAEKDHGHVLTRDEIKKQGLRFIESKMKSGKKKQQSFPKSF

Foldseek 3Di:
DPPVVVVVVVVVVVVVVVVVVVVVVVVVVVVVVVVVVVVVVVVVVVVVVVVVVVVVVVVVQLVVQLVVLCVVCVVPPPLNVVCNRPGNVVSVVVVVVVVVVVVVVVVVVVVVVVVVVVVVVVVVVVVVVVVVVVVVCVVVVVVVVVVVVVVVVVVVVVVVVVVVVVVVVVVVVVVVVVVVVVVCVVVVVVVVVVVVVVVVVVVVVVVVVVVVVVVVVVVVVVVVVVVVVVVVVVVVVVVVVVVVVVVVVVVVVVVVVVVVVVCVVVDDDDDDDDDDDDDDDDDDDPPPPVVVVVVVVVVVVVVVLVVLCVVLVHDDSVCSVVSVVVVVVVVVVVVVVVVVVVVVVVVVVVVVVVVVVVVVCVVVPDDDDDDDDDDDDDDDDDPDPPDDPDPPQDPVSVVVVVVVVVVVVVVVVVVVVPDDDDDD

pLDDT: mean 81.44, std 18.52, range [29.08, 98.62]

Radius of gyration: 94.23 Å; Cα contacts (8 Å, |Δi|>4): 34; chains: 1; bounding box: 208×86×291 Å

Solvent-accessible surface area (backbone atoms only — not comparable to full-atom values): 24389 Å² total; per-residue (Å²): 143,71,71,71,68,59,54,56,54,50,53,51,52,49,50,51,50,52,51,51,49,51,54,49,50,53,48,52,50,49,52,51,52,50,50,51,50,48,54,49,64,64,46,51,61,53,56,54,45,52,53,50,52,50,53,50,51,50,56,51,50,53,52,50,34,39,50,53,48,48,61,73,24,64,85,42,64,73,59,30,67,77,34,64,86,49,60,59,67,62,45,49,52,54,51,52,50,54,52,49,53,53,49,51,52,51,51,52,52,51,51,52,49,54,52,53,50,53,53,51,55,50,52,51,50,53,50,50,52,50,53,53,59,69,66,48,45,67,59,58,50,52,49,52,51,50,50,54,52,49,52,54,51,48,53,54,47,51,53,50,49,52,53,50,48,54,52,50,54,49,53,50,52,52,52,53,51,51,52,52,54,61,65,48,49,60,58,55,48,51,54,51,51,52,51,51,53,50,52,53,50,52,51,54,50,51,52,51,52,51,52,52,51,50,52,51,52,52,49,52,51,51,53,48,53,52,49,51,53,50,50,50,52,52,48,52,52,50,51,53,52,52,49,54,50,47,52,52,49,50,54,49,48,50,52,48,48,54,52,42,50,63,47,58,78,65,63,80,91,87,87,88,88,87,87,90,90,86,90,90,88,90,91,87,75,83,68,59,62,68,48,48,59,49,50,53,51,52,52,50,54,52,51,53,50,52,51,51,31,60,75,71,69,48,94,51,80,84,46,50,65,59,49,52,51,50,51,51,50,51,50,52,53,50,53,49,52,50,51,53,52,50,51,52,49,50,54,52,53,52,50,49,52,53,50,52,49,52,50,49,50,59,71,74,62,66,72,84,88,72,92,78,88,80,85,88,82,83,85,81,88,79,82,71,78,86,72,76,80,71,83,75,70,49,77,67,53,50,51,51,51,52,52,51,51,52,54,53,52,58,57,55,57,63,61,73,77,72,76,80,86,78,87,135

Secondary structure (DSSP, 8-state):
--SHHHHHHHHHHHHHHHHHHHHHHHHHHHHHHHHHHHHHHHHHHHHHHHHHHHHHHHHHHHHHHHHHHHHHGGG-HHHHHHTTTS-HHHHHHHHHHHHHHHHHHHHHHHHHHHHHHHHHHHHHHHHHHHHHHHT-HHHHHHHHHHHHHHHHHHHHHHHHHHHHHHHHHHHHHHHHHHHHHHHHHHHHHHHHHHHHHHHHHHHHHHHHHHHHHHHHHHHHHHHHHHHHHHHHHHHHHHHHHHHHHHHHHHHHHHHHHHHHHHHHTT------------------SSSHHHHHHHHHHHHHHHHHHHHHHHHTT-SSTTHHHHHHHHHHHHHHHHHHHHHHHHHHHHHHHHHHHHHHHHHHHHHH------------------------------HHHHHHHHHHHHHHHHHHHHHTTS-PPP--

Mean predicted aligned error: 23.06 Å